Protein AF-0000000070118739 (afdb_homodimer)

pLDDT: mean 77.63, std 24.04, range [24.45, 97.81]

Secondary structure (DSSP, 8-state):
-HHHHHHHHHHHHHHHHHHHHHHHHHHHHHHHHHHHTTT-HHHHHHHHHHHHHHHHHTHHHHHH-S-HHHHHHHHHHHHHHH-----TT--------------SS-------HHHHHHHHTS-HHHHHHHIIIIIS---HHHHHHHHTS-HHHHHHHHHHHHHHHHHHHHS-----------GGGGHHHHT-/-HHHHHHHHHHHHHHHHHHHHHHHHHHHHHHHHHHHTTT-HHHHHHHHHHHHHHHHHTHHHHHH-S-HHHHHHHHHHHHHHH-----TT--------------SS-------HHHHHHHHTS-HHHHHHHIIIIIS---HHHHHHHHTS-HHHHHHHHHHHHHHHHHHHHS-----------TTGGGGGGG-

Solvent-accessible surface area (backbone atoms only — not comparable to full-atom values): 21564 Å² total; per-residue (Å²): 124,67,69,61,55,51,51,51,49,49,47,49,49,50,50,48,54,48,50,51,51,47,64,75,40,40,66,59,50,53,52,52,26,22,58,72,46,27,46,35,64,67,59,16,51,50,47,47,51,53,23,48,53,54,45,59,76,40,36,72,61,47,71,68,42,94,49,49,68,59,53,50,47,24,44,45,47,46,46,59,70,63,52,62,81,66,68,78,76,72,81,86,68,85,71,78,66,69,82,70,76,63,65,86,53,87,65,78,74,68,59,22,66,67,58,20,52,30,46,58,70,41,55,68,67,27,37,47,41,40,43,36,39,64,64,65,40,36,38,57,64,58,41,11,65,37,69,72,52,50,51,67,53,41,49,50,32,32,33,51,39,30,52,52,37,29,56,48,60,63,48,66,73,67,71,70,74,67,71,71,76,73,73,63,69,64,62,62,56,69,77,103,125,68,67,60,52,52,50,50,50,50,48,49,49,49,51,49,53,49,51,52,51,48,65,74,39,41,68,58,50,53,52,51,27,23,58,71,46,28,48,36,65,67,60,16,52,50,46,45,52,52,23,49,54,53,45,57,76,42,36,72,60,48,71,67,42,93,48,51,68,58,52,50,47,25,43,44,46,47,45,60,69,62,51,61,80,66,68,80,77,71,80,86,69,84,71,78,67,69,82,70,74,65,68,87,54,86,63,78,74,69,57,22,64,67,58,20,52,32,45,58,70,41,56,68,68,28,38,48,40,40,43,37,38,64,65,63,41,36,37,58,64,57,43,10,62,38,68,72,54,50,51,67,51,39,49,50,33,31,33,51,38,31,52,50,38,29,55,48,60,64,49,66,72,68,70,74,73,66,72,70,76,75,78,62,72,65,63,67,62,65,78,107

Nearest PDB structures (foldseek):
  5wuq-assembly1_A  TM=8.447E-01  e=1.577E-06  Bacillus subtilis subsp. subtilis str. 168
  5wur-assembly2_B  TM=8.063E-01  e=1.296E-06  Bacillus subtilis subsp. subtilis str. 168
  5uxx-assembly1_A  TM=7.121E-01  e=2.843E-05  Bartonella quintana str. Toulouse
  6dvb-assembly1_F  TM=4.326E-01  e=3.815E-05  Mycobacterium tuberculosis H37Rv
  6kop-assembly1_F  TM=4.238E-01  e=1.068E-04  Mycobacterium tuberculosis H37Rv

Structure (mmCIF, N/CA/C/O backbone):
data_AF-0000000070118739-model_v1
#
loop_
_entity.id
_entity.type
_entity.pdbx_description
1 polymer 'RNA polymerase sigma-70 factor (Sigma-E family)'
#
loop_
_atom_site.group_PDB
_atom_site.id
_atom_site.type_symbol
_atom_site.label_atom_id
_atom_site.label_alt_id
_atom_site.label_comp_id
_atom_site.label_asym_id
_atom_site.label_entity_id
_atom_site.label_seq_id
_atom_site.pdbx_PDB_ins_code
_atom_site.Cartn_x
_atom_site.Cartn_y
_atom_site.Cartn_z
_atom_site.occupancy
_atom_site.B_iso_or_equiv
_atom_site.auth_seq_id
_atom_site.auth_comp_id
_atom_site.auth_asym_id
_atom_site.auth_atom_id
_atom_site.pdbx_PDB_model_num
ATOM 1 N N . MET A 1 1 ? 38.781 -30.625 -21.578 1 43.38 1 MET A N 1
ATOM 2 C CA . MET A 1 1 ? 38.688 -30.078 -20.234 1 43.38 1 MET A CA 1
ATOM 3 C C . MET A 1 1 ? 38.219 -28.625 -20.25 1 43.38 1 MET A C 1
ATOM 5 O O . MET A 1 1 ? 38.219 -27.953 -19.219 1 43.38 1 MET A O 1
ATOM 9 N N . GLY A 1 2 ? 38.188 -27.953 -21.266 1 52.31 2 GLY A N 1
ATOM 10 C CA . GLY A 1 2 ? 37.906 -26.562 -21.562 1 52.31 2 GLY A CA 1
ATOM 11 C C . GLY A 1 2 ? 36.406 -26.25 -21.469 1 52.31 2 GLY A C 1
ATOM 12 O O . GLY A 1 2 ? 36.031 -25.094 -21.219 1 52.31 2 GLY A O 1
ATOM 13 N N . VAL A 1 3 ? 35.562 -27.141 -21.797 1 56.09 3 VAL A N 1
ATOM 14 C CA . VAL A 1 3 ? 34.125 -26.953 -21.844 1 56.09 3 VAL A CA 1
ATOM 15 C C . VAL A 1 3 ? 33.562 -26.875 -20.422 1 56.09 3 VAL A C 1
ATOM 17 O O . VAL A 1 3 ? 32.625 -26.156 -20.156 1 56.09 3 VAL A O 1
ATOM 20 N N . LYS A 1 4 ? 34.188 -27.594 -19.469 1 56.66 4 LYS A N 1
ATOM 21 C CA . LYS A 1 4 ? 33.75 -27.609 -18.078 1 56.66 4 LYS A CA 1
ATOM 22 C C . LYS A 1 4 ? 33.969 -26.266 -17.391 1 56.66 4 LYS A C 1
ATOM 24 O O . LYS A 1 4 ? 33.219 -25.859 -16.516 1 56.66 4 LYS A O 1
ATOM 29 N N . GLU A 1 5 ? 35.062 -25.672 -17.719 1 56.81 5 GLU A N 1
ATOM 30 C CA . GLU A 1 5 ? 35.406 -24.375 -17.141 1 56.81 5 GLU A CA 1
ATOM 31 C C . GLU A 1 5 ? 34.438 -23.297 -17.578 1 56.81 5 GLU A C 1
ATOM 33 O O . GLU A 1 5 ? 34.094 -22.406 -16.781 1 56.81 5 GLU A O 1
ATOM 38 N N . ASP A 1 6 ? 33.969 -23.438 -18.81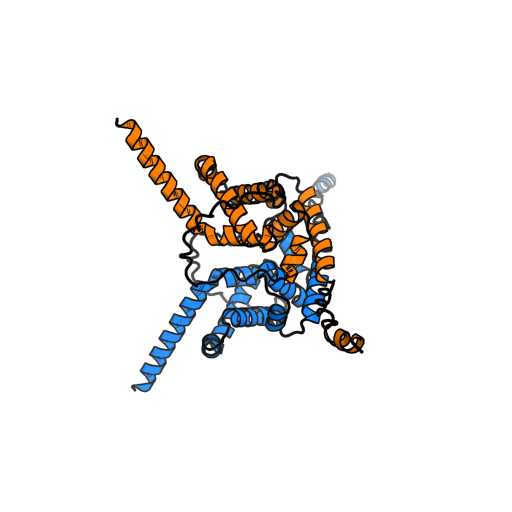2 1 59.59 6 ASP A N 1
ATOM 39 C CA . ASP A 1 6 ? 33.031 -22.484 -19.391 1 59.59 6 ASP A CA 1
ATOM 40 C C . ASP A 1 6 ? 31.672 -22.562 -18.688 1 59.59 6 ASP A C 1
ATOM 42 O O . ASP A 1 6 ? 31.047 -21.531 -18.422 1 59.59 6 ASP A O 1
ATOM 46 N N . SER A 1 7 ? 31.375 -23.781 -18.344 1 65.94 7 SER A N 1
ATOM 47 C CA . SER A 1 7 ? 30.094 -24 -17.672 1 65.94 7 SER A CA 1
ATOM 48 C C . SER A 1 7 ? 30.125 -23.422 -16.25 1 65.94 7 SER A C 1
ATOM 50 O O . SER A 1 7 ? 29.156 -22.812 -15.805 1 65.94 7 SER A O 1
ATOM 52 N N . SER A 1 8 ? 31.344 -23.578 -15.633 1 69.75 8 SER A N 1
ATOM 53 C CA . SER A 1 8 ? 31.5 -23.062 -14.273 1 69.75 8 SER A CA 1
ATOM 54 C C . SER A 1 8 ? 31.453 -21.547 -14.258 1 69.75 8 SER A C 1
ATOM 56 O O . SER A 1 8 ? 30.844 -20.938 -13.367 1 69.75 8 SER A O 1
ATOM 58 N N . SER A 1 9 ? 32.125 -21 -15.281 1 73.38 9 SER A N 1
ATOM 59 C CA . SER A 1 9 ? 32.125 -19.547 -15.375 1 73.38 9 SER A CA 1
ATOM 60 C 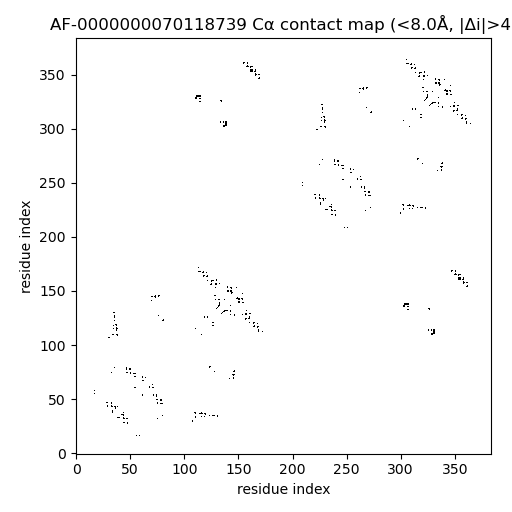C . SER A 1 9 ? 30.719 -18.984 -15.625 1 73.38 9 SER A C 1
ATOM 62 O O . SER A 1 9 ? 30.344 -17.969 -15.055 1 73.38 9 SER A O 1
ATOM 64 N N . ASP A 1 10 ? 30.062 -19.625 -16.484 1 74.94 10 ASP A N 1
ATOM 65 C CA . ASP A 1 10 ? 28.703 -19.203 -16.797 1 74.94 10 ASP A CA 1
ATOM 66 C C . ASP A 1 10 ? 27.797 -19.312 -15.57 1 74.94 10 ASP A C 1
ATOM 68 O O . ASP A 1 10 ? 26.969 -18.438 -15.32 1 74.94 10 ASP A O 1
ATOM 72 N N . ARG A 1 11 ? 28.031 -20.406 -14.898 1 80.69 11 ARG A N 1
ATOM 73 C CA . ARG A 1 11 ? 27.25 -20.594 -13.68 1 80.69 11 ARG A CA 1
ATOM 74 C C . ARG A 1 11 ? 27.594 -19.531 -12.641 1 80.69 11 ARG A C 1
ATOM 76 O O . ARG A 1 11 ? 26.703 -19.031 -11.953 1 80.69 11 ARG A O 1
ATOM 83 N N . SER A 1 12 ? 28.844 -19.25 -12.617 1 84.94 12 SER A N 1
ATOM 84 C CA . SER A 1 12 ? 29.297 -18.234 -11.68 1 84.94 12 SER A CA 1
ATOM 85 C C . SER A 1 12 ? 28.688 -16.875 -12.016 1 84.94 12 SER A C 1
ATOM 87 O O . SER A 1 12 ? 28.266 -16.141 -11.117 1 84.94 12 SER A O 1
ATOM 89 N N . GLU A 1 13 ? 28.656 -16.625 -13.281 1 88.69 13 GLU A N 1
ATOM 90 C CA . GLU A 1 13 ? 28.094 -15.352 -13.711 1 88.69 13 GLU A CA 1
ATOM 91 C C . GLU A 1 13 ? 26.594 -15.305 -13.461 1 88.69 13 GLU A C 1
ATOM 93 O O . GLU A 1 13 ? 26.062 -14.273 -13.047 1 88.69 13 GLU A O 1
ATOM 98 N N . ARG A 1 14 ? 26 -16.406 -13.789 1 88.88 14 ARG A N 1
ATOM 99 C CA . ARG A 1 14 ? 24.562 -16.516 -13.516 1 88.88 14 ARG A CA 1
ATOM 100 C C . ARG A 1 14 ? 24.266 -16.297 -12.039 1 88.88 14 ARG A C 1
ATOM 102 O O . ARG A 1 14 ? 23.359 -15.547 -11.688 1 88.88 14 ARG A O 1
ATOM 109 N N . ASP A 1 15 ? 25.047 -16.969 -11.195 1 92.81 15 ASP A N 1
ATOM 110 C CA . ASP A 1 15 ? 24.875 -16.844 -9.75 1 92.81 15 ASP A CA 1
ATOM 111 C C . ASP A 1 15 ? 25.078 -15.406 -9.289 1 92.81 15 ASP A C 1
ATOM 113 O O . ASP A 1 15 ? 24.328 -14.898 -8.453 1 92.81 15 ASP A O 1
ATOM 117 N N . GLU A 1 16 ? 26.016 -14.805 -9.836 1 92.88 16 GLU A N 1
ATOM 118 C CA . GLU A 1 16 ? 26.312 -13.422 -9.477 1 92.88 16 GLU A CA 1
ATOM 119 C C . GLU A 1 16 ? 25.188 -12.484 -9.898 1 92.88 16 GLU A C 1
ATOM 121 O O . GLU A 1 16 ? 24.781 -11.602 -9.133 1 92.88 16 GLU A O 1
ATOM 126 N N . GLN A 1 17 ? 24.766 -12.664 -11.094 1 93 17 GLN A N 1
ATOM 127 C CA . GLN A 1 17 ? 23.672 -11.844 -11.602 1 93 17 GLN A CA 1
ATOM 128 C C . GLN A 1 17 ? 22.406 -12.047 -10.781 1 93 17 GLN A C 1
ATOM 130 O O . GLN A 1 17 ? 21.688 -11.086 -10.5 1 93 17 GLN A O 1
ATOM 135 N N . PHE A 1 18 ? 22.203 -13.281 -10.461 1 94.44 18 PHE A N 1
ATOM 136 C CA . PHE A 1 18 ? 21.047 -13.594 -9.641 1 94.44 18 PHE A CA 1
ATOM 137 C C . PHE A 1 18 ? 21.156 -12.953 -8.258 1 94.44 18 PHE A C 1
ATOM 139 O O . PHE A 1 18 ? 20.203 -12.359 -7.762 1 94.44 18 PHE A O 1
ATOM 146 N N . HIS A 1 19 ? 22.281 -13.031 -7.652 1 93.69 19 HIS A N 1
ATOM 147 C CA . HIS A 1 19 ? 22.516 -12.445 -6.332 1 93.69 19 HIS A CA 1
ATOM 148 C C . HIS A 1 19 ? 22.312 -10.938 -6.352 1 93.69 19 HIS A C 1
ATOM 150 O O . HIS A 1 19 ? 21.75 -10.367 -5.418 1 93.69 19 HIS A O 1
ATOM 156 N N . GLU A 1 20 ? 22.812 -10.359 -7.387 1 93.56 20 GLU A N 1
ATOM 157 C CA . GLU A 1 20 ? 22.641 -8.914 -7.531 1 93.56 20 GLU A CA 1
ATOM 158 C C . GLU A 1 20 ? 21.172 -8.539 -7.668 1 93.56 20 GLU A C 1
ATOM 160 O O . GLU A 1 20 ? 20.719 -7.559 -7.074 1 93.56 20 GLU A O 1
ATOM 165 N N . PHE A 1 21 ? 20.5 -9.281 -8.445 1 93.31 21 PHE A N 1
ATOM 166 C CA . PHE A 1 21 ? 19.062 -9.062 -8.633 1 93.31 21 PHE A CA 1
ATOM 167 C C . PHE A 1 21 ? 18.328 -9.172 -7.305 1 93.31 21 PHE A C 1
ATOM 169 O O . PHE A 1 21 ? 17.5 -8.312 -6.977 1 93.31 21 PHE A O 1
ATOM 176 N N . VAL A 1 22 ? 18.609 -10.227 -6.555 1 93.75 22 VAL A N 1
ATOM 177 C CA . VAL A 1 22 ? 17.953 -10.477 -5.277 1 93.75 22 VAL A CA 1
ATOM 178 C C . VAL A 1 22 ? 18.266 -9.344 -4.305 1 93.75 22 VAL A C 1
ATOM 180 O O . VAL A 1 22 ? 17.375 -8.875 -3.59 1 93.75 22 VAL A O 1
ATOM 183 N N . ALA A 1 23 ? 19.453 -8.867 -4.285 1 93.38 23 ALA A N 1
ATOM 184 C CA . ALA A 1 23 ? 19.859 -7.766 -3.408 1 93.38 23 ALA A CA 1
ATOM 185 C C . ALA A 1 23 ? 19.062 -6.5 -3.723 1 93.38 23 ALA A C 1
ATOM 187 O O . ALA A 1 23 ? 18.609 -5.797 -2.812 1 93.38 23 ALA A O 1
ATOM 188 N N . ASP A 1 24 ? 18.859 -6.285 -4.977 1 91.12 24 ASP A N 1
ATOM 189 C CA . ASP A 1 24 ? 18.156 -5.09 -5.441 1 91.12 24 ASP A CA 1
ATOM 190 C C . ASP A 1 24 ? 16.672 -5.152 -5.098 1 91.12 24 ASP A C 1
ATOM 192 O O . ASP A 1 24 ? 16.031 -4.117 -4.91 1 91.12 24 ASP A O 1
ATOM 196 N N . ARG A 1 25 ? 16.156 -6.375 -4.992 1 92.81 25 ARG A N 1
ATOM 197 C CA . ARG A 1 25 ? 14.719 -6.531 -4.832 1 92.81 25 ARG A CA 1
ATOM 198 C C . ARG A 1 25 ? 14.375 -7.035 -3.432 1 92.81 25 ARG A C 1
ATOM 200 O O . ARG A 1 25 ? 13.219 -7.348 -3.145 1 92.81 25 ARG A O 1
ATOM 207 N N . ARG A 1 26 ? 15.266 -7.055 -2.619 1 91.56 26 ARG A N 1
ATOM 208 C CA . ARG A 1 26 ? 15.109 -7.688 -1.312 1 91.56 26 ARG A CA 1
ATOM 209 C C . ARG A 1 26 ? 13.969 -7.043 -0.526 1 91.56 26 ARG A C 1
ATOM 211 O O . ARG A 1 26 ? 13.117 -7.738 0.03 1 91.56 26 ARG A O 1
ATOM 218 N N . LYS A 1 27 ? 13.953 -5.754 -0.458 1 86.75 27 LYS A N 1
ATOM 219 C CA . LYS A 1 27 ? 12.93 -5.039 0.297 1 86.75 27 LYS A CA 1
ATOM 220 C C . LYS A 1 27 ? 11.531 -5.332 -0.254 1 86.75 27 LYS A C 1
ATOM 222 O O . LYS A 1 27 ? 10.609 -5.617 0.506 1 86.75 27 LYS A O 1
ATOM 227 N N . TRP A 1 28 ? 11.453 -5.297 -1.511 1 89.81 28 TRP A N 1
ATOM 228 C CA . TRP A 1 28 ? 10.18 -5.578 -2.162 1 89.81 28 TRP A CA 1
ATOM 229 C C . TRP A 1 28 ? 9.727 -7.004 -1.878 1 89.81 28 TRP A C 1
ATOM 231 O O . TRP A 1 28 ? 8.555 -7.238 -1.57 1 89.81 28 TRP A O 1
ATOM 241 N N . LEU A 1 29 ? 10.617 -7.965 -1.988 1 94.81 29 LEU A N 1
ATOM 242 C CA . LEU A 1 29 ? 10.328 -9.375 -1.752 1 94.81 29 LEU A CA 1
ATOM 243 C C . LEU A 1 29 ? 9.812 -9.586 -0.333 1 94.81 29 LEU A C 1
ATOM 245 O O . LEU A 1 29 ? 8.766 -10.211 -0.135 1 94.81 29 LEU A O 1
ATOM 249 N N . LEU A 1 30 ? 10.453 -9.016 0.582 1 93.25 30 LEU A N 1
ATOM 250 C CA . LEU A 1 30 ? 10.117 -9.234 1.983 1 93.25 30 LEU A CA 1
ATOM 251 C C . LEU A 1 30 ? 8.805 -8.539 2.342 1 93.25 30 LEU A C 1
ATOM 253 O O . LEU A 1 30 ? 7.969 -9.109 3.047 1 93.25 30 LEU A O 1
ATOM 257 N N . GLN A 1 31 ? 8.617 -7.359 1.844 1 91 31 GLN A N 1
ATOM 258 C CA . GLN A 1 31 ? 7.391 -6.621 2.129 1 91 31 GLN A CA 1
ATOM 259 C C . GLN A 1 31 ? 6.18 -7.309 1.504 1 91 31 GLN A C 1
ATOM 261 O O . GLN A 1 31 ? 5.137 -7.453 2.15 1 91 31 GLN A O 1
ATOM 266 N N . THR A 1 32 ? 6.348 -7.711 0.325 1 95.12 32 THR A N 1
ATOM 267 C CA . THR A 1 32 ? 5.258 -8.398 -0.364 1 95.12 32 THR A CA 1
ATOM 268 C C . THR A 1 32 ? 4.902 -9.695 0.346 1 95.12 32 THR A C 1
ATOM 270 O O . THR A 1 32 ? 3.727 -9.984 0.577 1 95.12 32 THR A O 1
ATOM 273 N N . ALA A 1 33 ? 5.922 -10.43 0.725 1 96.38 33 ALA A N 1
ATOM 274 C CA . ALA A 1 33 ? 5.691 -11.695 1.42 1 96.38 33 ALA A CA 1
ATOM 275 C C . ALA A 1 33 ? 5 -11.469 2.762 1 96.38 33 ALA A C 1
ATOM 277 O O . ALA A 1 33 ? 4.098 -12.211 3.141 1 96.38 33 ALA A O 1
ATOM 278 N N . ARG A 1 34 ? 5.383 -10.484 3.406 1 94.56 34 ARG A N 1
ATOM 279 C CA . ARG A 1 34 ? 4.777 -10.156 4.691 1 94.56 34 ARG A CA 1
ATOM 280 C C . ARG A 1 34 ? 3.293 -9.852 4.535 1 94.56 34 ARG A C 1
ATOM 282 O O . ARG A 1 34 ? 2.471 -10.32 5.324 1 94.56 34 ARG A O 1
ATOM 289 N N . LEU A 1 35 ? 2.963 -9.117 3.58 1 95 35 LEU A N 1
ATOM 290 C CA . LEU A 1 35 ? 1.567 -8.773 3.332 1 95 35 LEU A CA 1
ATOM 291 C C . LEU A 1 35 ? 0.77 -10.008 2.92 1 95 35 LEU A C 1
ATOM 293 O O . LEU A 1 35 ? -0.314 -10.258 3.453 1 95 35 LEU A O 1
ATOM 297 N N . LEU A 1 36 ? 1.343 -10.766 2.115 1 96.62 36 LEU A N 1
ATOM 298 C CA . LEU A 1 36 ? 0.651 -11.945 1.612 1 96.62 36 LEU A CA 1
ATOM 299 C C . LEU A 1 36 ? 0.417 -12.953 2.73 1 96.62 36 LEU A C 1
ATOM 301 O O . LEU A 1 36 ? -0.582 -13.68 2.721 1 96.62 36 LEU A O 1
ATOM 305 N N . THR A 1 37 ? 1.302 -12.969 3.697 1 95.81 37 THR A N 1
ATOM 306 C CA . THR A 1 37 ? 1.202 -13.93 4.789 1 95.81 37 THR A CA 1
ATOM 307 C C . THR A 1 37 ? 0.601 -13.273 6.031 1 95.81 37 THR A C 1
ATOM 309 O O . THR A 1 37 ? 0.763 -13.781 7.145 1 95.81 37 THR A O 1
ATOM 312 N N . ALA A 1 38 ? 0.036 -12.18 5.844 1 94.12 38 ALA A N 1
ATOM 313 C CA . ALA A 1 38 ? -0.667 -11.453 6.895 1 94.12 38 ALA A CA 1
ATOM 314 C C . ALA A 1 38 ? 0.261 -11.148 8.07 1 94.12 38 ALA A C 1
ATOM 316 O O . ALA A 1 38 ? -0.158 -11.195 9.227 1 94.12 38 ALA A O 1
ATOM 317 N N . GLY A 1 39 ? 1.568 -11.008 7.754 1 93.06 39 GLY A N 1
ATOM 318 C CA . GLY A 1 39 ? 2.492 -10.516 8.766 1 93.06 39 GLY A CA 1
ATOM 319 C C . GLY A 1 39 ? 3.266 -11.625 9.453 1 93.06 39 GLY A C 1
ATOM 320 O O . GLY A 1 39 ? 4.09 -11.359 10.328 1 93.06 39 GLY A O 1
ATOM 321 N N . ASP A 1 40 ? 3.078 -12.828 9.164 1 92.25 40 ASP A N 1
ATOM 322 C CA . ASP A 1 40 ? 3.828 -13.922 9.766 1 92.25 40 ASP A CA 1
ATOM 323 C C . ASP A 1 40 ? 5.266 -13.961 9.25 1 92.25 40 ASP A C 1
ATOM 325 O O . ASP A 1 40 ? 5.504 -14.281 8.086 1 92.25 40 ASP A O 1
ATOM 329 N N . PRO A 1 41 ? 6.195 -13.688 10.094 1 91.38 41 PRO A N 1
ATOM 330 C CA . PRO A 1 41 ? 7.574 -13.57 9.617 1 91.38 41 PRO A CA 1
ATOM 331 C C . PRO A 1 41 ? 8.141 -14.898 9.117 1 91.38 41 PRO A C 1
ATOM 333 O O . PRO A 1 41 ? 8.914 -14.922 8.156 1 91.38 41 PRO A O 1
ATOM 336 N N . HIS A 1 42 ? 7.758 -15.977 9.781 1 92.62 42 HIS A N 1
ATOM 337 C CA . HIS A 1 42 ? 8.273 -17.281 9.367 1 92.62 42 HIS A CA 1
ATOM 338 C C . HIS A 1 42 ? 7.695 -17.703 8.023 1 92.62 42 HIS A C 1
ATOM 340 O O . HIS A 1 42 ? 8.43 -18.141 7.133 1 92.62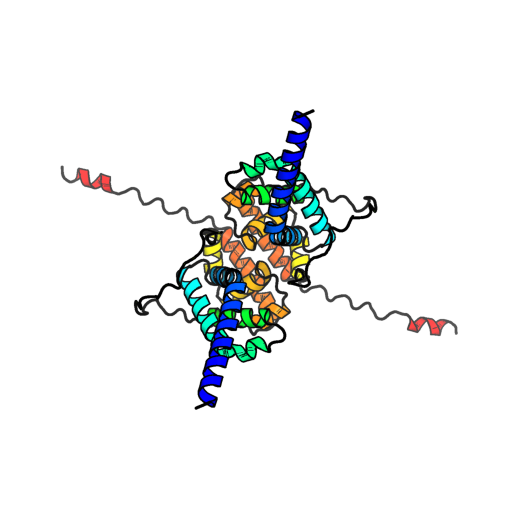 42 HIS A O 1
ATOM 346 N N . LEU A 1 43 ? 6.422 -17.531 7.895 1 93.62 43 LEU A N 1
ATOM 347 C CA . LEU A 1 43 ? 5.789 -17.859 6.625 1 93.62 43 LEU A CA 1
ATOM 348 C C . LEU A 1 43 ? 6.309 -16.953 5.508 1 93.62 43 LEU A C 1
ATOM 350 O O . LEU A 1 43 ? 6.461 -17.391 4.367 1 93.62 43 LEU A O 1
ATOM 354 N N . ALA A 1 44 ? 6.582 -15.695 5.836 1 95.19 44 ALA A N 1
ATOM 355 C CA . ALA A 1 44 ? 7.102 -14.75 4.852 1 95.19 44 ALA A CA 1
ATOM 356 C C . ALA A 1 44 ? 8.477 -15.18 4.348 1 95.19 44 ALA A C 1
ATOM 358 O O . ALA A 1 44 ? 8.742 -15.148 3.145 1 95.19 44 ALA A O 1
ATOM 359 N N . GLU A 1 45 ? 9.273 -15.562 5.266 1 94.06 45 GLU A N 1
ATOM 360 C CA . GLU A 1 45 ? 10.609 -16.031 4.898 1 94.06 45 GLU A CA 1
ATOM 361 C C . GLU A 1 45 ? 10.539 -17.281 4.043 1 94.06 45 GLU A C 1
ATOM 363 O O . GLU A 1 45 ? 11.25 -17.406 3.047 1 94.06 45 GLU A O 1
ATOM 368 N N . ASP A 1 46 ? 9.711 -18.156 4.43 1 94.81 46 ASP A N 1
ATOM 369 C CA . ASP A 1 46 ? 9.523 -19.375 3.658 1 94.81 46 ASP A CA 1
ATOM 370 C C . ASP A 1 46 ? 9.047 -19.062 2.242 1 94.81 46 ASP A C 1
ATOM 372 O O . ASP A 1 46 ? 9.516 -19.656 1.274 1 94.81 46 ASP A O 1
ATOM 376 N N . LEU A 1 47 ? 8.164 -18.172 2.189 1 96.38 47 LEU A N 1
ATOM 377 C CA . LEU A 1 47 ? 7.613 -17.797 0.894 1 96.38 47 LEU A CA 1
ATOM 378 C C . LEU A 1 47 ? 8.688 -17.172 0.005 1 96.38 47 LEU A C 1
ATOM 380 O O . LEU A 1 47 ? 8.781 -17.5 -1.182 1 96.38 47 LEU A O 1
ATOM 384 N N . VAL A 1 48 ? 9.5 -16.312 0.515 1 96.62 48 VAL A N 1
ATOM 385 C CA . VAL A 1 48 ? 10.57 -15.688 -0.246 1 96.62 48 VAL A CA 1
ATOM 386 C C . VAL A 1 48 ? 11.555 -16.75 -0.732 1 96.62 48 VAL A C 1
ATOM 388 O O . VAL A 1 48 ? 11.969 -16.734 -1.895 1 96.62 48 VAL A O 1
ATOM 391 N N . GLN A 1 49 ? 11.859 -17.562 0.133 1 96 49 GLN A N 1
ATOM 392 C CA . GLN A 1 49 ? 12.789 -18.625 -0.234 1 96 49 GLN A CA 1
ATOM 393 C C . GLN A 1 49 ? 12.227 -19.484 -1.362 1 96 49 GLN A C 1
ATOM 395 O O . GLN A 1 49 ? 12.922 -19.781 -2.334 1 96 49 GLN A O 1
ATOM 400 N N . THR A 1 50 ? 10.984 -19.922 -1.172 1 96 50 THR A N 1
ATOM 401 C CA . THR A 1 50 ? 10.32 -20.703 -2.207 1 96 50 THR A CA 1
ATOM 402 C C . THR A 1 50 ? 10.289 -19.953 -3.529 1 96 50 THR A C 1
ATOM 404 O O . THR A 1 50 ? 10.641 -20.5 -4.574 1 96 50 THR A O 1
ATOM 407 N N . ALA A 1 51 ? 9.922 -18.672 -3.518 1 96.56 51 ALA A N 1
ATOM 408 C CA . ALA A 1 51 ? 9.844 -17.844 -4.719 1 96.56 51 ALA A CA 1
ATOM 409 C C . ALA A 1 51 ? 11.211 -17.703 -5.379 1 96.56 51 ALA A C 1
ATOM 411 O O . ALA A 1 51 ? 11.328 -17.797 -6.605 1 96.56 51 ALA A O 1
ATOM 412 N N . LEU A 1 52 ? 12.203 -17.516 -4.59 1 96.94 52 LEU A N 1
ATOM 413 C CA . LEU A 1 52 ? 13.547 -17.328 -5.129 1 96.94 52 LEU A CA 1
ATOM 414 C C . LEU A 1 52 ? 14.094 -18.609 -5.727 1 96.94 52 LEU A C 1
ATOM 416 O O . LEU A 1 52 ? 14.789 -18.594 -6.742 1 96.94 52 LEU A O 1
ATOM 420 N N . THR A 1 53 ? 13.828 -19.688 -5.062 1 96.25 53 THR A N 1
ATOM 421 C CA . THR A 1 53 ? 14.227 -20.984 -5.617 1 96.25 53 THR A CA 1
ATOM 422 C C . THR A 1 53 ? 13.594 -21.188 -6.988 1 96.25 53 THR A C 1
ATOM 424 O O . THR A 1 53 ? 14.281 -21.562 -7.941 1 96.25 53 THR A O 1
ATOM 427 N N . LYS A 1 54 ? 12.352 -20.922 -7.094 1 95.75 54 LYS A N 1
ATOM 428 C CA . LYS A 1 54 ? 11.641 -21.078 -8.359 1 95.75 54 LYS A CA 1
ATOM 429 C C . LYS A 1 54 ? 12.172 -20.094 -9.406 1 95.75 54 LYS A C 1
ATOM 431 O O . LYS A 1 54 ? 12.312 -20.438 -10.578 1 95.75 54 LYS A O 1
ATOM 436 N N . LEU A 1 55 ? 12.398 -18.891 -8.961 1 95.75 55 LEU A N 1
ATOM 437 C CA . LEU A 1 55 ? 12.906 -17.859 -9.867 1 95.75 55 LEU A CA 1
ATOM 438 C C . LEU A 1 55 ? 14.281 -18.25 -10.398 1 95.75 55 LEU A C 1
ATOM 440 O O . LEU A 1 55 ? 14.578 -18.031 -11.578 1 95.75 55 LEU A O 1
ATOM 444 N N . TYR A 1 56 ? 15.07 -18.781 -9.547 1 95.38 56 TYR A N 1
ATOM 445 C CA . TYR A 1 56 ? 16.406 -19.188 -9.961 1 95.38 56 TYR A CA 1
ATOM 446 C C . TYR A 1 56 ? 16.328 -20.266 -11.039 1 95.38 56 TYR A C 1
ATOM 448 O O . TYR A 1 56 ? 17.094 -20.234 -12.008 1 95.38 56 TYR A O 1
ATOM 456 N N . VAL A 1 57 ? 15.469 -21.203 -10.898 1 94.75 57 VAL A N 1
ATOM 457 C CA . VAL A 1 57 ? 15.281 -22.281 -11.867 1 94.75 57 VAL A CA 1
ATOM 458 C C . VAL A 1 57 ? 14.859 -21.703 -13.211 1 94.75 57 VAL A C 1
ATOM 460 O O . VAL A 1 57 ? 15.32 -22.141 -14.266 1 94.75 57 VAL A O 1
ATOM 463 N N . SER A 1 58 ? 14.047 -20.703 -13.164 1 93.88 58 SER A N 1
ATOM 464 C CA . SER A 1 58 ? 13.539 -20.094 -14.391 1 93.88 58 SER A CA 1
ATOM 465 C C . SER A 1 58 ? 14.312 -18.828 -14.742 1 93.88 58 SER A C 1
ATOM 467 O O . SER A 1 58 ? 13.797 -17.953 -15.43 1 93.88 58 SER A O 1
ATOM 469 N N . TRP A 1 59 ? 15.445 -18.656 -14.281 1 93.31 59 TRP A N 1
ATOM 470 C CA . TRP A 1 59 ? 16.219 -17.406 -14.352 1 93.31 59 TRP A CA 1
ATOM 471 C C . TRP A 1 59 ? 16.453 -17 -15.797 1 93.31 59 TRP A C 1
ATOM 473 O O . TRP A 1 59 ? 16.359 -15.812 -16.125 1 93.31 59 TRP A O 1
ATOM 483 N N . ALA A 1 60 ? 16.766 -17.938 -16.641 1 91.12 60 ALA A N 1
ATOM 484 C CA . ALA A 1 60 ? 16.984 -17.641 -18.062 1 91.12 60 ALA A CA 1
ATOM 485 C C . ALA A 1 60 ? 15.742 -17.031 -18.703 1 91.12 60 ALA A C 1
ATOM 487 O O . ALA A 1 60 ? 15.828 -16.078 -19.453 1 91.12 60 ALA A O 1
ATOM 488 N N . ALA A 1 61 ? 14.609 -17.625 -18.375 1 91.44 61 ALA A N 1
ATOM 489 C CA . ALA A 1 61 ? 13.344 -17.109 -18.891 1 91.44 61 ALA A CA 1
ATOM 490 C C . ALA A 1 61 ? 13.047 -15.719 -18.312 1 91.44 61 ALA A C 1
ATOM 492 O O . ALA A 1 61 ? 12.57 -14.836 -19.031 1 91.44 61 ALA A O 1
ATOM 493 N N . PHE A 1 62 ? 13.328 -15.469 -17.062 1 91.12 62 PHE A N 1
ATOM 494 C CA . PHE A 1 62 ? 13.141 -14.195 -16.375 1 91.12 62 PHE A CA 1
ATOM 495 C C . PHE A 1 62 ? 13.961 -13.102 -17.047 1 91.12 62 PHE A C 1
ATOM 497 O O . PHE A 1 62 ? 13.453 -12 -17.281 1 91.12 62 PHE A O 1
ATOM 504 N N . ARG A 1 63 ? 15.117 -13.43 -17.438 1 89.69 63 ARG A N 1
ATOM 505 C CA . ARG A 1 63 ? 16.016 -12.438 -18.031 1 89.69 63 ARG A CA 1
ATOM 506 C C . ARG A 1 63 ? 15.555 -12.039 -19.422 1 89.69 63 ARG A C 1
ATOM 508 O O . ARG A 1 63 ? 15.875 -10.945 -19.906 1 89.69 63 ARG A O 1
ATOM 515 N N . ARG A 1 64 ? 14.859 -12.875 -20 1 89.69 64 ARG A N 1
ATOM 516 C CA . ARG A 1 64 ? 14.398 -12.609 -21.359 1 89.69 64 ARG A CA 1
ATOM 517 C C . ARG A 1 64 ? 13 -12.008 -21.344 1 89.69 64 ARG A C 1
ATOM 519 O O . ARG A 1 64 ? 12.484 -11.609 -22.406 1 89.69 64 ARG A O 1
ATOM 526 N N . ALA A 1 65 ? 12.445 -11.953 -20.188 1 89.75 65 ALA A N 1
ATOM 527 C CA . ALA A 1 65 ? 11.07 -11.469 -20.078 1 89.75 65 ALA A CA 1
ATOM 528 C C . ALA A 1 65 ? 10.977 -9.984 -20.422 1 89.75 65 ALA A C 1
ATOM 530 O O . ALA A 1 65 ? 11.859 -9.203 -20.062 1 89.75 65 ALA A O 1
ATOM 531 N N . ASP A 1 66 ? 9.961 -9.531 -21.078 1 89.75 66 ASP A N 1
ATOM 532 C CA . ASP A 1 66 ? 9.719 -8.133 -21.438 1 89.75 66 ASP A CA 1
ATOM 533 C C . ASP A 1 66 ? 9.422 -7.297 -20.188 1 89.75 66 ASP A C 1
ATOM 535 O O . ASP A 1 66 ? 9.711 -6.098 -20.156 1 89.75 66 ASP A O 1
ATOM 539 N N . ASN A 1 67 ? 8.82 -7.984 -19.219 1 90.62 67 ASN A N 1
ATOM 540 C CA . ASN A 1 67 ? 8.445 -7.332 -17.969 1 90.62 67 ASN A CA 1
ATOM 541 C C . ASN A 1 67 ? 8.945 -8.117 -16.75 1 90.62 67 ASN A C 1
ATOM 543 O O . ASN A 1 67 ? 8.172 -8.852 -16.125 1 90.62 67 ASN A O 1
ATOM 547 N N . PRO A 1 68 ? 10.18 -7.844 -16.312 1 89 68 PRO A N 1
ATOM 548 C CA . PRO A 1 68 ? 10.766 -8.609 -15.211 1 89 68 PRO A CA 1
ATOM 549 C C . PRO A 1 68 ? 10 -8.43 -13.898 1 89 68 PRO A C 1
ATOM 551 O O . PRO A 1 68 ? 9.891 -9.383 -13.117 1 89 68 PRO A O 1
ATOM 554 N N . ASP A 1 69 ? 9.492 -7.258 -13.664 1 88.62 69 ASP A N 1
ATOM 555 C CA . ASP A 1 69 ? 8.727 -7.031 -12.445 1 88.62 69 ASP A CA 1
ATOM 556 C C . ASP A 1 69 ? 7.445 -7.863 -12.438 1 88.62 69 ASP A C 1
ATOM 558 O O . ASP A 1 69 ? 7.07 -8.422 -11.406 1 88.62 69 ASP A O 1
ATOM 562 N N . GLY A 1 70 ? 6.789 -7.828 -13.555 1 92.75 70 GLY A N 1
ATOM 563 C CA . GLY A 1 70 ? 5.609 -8.664 -13.68 1 92.75 70 GLY A CA 1
ATOM 564 C C . GLY A 1 70 ? 5.902 -10.141 -13.492 1 92.75 70 GLY A C 1
ATOM 565 O O . GLY A 1 70 ? 5.113 -10.859 -12.875 1 92.75 70 GLY A O 1
ATOM 566 N N . TYR A 1 71 ? 6.988 -10.602 -14.078 1 93.75 71 TYR A N 1
ATOM 567 C CA . TYR A 1 71 ? 7.414 -11.992 -13.914 1 93.75 71 TYR A CA 1
ATOM 568 C C . TYR A 1 71 ? 7.648 -12.32 -12.453 1 93.75 71 TYR A C 1
ATOM 570 O O . TYR A 1 71 ? 7.172 -13.352 -11.953 1 93.75 71 TYR A O 1
ATOM 578 N N . LEU A 1 72 ? 8.32 -11.461 -11.742 1 94.31 72 LEU A N 1
ATOM 579 C CA . LEU A 1 72 ? 8.602 -11.648 -10.32 1 94.31 72 LEU A CA 1
ATOM 580 C C . LEU A 1 72 ? 7.312 -11.711 -9.516 1 94.31 72 LEU A C 1
ATOM 582 O O . LEU A 1 72 ? 7.168 -12.562 -8.625 1 94.31 72 LEU A O 1
ATOM 586 N N . ARG A 1 73 ? 6.418 -10.867 -9.781 1 94.62 73 ARG A N 1
ATOM 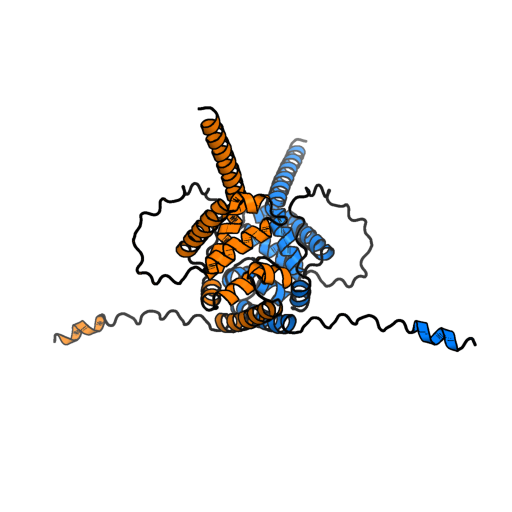587 C CA . ARG A 1 73 ? 5.129 -10.859 -9.094 1 94.62 73 ARG A CA 1
ATOM 588 C C . ARG A 1 73 ? 4.387 -12.172 -9.297 1 94.62 73 ARG A C 1
ATOM 590 O O . ARG A 1 73 ? 3.814 -12.719 -8.352 1 94.62 73 ARG A O 1
ATOM 597 N N . ARG A 1 74 ? 4.449 -12.625 -10.484 1 95 74 ARG A N 1
ATOM 598 C CA . ARG A 1 74 ? 3.777 -13.883 -10.789 1 95 74 ARG A CA 1
ATOM 599 C C . ARG A 1 74 ? 4.391 -15.039 -10.008 1 95 74 ARG A C 1
ATOM 601 O O . ARG A 1 74 ? 3.674 -15.867 -9.445 1 95 74 ARG A O 1
ATOM 608 N N . VAL A 1 75 ? 5.688 -15.062 -9.961 1 95.56 75 VAL A N 1
ATOM 609 C CA . VAL A 1 75 ? 6.375 -16.125 -9.234 1 95.56 75 VAL A CA 1
ATOM 610 C C . VAL A 1 75 ? 6.008 -16.062 -7.75 1 95.56 75 VAL A C 1
ATOM 612 O O . VAL A 1 75 ? 5.715 -17.078 -7.133 1 95.56 75 VAL A O 1
ATOM 615 N N . MET A 1 76 ? 5.992 -14.867 -7.18 1 96.25 76 MET A N 1
ATOM 616 C CA . MET A 1 76 ? 5.664 -14.664 -5.77 1 96.25 76 MET A CA 1
ATOM 617 C C . MET A 1 76 ? 4.23 -15.086 -5.477 1 96.25 76 MET A C 1
ATOM 619 O O . MET A 1 76 ? 3.979 -15.828 -4.523 1 96.25 76 MET A O 1
ATOM 623 N N . VAL A 1 77 ? 3.336 -14.672 -6.258 1 96.62 77 VAL A N 1
ATOM 624 C CA . VAL A 1 77 ? 1.916 -14.93 -6.039 1 96.62 77 VAL A CA 1
ATOM 625 C C . VAL A 1 77 ? 1.623 -16.406 -6.23 1 96.62 77 VAL A C 1
ATOM 627 O O . 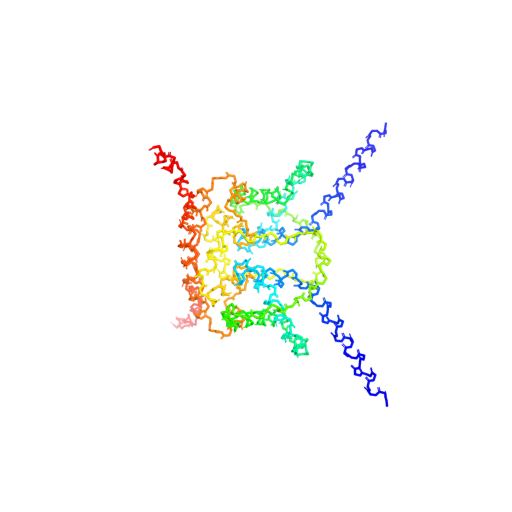VAL A 1 77 ? 0.869 -17.016 -5.461 1 96.62 77 VAL A O 1
ATOM 630 N N . ASN A 1 78 ? 2.189 -17.016 -7.227 1 95.12 78 ASN A N 1
ATOM 631 C CA . ASN A 1 78 ? 2.006 -18.438 -7.445 1 95.12 78 ASN A CA 1
ATOM 632 C C . ASN A 1 78 ? 2.537 -19.266 -6.273 1 95.12 78 ASN A C 1
ATOM 634 O O . ASN A 1 78 ? 1.894 -20.219 -5.836 1 95.12 78 ASN A O 1
ATOM 638 N N . ALA A 1 79 ? 3.699 -18.891 -5.859 1 96.12 79 ALA A N 1
ATOM 639 C CA . ALA A 1 79 ? 4.25 -19.594 -4.699 1 96.12 79 ALA A CA 1
ATOM 640 C C . ALA A 1 79 ? 3.33 -19.453 -3.492 1 96.12 79 ALA A C 1
ATOM 642 O O . ALA A 1 79 ? 3.146 -20.406 -2.734 1 96.12 79 ALA A O 1
ATOM 643 N N . PHE A 1 80 ? 2.803 -18.328 -3.275 1 96.94 80 PHE A N 1
ATOM 644 C CA . PHE A 1 80 ? 1.884 -18.062 -2.176 1 96.94 80 PHE A CA 1
ATOM 645 C C . PHE A 1 80 ? 0.616 -18.891 -2.316 1 96.94 80 PHE A C 1
ATOM 647 O O . PHE A 1 80 ? 0.17 -19.516 -1.354 1 96.94 80 PHE A O 1
ATOM 654 N N . LEU A 1 81 ? 0.063 -18.891 -3.469 1 95.75 81 LEU A N 1
ATOM 655 C CA . LEU A 1 81 ? -1.229 -19.531 -3.688 1 95.75 81 LEU A CA 1
ATOM 656 C C . LEU A 1 81 ? -1.09 -21.062 -3.662 1 95.75 81 LEU A C 1
ATOM 658 O O . LEU A 1 81 ? -2.031 -21.766 -3.293 1 95.75 81 LEU A O 1
ATOM 662 N N . ARG A 1 82 ? 0.027 -21.578 -4.094 1 91.25 82 ARG A N 1
ATOM 663 C CA . ARG A 1 82 ? 0.234 -23.016 -4.188 1 91.25 82 ARG A CA 1
ATOM 664 C C . ARG A 1 82 ? 0.698 -23.594 -2.852 1 91.25 82 ARG A C 1
ATOM 666 O O . ARG A 1 82 ? 0.655 -24.797 -2.643 1 91.25 82 ARG A O 1
ATOM 673 N N . GLU A 1 83 ? 1.24 -22.688 -2.107 1 79.38 83 GLU A N 1
ATOM 674 C CA . GLU A 1 83 ? 1.72 -23.188 -0.822 1 79.38 83 GLU A CA 1
ATOM 675 C C . GLU A 1 83 ? 0.587 -23.828 -0.019 1 79.38 83 GLU A C 1
ATOM 677 O O . GLU A 1 83 ? -0.496 -23.25 0.099 1 79.38 83 GLU A O 1
ATOM 682 N N . ARG A 1 84 ? 0.416 -25.078 -0.131 1 59.66 84 ARG A N 1
ATOM 683 C CA . ARG A 1 84 ? -0.558 -25.828 0.653 1 59.66 84 ARG A CA 1
ATOM 684 C C . ARG A 1 84 ? -0.349 -25.609 2.146 1 59.66 84 ARG A C 1
ATOM 686 O O . ARG A 1 84 ? 0.783 -25.438 2.602 1 59.66 84 ARG A O 1
ATOM 693 N N . ARG A 1 85 ? -1.356 -25 2.793 1 52.16 85 ARG A N 1
ATOM 694 C CA . ARG A 1 85 ? -1.277 -25.047 4.25 1 52.16 85 ARG A CA 1
ATOM 695 C C . ARG A 1 85 ? -0.525 -26.297 4.719 1 52.16 85 ARG A C 1
ATOM 697 O O . ARG A 1 85 ? -1.031 -27.406 4.609 1 52.16 85 ARG A O 1
ATOM 704 N N . ARG A 1 86 ? 0.64 -26.516 4.309 1 44.94 86 ARG A N 1
ATOM 705 C CA . ARG A 1 86 ? 1.162 -27.625 5.117 1 44.94 86 ARG A CA 1
ATOM 706 C C . ARG A 1 86 ? 0.662 -27.531 6.555 1 44.94 86 ARG A C 1
ATOM 708 O O . ARG A 1 86 ? 0.829 -26.5 7.211 1 44.94 86 ARG A O 1
ATOM 715 N N . SER A 1 87 ? -0.37 -28.016 6.949 1 40.47 87 SER A N 1
ATOM 716 C CA . SER A 1 87 ? -0.476 -28.438 8.344 1 40.47 87 SER A CA 1
ATOM 717 C C . SER A 1 87 ? 0.901 -28.656 8.961 1 40.47 87 SER A C 1
ATOM 719 O O . SER A 1 87 ? 1.822 -29.125 8.297 1 40.47 87 SER A O 1
ATOM 721 N N . TRP A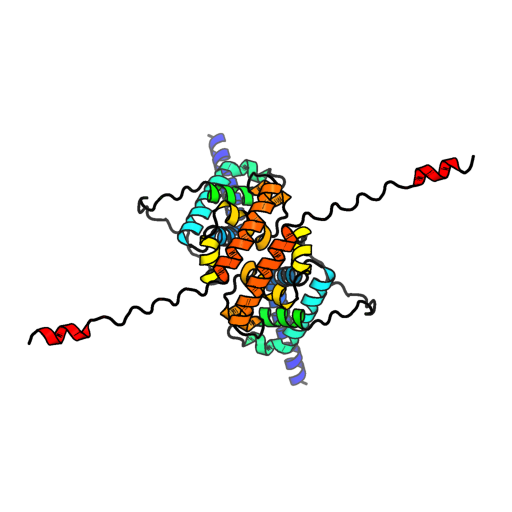 1 88 ? 1.292 -27.922 10.008 1 36.94 88 TRP A N 1
ATOM 722 C CA . TRP A 1 88 ? 2.408 -27.828 10.945 1 36.94 88 TRP A CA 1
ATOM 723 C C . TRP A 1 88 ? 3.109 -29.188 11.078 1 36.94 88 TRP A C 1
ATOM 725 O O . TRP A 1 88 ? 3.963 -29.359 11.953 1 36.94 88 TRP A O 1
ATOM 735 N N . TRP A 1 89 ? 2.748 -30.297 10.555 1 35.03 89 TRP A N 1
ATOM 736 C CA . TRP A 1 89 ? 3.631 -31.359 11.031 1 35.03 89 TRP A CA 1
ATOM 737 C C . TRP A 1 89 ? 5.043 -31.172 10.492 1 35.03 89 TRP A C 1
ATOM 739 O O . TRP A 1 89 ? 5.852 -32.094 10.523 1 35.03 89 TRP A O 1
ATOM 749 N N . ARG A 1 90 ? 5.281 -30.359 9.609 1 36.78 90 ARG A N 1
ATOM 750 C CA . ARG A 1 90 ? 6.617 -30.547 9.047 1 36.78 90 ARG A CA 1
ATOM 751 C C . ARG A 1 90 ? 7.691 -30.328 10.109 1 36.78 90 ARG A C 1
ATOM 753 O O . ARG A 1 90 ? 7.496 -29.562 11.055 1 36.78 90 ARG A O 1
ATOM 760 N N . PHE A 1 91 ? 9.016 -31.078 9.883 1 33.44 91 PHE A N 1
ATOM 761 C CA . PHE A 1 91 ? 10.328 -31.344 10.461 1 33.44 91 PHE A CA 1
ATOM 762 C C . PHE A 1 91 ? 11.094 -30.047 10.688 1 33.44 91 PHE A C 1
ATOM 764 O O . PHE A 1 91 ? 10.953 -29.094 9.914 1 33.44 91 PHE A O 1
ATOM 771 N N . GLU A 1 92 ? 11.703 -29.766 11.844 1 34.5 92 GLU A N 1
ATOM 772 C CA . GLU A 1 92 ? 12.75 -28.969 12.469 1 34.5 92 GLU A CA 1
ATOM 773 C C . GLU A 1 92 ? 13.953 -28.797 11.539 1 34.5 92 GLU A C 1
ATOM 775 O O . GLU A 1 92 ? 14.914 -29.562 11.609 1 34.5 92 GLU A O 1
ATOM 780 N N . ARG A 1 93 ? 13.906 -28.828 10.203 1 35.62 93 ARG A N 1
ATOM 781 C CA . ARG A 1 93 ? 15.297 -28.75 9.742 1 35.62 93 ARG A CA 1
ATOM 782 C C . ARG A 1 93 ? 15.906 -27.391 10.086 1 35.62 93 ARG A C 1
ATOM 784 O O . ARG A 1 93 ? 15.227 -26.375 10.055 1 35.62 93 ARG A O 1
ATOM 791 N N . PRO A 1 94 ? 17.234 -27.391 10.594 1 34.47 94 PRO A N 1
ATOM 792 C CA . PRO A 1 94 ? 18.062 -26.234 10.984 1 34.47 94 PRO A CA 1
ATOM 793 C C . PRO A 1 94 ? 18.203 -25.203 9.875 1 34.47 94 PRO A C 1
ATOM 795 O O . PRO A 1 94 ? 18.531 -25.547 8.734 1 34.47 94 PRO A O 1
ATOM 798 N N . SER A 1 95 ? 17.312 -24.266 9.805 1 36.94 95 SER A N 1
ATOM 799 C CA . SER A 1 95 ? 17.359 -23.141 8.883 1 36.94 95 SER A CA 1
ATOM 800 C C . SER A 1 95 ? 18.75 -22.5 8.867 1 36.94 95 SER A C 1
ATOM 802 O O . SER A 1 95 ? 19.281 -22.141 9.922 1 36.94 95 SER A O 1
ATOM 804 N N . ASP A 1 96 ? 19.594 -22.922 7.992 1 34.62 96 ASP A N 1
ATOM 805 C CA . ASP A 1 96 ? 20.781 -22.094 7.758 1 34.62 96 ASP A CA 1
ATOM 806 C C . ASP A 1 96 ? 20.375 -20.641 7.496 1 34.62 96 ASP A C 1
ATOM 808 O O . ASP A 1 96 ? 19.672 -20.344 6.527 1 34.62 96 ASP A O 1
ATOM 812 N N . ARG A 1 97 ? 20.297 -19.891 8.516 1 35.5 97 ARG A N 1
ATOM 813 C CA . ARG A 1 97 ? 20.047 -18.438 8.562 1 35.5 97 ARG A CA 1
ATOM 814 C C . ARG A 1 97 ? 20.844 -17.719 7.484 1 35.5 97 ARG A C 1
ATOM 816 O O . ARG A 1 97 ? 22.031 -17.969 7.312 1 35.5 97 ARG A O 1
ATOM 823 N N . LEU A 1 98 ? 20.078 -17.406 6.488 1 36.88 98 LEU A N 1
ATOM 824 C CA . LEU A 1 98 ? 20.75 -16.438 5.637 1 36.88 98 LEU A CA 1
ATOM 825 C C . LEU A 1 98 ? 21.469 -15.375 6.473 1 36.88 98 LEU A C 1
ATOM 827 O O . LEU A 1 98 ? 20.969 -14.969 7.523 1 36.88 98 LEU A O 1
ATOM 831 N N . PRO A 1 99 ? 22.797 -15.367 6.406 1 35.41 99 PRO A N 1
ATOM 832 C CA . PRO A 1 99 ? 23.531 -14.367 7.184 1 35.41 99 PRO A CA 1
ATOM 833 C C . PRO A 1 99 ? 22.828 -13.008 7.223 1 35.41 99 PRO A C 1
ATOM 835 O O . PRO A 1 99 ? 22.359 -12.523 6.188 1 35.41 99 PRO A O 1
ATOM 838 N N . ASP A 1 100 ? 22.109 -12.719 8.336 1 35.03 100 ASP A N 1
ATOM 839 C CA . ASP A 1 100 ? 21.406 -11.5 8.727 1 35.03 100 ASP A CA 1
ATOM 840 C C . ASP A 1 100 ? 22.344 -10.289 8.688 1 35.03 100 ASP A C 1
ATOM 842 O O . ASP A 1 100 ? 22.875 -9.875 9.719 1 35.03 100 ASP A O 1
ATOM 846 N N . ARG A 1 101 ? 23.328 -10.242 7.895 1 36.06 101 ARG A N 1
ATOM 847 C CA . ARG A 1 101 ? 23.906 -8.914 8.117 1 36.06 101 ARG A CA 1
ATOM 848 C C . ARG A 1 101 ? 22.859 -7.824 7.922 1 36.06 101 ARG A C 1
ATOM 850 O O . ARG A 1 101 ? 22.766 -7.234 6.844 1 36.06 101 ARG A O 1
ATOM 857 N N . ALA A 1 102 ? 21.672 -8.18 8.305 1 34.66 102 ALA A N 1
ATOM 858 C CA . ALA A 1 102 ? 20.688 -7.117 8.125 1 34.66 102 ALA A CA 1
ATOM 859 C C . ALA A 1 102 ? 21.141 -5.832 8.82 1 34.66 102 ALA A C 1
ATOM 861 O O . ALA A 1 102 ? 21.406 -5.832 10.023 1 34.66 102 ALA A O 1
ATOM 862 N N . ASP A 1 103 ? 21.891 -5.102 8.25 1 33.59 103 ASP A N 1
ATOM 863 C CA . ASP A 1 103 ? 22.125 -3.744 8.734 1 33.59 103 ASP A CA 1
ATOM 864 C C . ASP A 1 103 ? 20.891 -3.188 9.43 1 33.59 103 ASP A C 1
ATOM 866 O O . ASP A 1 103 ? 19.766 -3.514 9.047 1 33.59 103 ASP A O 1
ATOM 870 N N . ALA A 1 104 ? 21.016 -2.768 10.711 1 36.16 104 ALA A N 1
ATOM 871 C CA . ALA A 1 104 ? 20.141 -2.02 11.609 1 36.16 104 ALA A CA 1
ATOM 872 C C . ALA A 1 104 ? 19.203 -1.104 10.828 1 36.16 104 ALA A C 1
ATOM 874 O O . ALA A 1 104 ? 18.531 -0.244 11.406 1 36.16 104 ALA A O 1
ATOM 875 N N . GLN A 1 105 ? 19.406 -1.061 9.586 1 38.62 105 GLN A N 1
ATOM 876 C CA . GLN A 1 105 ? 18.484 -0.076 9.047 1 38.62 105 GLN A CA 1
ATOM 877 C C . GLN A 1 105 ? 17.031 -0.427 9.406 1 38.62 105 GLN A C 1
ATOM 879 O O . GLN A 1 105 ? 16.781 -1.478 10 1 38.62 105 GLN A O 1
ATOM 884 N N . SER A 1 106 ? 15.969 -0.048 8.508 1 39.72 106 SER A N 1
ATOM 885 C CA . SER A 1 106 ? 14.547 0.006 8.836 1 39.72 106 SER A CA 1
ATOM 886 C C . SER A 1 106 ? 14 -1.382 9.148 1 39.72 106 SER A C 1
ATOM 888 O O . SER A 1 106 ? 13.938 -2.246 8.273 1 39.72 106 SER A O 1
ATOM 890 N N . ALA A 1 107 ? 14.43 -2.012 10.219 1 41.22 107 ALA A N 1
ATOM 891 C CA . ALA A 1 107 ? 13.68 -3.178 10.688 1 41.22 107 ALA A CA 1
ATOM 892 C C . ALA A 1 107 ? 12.266 -3.191 10.102 1 41.22 107 ALA A C 1
ATOM 894 O O . ALA A 1 107 ? 11.617 -2.15 10.016 1 41.22 107 ALA A O 1
ATOM 895 N N . PRO A 1 108 ? 11.945 -4.164 9.297 1 47.75 108 PRO A N 1
ATOM 896 C CA . PRO A 1 108 ? 10.578 -4.234 8.766 1 47.75 108 PRO A CA 1
ATOM 897 C C . PRO A 1 108 ? 9.523 -3.857 9.797 1 47.75 108 PRO A C 1
ATOM 899 O O . PRO A 1 108 ? 9.516 -4.402 10.906 1 47.75 108 PRO A O 1
ATOM 902 N N . VAL A 1 109 ? 9.102 -2.682 9.945 1 55.38 109 VAL A N 1
ATOM 903 C CA . VAL A 1 109 ? 7.984 -2.311 10.797 1 55.38 109 VAL A CA 1
ATOM 904 C C . VAL A 1 109 ? 6.918 -3.404 10.758 1 55.38 109 VAL A C 1
ATOM 906 O O . VAL A 1 109 ? 6.492 -3.826 9.68 1 55.38 109 VAL A O 1
ATOM 909 N N . ASP A 1 110 ? 6.828 -4.199 11.859 1 72.62 110 ASP A N 1
ATOM 910 C CA . ASP A 1 110 ? 5.766 -5.188 12.031 1 72.62 110 ASP A CA 1
ATOM 911 C C . ASP A 1 110 ? 4.43 -4.648 11.516 1 72.62 110 ASP A C 1
ATOM 913 O O . ASP A 1 110 ? 4.141 -3.459 11.656 1 72.62 110 ASP A O 1
ATOM 917 N N . LEU A 1 111 ? 3.906 -5.512 10.656 1 82.19 111 LEU A N 1
ATOM 918 C CA . LEU A 1 111 ? 2.551 -5.188 10.234 1 82.19 111 LEU A CA 1
ATOM 919 C C . LEU A 1 111 ? 1.666 -4.863 11.43 1 82.19 111 LEU A C 1
ATOM 921 O O . LEU A 1 111 ? 1.736 -5.539 12.461 1 82.19 111 LEU A O 1
ATOM 925 N N . ASP A 1 112 ? 0.946 -3.812 11.344 1 86.19 112 ASP A N 1
ATOM 926 C CA . ASP A 1 112 ? -0.053 -3.51 12.367 1 86.19 112 ASP A CA 1
ATOM 927 C C . ASP A 1 112 ? -0.88 -4.746 12.711 1 86.19 112 ASP A C 1
ATOM 929 O O . ASP A 1 112 ? -1.415 -5.41 11.812 1 86.19 112 ASP A O 1
ATOM 933 N N . PRO A 1 113 ? -0.987 -5.043 13.992 1 86.88 113 PRO A N 1
ATOM 934 C CA . PRO A 1 113 ? -1.69 -6.266 14.383 1 86.88 113 PRO A CA 1
ATOM 935 C C . PRO A 1 113 ? -3.131 -6.305 13.883 1 86.88 113 PRO A C 1
ATOM 937 O O . PRO A 1 113 ? -3.637 -7.375 13.523 1 86.88 113 PRO A O 1
ATOM 940 N N . GLU A 1 114 ? -3.789 -5.18 13.875 1 87.75 114 GLU A N 1
ATOM 941 C CA . GLU A 1 114 ? -5.168 -5.148 13.391 1 87.75 114 GLU A CA 1
ATOM 942 C C . GLU A 1 114 ? -5.238 -5.445 11.898 1 87.75 114 GLU A C 1
ATOM 944 O O . GLU A 1 114 ? -6.102 -6.199 11.445 1 87.75 114 GLU A O 1
ATOM 949 N N . LEU A 1 115 ? -4.359 -4.832 11.211 1 89.56 115 LEU A N 1
ATOM 950 C CA . LEU A 1 115 ? -4.297 -5.113 9.773 1 89.56 115 LEU A CA 1
ATOM 951 C C . LEU A 1 115 ? -3.918 -6.566 9.523 1 89.56 115 LEU A C 1
ATOM 953 O O . LEU A 1 115 ? -4.473 -7.211 8.625 1 89.56 115 LEU A O 1
ATOM 957 N N . SER A 1 116 ? -2.953 -7.023 10.258 1 91.94 116 SER A N 1
ATOM 958 C CA . SER A 1 116 ? -2.529 -8.414 10.164 1 91.94 116 SER A CA 1
ATOM 959 C C . SER A 1 116 ? -3.709 -9.367 10.344 1 91.94 116 SER A C 1
ATOM 961 O O . SER A 1 116 ? -3.922 -10.258 9.523 1 91.94 116 SER A O 1
ATOM 963 N N . ARG A 1 117 ? -4.426 -9.117 11.328 1 91.5 117 ARG A N 1
ATOM 964 C CA . ARG A 1 117 ? -5.586 -9.945 11.617 1 91.5 117 ARG A CA 1
ATOM 965 C C . ARG A 1 117 ? -6.609 -9.867 10.492 1 91.5 117 ARG A C 1
ATOM 967 O O . ARG A 1 117 ? -7.145 -10.891 10.055 1 91.5 117 ARG A O 1
ATOM 974 N N . ALA A 1 118 ? -6.891 -8.695 10.031 1 92.44 118 ALA A N 1
ATOM 975 C CA . ALA A 1 118 ? -7.879 -8.492 8.977 1 92.44 118 ALA A CA 1
ATOM 976 C C . ALA A 1 118 ? -7.453 -9.195 7.691 1 92.44 118 ALA A C 1
ATOM 978 O O . ALA A 1 118 ? -8.258 -9.891 7.059 1 92.44 118 ALA A O 1
ATOM 979 N N . LEU A 1 119 ? -6.211 -9.047 7.316 1 94.25 119 LEU A N 1
ATOM 980 C CA . LEU A 1 119 ? -5.691 -9.719 6.125 1 94.25 119 LEU A CA 1
ATOM 981 C C . LEU A 1 119 ? -5.746 -11.234 6.285 1 94.25 119 LEU A C 1
ATOM 983 O O . LEU A 1 119 ? -6.016 -11.953 5.32 1 94.25 119 LEU A O 1
ATOM 987 N N . GLY A 1 120 ? -5.398 -11.656 7.488 1 94.5 120 GLY A N 1
ATOM 988 C CA . GLY A 1 120 ? -5.398 -13.086 7.77 1 94.5 120 GLY A CA 1
ATOM 989 C C . GLY A 1 120 ? -6.766 -13.719 7.609 1 94.5 120 GLY A C 1
ATOM 990 O O . GLY A 1 120 ? -6.871 -14.938 7.445 1 94.5 120 GLY A O 1
ATOM 991 N N . GLN A 1 121 ? -7.773 -12.961 7.652 1 94.19 121 GLN A N 1
ATOM 992 C CA . GLN A 1 121 ? -9.133 -13.469 7.539 1 94.19 121 GLN A CA 1
ATOM 993 C C . GLN A 1 121 ? -9.555 -13.602 6.074 1 94.19 121 GLN A C 1
ATOM 995 O O . GLN A 1 121 ? -10.562 -14.234 5.766 1 94.19 121 GLN A O 1
ATOM 1000 N N . LEU A 1 122 ? -8.805 -13.062 5.188 1 95.44 122 LEU A N 1
ATOM 1001 C CA . LEU A 1 122 ? -9.117 -13.141 3.768 1 95.44 122 LEU A CA 1
ATOM 1002 C C . LEU A 1 122 ? -8.648 -14.469 3.176 1 95.44 122 LEU A C 1
ATOM 1004 O O . LEU A 1 122 ? -7.543 -14.922 3.467 1 95.44 122 LEU A O 1
ATOM 1008 N N . PRO A 1 123 ? -9.539 -15.07 2.332 1 95.56 123 PRO A N 1
ATOM 1009 C CA . PRO A 1 123 ? -9 -16.156 1.51 1 95.56 123 PRO A CA 1
ATOM 1010 C C . PRO A 1 123 ? -7.766 -15.734 0.714 1 95.56 123 PRO A C 1
ATOM 1012 O O . PRO A 1 123 ? -7.633 -14.57 0.345 1 95.56 123 PRO A O 1
ATOM 1015 N N . ARG A 1 124 ? -6.941 -16.641 0.375 1 95.69 124 ARG A N 1
ATOM 1016 C CA . ARG A 1 124 ? -5.629 -16.375 -0.2 1 95.69 124 ARG A CA 1
ATOM 1017 C C . ARG A 1 124 ? -5.75 -15.586 -1.498 1 95.69 124 ARG A C 1
ATOM 1019 O O . ARG A 1 124 ? -4.984 -14.648 -1.733 1 95.69 124 ARG A O 1
ATOM 1026 N N . ARG A 1 125 ? -6.664 -15.945 -2.299 1 95.56 125 ARG A N 1
ATOM 1027 C CA . ARG A 1 125 ? -6.789 -15.258 -3.582 1 95.56 125 ARG A CA 1
ATOM 1028 C C . ARG A 1 125 ? -7.281 -13.828 -3.393 1 95.56 125 ARG A C 1
ATOM 1030 O O . ARG A 1 125 ? -6.836 -12.914 -4.094 1 95.56 125 ARG A O 1
ATOM 1037 N N . MET A 1 126 ? -8.195 -13.641 -2.482 1 96.06 126 MET A N 1
ATOM 1038 C CA . MET A 1 126 ? -8.672 -12.297 -2.172 1 96.06 126 MET A CA 1
ATOM 1039 C C . MET A 1 126 ? -7.539 -11.438 -1.608 1 96.06 126 MET A C 1
ATOM 1041 O O . MET A 1 126 ? -7.398 -10.273 -1.975 1 96.06 126 MET A O 1
ATOM 1045 N N . ARG A 1 127 ? -6.812 -12.039 -0.758 1 97.19 127 ARG A N 1
ATOM 1046 C CA . ARG A 1 127 ? -5.676 -11.352 -0.158 1 97.19 127 ARG A CA 1
ATOM 1047 C C . ARG A 1 127 ? -4.656 -10.945 -1.219 1 97.19 127 ARG A C 1
ATOM 1049 O O . ARG A 1 127 ? -4.195 -9.805 -1.241 1 97.19 127 ARG A O 1
ATOM 1056 N N . ALA A 1 128 ? -4.355 -11.859 -2.092 1 97.81 128 ALA A N 1
ATOM 1057 C CA . ALA A 1 128 ? -3.422 -11.555 -3.174 1 97.81 128 ALA A CA 1
ATOM 1058 C C . ALA A 1 128 ? -3.957 -10.438 -4.062 1 97.81 128 ALA A C 1
ATOM 1060 O O . ALA A 1 128 ? -3.223 -9.516 -4.418 1 97.81 128 ALA A O 1
ATOM 1061 N N . ALA A 1 129 ? -5.246 -10.508 -4.379 1 97 129 ALA A N 1
ATOM 1062 C CA . ALA A 1 129 ? -5.844 -9.516 -5.27 1 97 129 ALA A CA 1
ATOM 1063 C C . ALA A 1 129 ? -5.766 -8.117 -4.66 1 97 129 ALA A C 1
ATOM 1065 O O . ALA A 1 129 ? -5.352 -7.168 -5.328 1 97 129 ALA A O 1
ATOM 1066 N N . ILE A 1 130 ? -6.145 -8.008 -3.412 1 95.19 130 ILE A N 1
ATOM 1067 C CA . ILE A 1 130 ? -6.203 -6.691 -2.795 1 95.19 130 ILE A CA 1
ATOM 1068 C C . ILE A 1 130 ? -4.789 -6.148 -2.604 1 95.19 130 ILE A C 1
ATOM 1070 O O . ILE A 1 130 ? -4.559 -4.945 -2.725 1 95.19 130 ILE A O 1
ATOM 1074 N N . ILE A 1 131 ? -3.834 -6.965 -2.311 1 95.62 131 ILE A N 1
ATOM 1075 C CA . ILE A 1 131 ? -2.449 -6.539 -2.129 1 95.62 131 ILE A CA 1
ATOM 1076 C C . ILE A 1 131 ? -1.88 -6.051 -3.457 1 95.62 131 ILE A C 1
ATOM 1078 O O . ILE A 1 131 ? -1.251 -4.992 -3.52 1 95.62 131 ILE A O 1
ATOM 1082 N N . LEU A 1 132 ? -2.127 -6.715 -4.516 1 95.69 132 LEU A N 1
ATOM 1083 C CA . LEU A 1 132 ? -1.619 -6.328 -5.828 1 95.69 132 LEU A CA 1
ATOM 1084 C C . LEU A 1 132 ? -2.266 -5.027 -6.297 1 95.69 132 LEU A C 1
ATOM 1086 O O . LEU A 1 132 ? -1.586 -4.152 -6.836 1 95.69 132 LEU A O 1
ATOM 1090 N N . ARG A 1 133 ? -3.484 -4.859 -6.027 1 92.56 133 ARG A N 1
ATOM 1091 C CA . ARG A 1 133 ? -4.227 -3.699 -6.508 1 92.56 133 ARG A CA 1
ATOM 1092 C C . ARG A 1 133 ? -3.871 -2.453 -5.703 1 92.56 133 ARG A C 1
ATOM 1094 O O . ARG A 1 133 ? -3.623 -1.39 -6.277 1 92.56 133 ARG A O 1
ATOM 1101 N N . PHE A 1 134 ? -3.811 -2.629 -4.379 1 87.19 134 PHE A N 1
ATOM 1102 C CA . PHE A 1 134 ? -3.76 -1.447 -3.523 1 87.19 134 PHE A CA 1
ATOM 1103 C C . PHE A 1 134 ? -2.342 -1.2 -3.023 1 87.19 134 PHE A C 1
ATOM 1105 O O . PHE A 1 134 ? -1.91 -0.052 -2.91 1 87.19 134 PHE A O 1
ATOM 1112 N N . PHE A 1 135 ? -1.65 -2.211 -2.734 1 85.25 135 PHE A N 1
ATOM 1113 C CA . PHE A 1 135 ? -0.306 -2.031 -2.201 1 85.25 135 PHE A CA 1
ATOM 1114 C C . PHE A 1 135 ? 0.712 -1.91 -3.328 1 85.25 135 PHE A C 1
ATOM 1116 O O . PHE A 1 135 ? 1.649 -1.114 -3.244 1 85.25 135 PHE A O 1
ATOM 1123 N N . HIS A 1 136 ? 0.482 -2.621 -4.367 1 88.81 136 HIS A N 1
ATOM 1124 C CA . HIS A 1 136 ? 1.406 -2.568 -5.496 1 88.81 136 HIS A CA 1
ATOM 1125 C C . HIS A 1 136 ? 0.862 -1.685 -6.613 1 88.81 136 HIS A C 1
ATOM 1127 O O . HIS A 1 136 ? 1.529 -1.48 -7.629 1 88.81 136 HIS A O 1
ATOM 1133 N N . GLU A 1 137 ? -0.39 -1.236 -6.539 1 87.94 137 GLU A N 1
ATOM 1134 C CA . GLU A 1 137 ? -1.013 -0.259 -7.426 1 87.94 137 GLU A CA 1
ATOM 1135 C C . GLU A 1 137 ? -1.13 -0.799 -8.844 1 87.94 137 GLU A C 1
ATOM 1137 O O . GLU A 1 137 ? -0.958 -0.055 -9.812 1 87.94 137 GLU A O 1
ATOM 1142 N N . LEU A 1 138 ? -1.263 -2.074 -8.969 1 91.88 138 LEU A N 1
ATOM 1143 C CA . LEU A 1 138 ? -1.488 -2.662 -10.289 1 91.88 138 LEU A CA 1
ATOM 1144 C C . LEU A 1 138 ? -2.91 -2.391 -10.766 1 91.88 138 LEU A C 1
ATOM 1146 O O . LEU A 1 138 ? -3.84 -2.324 -9.961 1 91.88 138 LEU A O 1
ATOM 1150 N N . ASP A 1 139 ? -3.023 -2.266 -12.078 1 92 139 ASP A N 1
ATOM 1151 C CA . ASP A 1 139 ? -4.383 -2.174 -12.609 1 92 139 ASP A CA 1
ATOM 1152 C C . ASP A 1 139 ? -5.031 -3.553 -12.695 1 92 139 ASP A C 1
ATOM 1154 O O . ASP A 1 139 ? -4.41 -4.559 -12.352 1 92 139 ASP A O 1
ATOM 1158 N N . VAL A 1 140 ? -6.281 -3.549 -13.086 1 94.06 140 VAL A N 1
ATOM 1159 C CA . VAL A 1 140 ? -7.082 -4.766 -13.102 1 94.06 140 VAL A CA 1
ATOM 1160 C C . VAL A 1 140 ? -6.457 -5.785 -14.055 1 94.06 140 VAL A C 1
ATOM 1162 O O . VAL A 1 140 ? -6.34 -6.965 -13.719 1 94.06 140 VAL A O 1
ATOM 1165 N N . ALA A 1 141 ? -5.949 -5.336 -15.156 1 95 141 ALA A N 1
ATOM 1166 C CA . ALA A 1 141 ? -5.371 -6.234 -16.156 1 95 141 ALA A CA 1
ATOM 1167 C C . ALA A 1 141 ? -4.062 -6.836 -15.664 1 95 141 ALA A C 1
ATOM 1169 O O . ALA A 1 141 ? -3.828 -8.039 -15.812 1 95 141 ALA A O 1
ATOM 1170 N N . GLU A 1 142 ? -3.25 -6.039 -15.109 1 95.25 142 GLU A N 1
ATOM 1171 C CA . GLU A 1 142 ? -1.982 -6.512 -14.562 1 95.25 142 GLU A CA 1
ATOM 1172 C C . GLU A 1 142 ? -2.209 -7.504 -13.422 1 95.25 142 GLU A C 1
ATOM 1174 O O . GLU A 1 142 ? -1.491 -8.5 -13.312 1 95.25 142 GLU A O 1
ATOM 1179 N N . THR A 1 143 ? -3.141 -7.195 -12.578 1 96.69 143 THR A N 1
ATOM 1180 C CA . THR A 1 143 ? -3.467 -8.086 -11.469 1 96.69 143 THR A CA 1
ATOM 1181 C C . THR A 1 143 ? -3.979 -9.43 -11.984 1 96.69 143 THR A C 1
ATOM 1183 O O . THR A 1 143 ? -3.598 -10.484 -11.477 1 96.69 143 THR A O 1
ATOM 1186 N N . ALA A 1 144 ? -4.82 -9.367 -13 1 97.25 144 ALA A N 1
ATOM 1187 C CA . ALA A 1 144 ? -5.336 -10.586 -13.617 1 97.25 144 ALA A CA 1
ATOM 1188 C C . ALA A 1 144 ? -4.199 -11.453 -14.148 1 97.25 144 ALA A C 1
ATOM 1190 O O . ALA A 1 144 ? -4.191 -12.664 -13.945 1 97.25 144 ALA A O 1
ATOM 1191 N N . ALA A 1 145 ? -3.27 -10.812 -14.781 1 95.44 145 ALA A N 1
ATOM 1192 C CA . ALA A 1 145 ? -2.109 -11.523 -15.32 1 95.44 145 ALA A CA 1
ATOM 1193 C C . ALA A 1 145 ? -1.296 -12.164 -14.203 1 95.44 145 ALA A C 1
ATOM 1195 O O . ALA A 1 145 ? -0.864 -13.312 -14.328 1 95.44 145 ALA A O 1
ATOM 1196 N N . ALA A 1 146 ? -1.107 -11.5 -13.141 1 95.81 146 ALA A N 1
ATOM 1197 C CA . ALA A 1 146 ? -0.317 -12 -12.016 1 95.81 146 ALA A CA 1
ATOM 1198 C C . ALA A 1 146 ? -1.005 -13.18 -11.352 1 95.81 146 ALA A C 1
ATOM 1200 O O . ALA A 1 146 ? -0.343 -14.125 -10.906 1 95.81 146 ALA A O 1
ATOM 1201 N N . LEU A 1 147 ? -2.279 -13.133 -11.281 1 96.69 147 LEU A N 1
ATOM 1202 C CA . LEU A 1 147 ? -3.043 -14.148 -10.57 1 96.69 147 LEU A CA 1
ATOM 1203 C C . LEU A 1 147 ? -3.432 -15.289 -11.5 1 96.69 147 LEU A C 1
ATOM 1205 O O . LEU A 1 147 ? -3.893 -16.344 -11.055 1 96.69 147 LEU A O 1
ATOM 1209 N N . GLY A 1 148 ? -3.311 -15.125 -12.75 1 95.62 148 GLY A N 1
ATOM 1210 C CA . GLY A 1 148 ? -3.75 -16.125 -13.711 1 95.62 148 GLY A CA 1
ATOM 1211 C C . GLY A 1 148 ? -5.258 -16.297 -13.742 1 95.62 148 GLY A C 1
ATOM 1212 O O . GLY A 1 148 ? -5.754 -17.422 -13.734 1 95.62 148 GLY A O 1
ATOM 1213 N N . CYS A 1 149 ? -5.98 -15.148 -13.75 1 96.69 149 CYS A N 1
ATOM 1214 C CA . CYS A 1 149 ? -7.438 -15.188 -13.742 1 96.69 149 CYS A CA 1
ATOM 1215 C C . CYS A 1 149 ? -8.016 -14.062 -14.602 1 96.69 149 CYS A C 1
ATOM 1217 O O . CYS A 1 149 ? -7.27 -13.344 -15.266 1 96.69 149 CYS A O 1
ATOM 1219 N N . SER A 1 150 ? -9.312 -13.961 -14.672 1 97.19 150 SER A N 1
ATOM 1220 C CA . SER A 1 150 ? -9.969 -12.953 -15.5 1 97.19 150 SER A CA 1
ATOM 1221 C C . SER A 1 150 ? -10.039 -11.609 -14.781 1 97.19 150 SER A C 1
ATOM 1223 O O . SER A 1 150 ? -9.984 -11.555 -13.547 1 97.19 150 SER A O 1
ATOM 1225 N N . THR A 1 151 ? -10.211 -10.555 -15.594 1 95.62 151 THR A N 1
ATOM 1226 C CA . THR A 1 151 ? -10.398 -9.219 -15.031 1 95.62 151 THR A CA 1
ATOM 1227 C C . THR A 1 151 ? -11.656 -9.164 -14.172 1 95.62 151 THR A C 1
ATOM 1229 O O . THR A 1 151 ? -11.703 -8.461 -13.172 1 95.62 151 THR A O 1
ATOM 1232 N N . GLY A 1 152 ? -12.703 -9.859 -14.57 1 94.56 152 GLY A N 1
ATOM 1233 C CA . GLY A 1 152 ? -13.906 -9.945 -13.773 1 94.56 152 GLY A CA 1
ATOM 1234 C C . GLY A 1 152 ? -13.672 -10.547 -12.398 1 94.56 152 GLY A C 1
ATOM 1235 O O . GLY A 1 152 ? -14.211 -10.055 -11.398 1 94.56 152 GLY A O 1
ATOM 1236 N N . THR A 1 153 ? -12.844 -11.562 -12.367 1 95.69 153 THR A N 1
ATOM 1237 C CA . THR A 1 153 ? -12.5 -12.211 -11.109 1 95.69 153 THR A CA 1
ATOM 1238 C C . THR A 1 153 ? -11.727 -11.25 -10.203 1 95.69 153 THR A C 1
ATOM 1240 O O . THR A 1 153 ? -11.969 -11.195 -8.992 1 95.69 153 THR A O 1
ATOM 1243 N N . VAL A 1 154 ? -10.836 -10.523 -10.797 1 96.44 154 VAL A N 1
ATOM 1244 C CA . VAL A 1 154 ? -10.07 -9.555 -10.023 1 96.44 154 VAL A CA 1
ATOM 1245 C C . VAL A 1 154 ? -11.016 -8.539 -9.383 1 96.44 154 VAL A C 1
ATOM 1247 O O . VAL A 1 154 ? -10.906 -8.242 -8.195 1 96.44 154 VAL A O 1
ATOM 1250 N N . LYS A 1 155 ? -11.883 -8.039 -10.18 1 92.94 155 LYS A N 1
ATOM 1251 C CA . LYS A 1 155 ? -12.812 -7.027 -9.688 1 92.94 155 LYS A CA 1
ATOM 1252 C C . LYS A 1 155 ? -13.68 -7.582 -8.555 1 92.94 155 LYS A C 1
ATOM 1254 O O . LYS A 1 155 ? -13.828 -6.941 -7.512 1 92.94 155 LYS A O 1
ATOM 1259 N N . SER A 1 156 ? -14.164 -8.766 -8.781 1 94.19 156 SER A N 1
ATOM 1260 C CA . SER A 1 156 ? -15.016 -9.375 -7.766 1 94.19 156 SER A CA 1
ATOM 1261 C C . SER A 1 156 ? -14.227 -9.68 -6.496 1 94.19 156 SER A C 1
ATOM 1263 O O . SER A 1 156 ? -14.688 -9.406 -5.387 1 94.19 156 SER A O 1
ATOM 1265 N N . GLN A 1 157 ? -13.062 -10.242 -6.59 1 95 157 GLN A N 1
ATOM 1266 C CA . GLN A 1 157 ? -12.227 -10.578 -5.441 1 95 157 GLN A CA 1
ATOM 1267 C C . GLN A 1 157 ? -11.828 -9.32 -4.672 1 95 157 GLN A C 1
ATOM 1269 O O . GLN A 1 157 ? -11.805 -9.328 -3.438 1 95 157 GLN A O 1
ATOM 1274 N N . THR A 1 158 ? -11.508 -8.266 -5.402 1 94.38 158 THR A N 1
ATOM 1275 C CA . THR A 1 158 ? -11.117 -7.016 -4.758 1 94.38 158 THR A CA 1
ATOM 1276 C C . THR A 1 158 ? -12.297 -6.402 -4.004 1 94.38 158 THR A C 1
ATOM 1278 O O . THR A 1 158 ? -12.141 -5.965 -2.863 1 94.38 158 THR A O 1
ATOM 1281 N N . ALA A 1 159 ? -13.43 -6.359 -4.605 1 91.75 159 ALA A N 1
ATOM 1282 C CA . ALA A 1 159 ? -14.625 -5.82 -3.955 1 91.75 159 ALA A CA 1
ATOM 1283 C C . ALA A 1 159 ? -14.969 -6.613 -2.695 1 91.75 159 ALA A C 1
ATOM 1285 O O . ALA A 1 159 ? -15.234 -6.027 -1.642 1 91.75 159 ALA A O 1
ATOM 1286 N N . ARG A 1 160 ? -14.938 -7.895 -2.861 1 93.69 160 ARG A N 1
ATOM 1287 C CA . ARG A 1 160 ? -15.242 -8.758 -1.723 1 93.69 160 ARG A CA 1
ATOM 1288 C C . ARG A 1 160 ? -14.203 -8.594 -0.619 1 93.69 160 ARG A C 1
ATOM 1290 O O . ARG A 1 160 ? -14.539 -8.625 0.567 1 93.69 160 ARG A O 1
ATOM 1297 N N . ALA A 1 161 ? -12.984 -8.484 -0.982 1 95.31 161 ALA A N 1
ATOM 1298 C CA . ALA A 1 161 ? -11.922 -8.266 -0.006 1 95.31 161 ALA A CA 1
ATOM 1299 C C . ALA A 1 161 ? -12.148 -6.98 0.78 1 95.31 161 ALA A C 1
ATOM 1301 O O . ALA A 1 161 ? -11.969 -6.949 1.999 1 95.31 161 ALA A O 1
ATOM 1302 N N . LEU A 1 162 ? -12.547 -5.961 0.106 1 92.69 162 LEU A N 1
ATOM 1303 C CA . LEU A 1 162 ? -12.82 -4.688 0.764 1 92.69 162 LEU A CA 1
ATOM 1304 C C . LEU A 1 162 ? -13.961 -4.824 1.764 1 92.69 162 LEU A C 1
ATOM 1306 O O . LEU A 1 162 ? -13.898 -4.277 2.867 1 92.69 162 LEU A O 1
ATOM 1310 N N . ASP A 1 163 ? -14.938 -5.578 1.368 1 91.56 163 ASP A N 1
ATOM 1311 C CA . ASP A 1 163 ? -16.062 -5.816 2.27 1 91.56 163 ASP A CA 1
ATOM 1312 C C . ASP A 1 163 ? -15.609 -6.578 3.518 1 91.56 163 ASP A C 1
ATOM 1314 O O . ASP A 1 163 ? -15.953 -6.195 4.637 1 91.56 163 ASP A O 1
ATOM 1318 N N . LYS A 1 164 ? -14.859 -7.559 3.305 1 93.06 164 LYS A N 1
ATOM 1319 C CA . LYS A 1 164 ? -14.398 -8.367 4.426 1 93.06 164 LYS A CA 1
ATOM 1320 C C . LYS A 1 164 ? -13.453 -7.578 5.328 1 93.06 164 LYS A C 1
ATOM 1322 O O . LYS A 1 164 ? -13.484 -7.727 6.551 1 93.06 164 LYS A O 1
ATOM 1327 N N . LEU A 1 165 ? -12.625 -6.77 4.738 1 92.56 165 LEU A N 1
ATOM 1328 C CA . LEU A 1 165 ? -11.719 -5.938 5.523 1 92.56 165 LEU A CA 1
ATOM 1329 C C . LEU A 1 165 ? -12.5 -4.93 6.363 1 92.56 165 LEU A C 1
ATOM 1331 O O . LEU A 1 165 ? -12.156 -4.684 7.523 1 92.56 165 LEU A O 1
ATOM 1335 N N . ARG A 1 166 ? -13.508 -4.34 5.727 1 89.19 166 ARG A N 1
ATOM 1336 C CA . ARG A 1 166 ? -14.359 -3.408 6.461 1 89.19 166 ARG A CA 1
ATOM 1337 C C . ARG A 1 166 ? -14.945 -4.066 7.707 1 89.19 166 ARG A C 1
ATOM 1339 O O . ARG A 1 166 ? -14.898 -3.492 8.797 1 89.19 166 ARG A O 1
ATOM 1346 N N . VAL A 1 167 ? -15.414 -5.254 7.531 1 89.25 167 VAL A N 1
ATOM 1347 C CA . VAL A 1 167 ? -16.047 -5.988 8.625 1 89.25 167 VAL A CA 1
ATOM 1348 C C . VAL A 1 167 ? -15 -6.344 9.68 1 89.25 167 VAL A C 1
ATOM 1350 O O . VAL A 1 167 ? -15.227 -6.176 10.875 1 89.25 167 VAL A O 1
ATOM 1353 N N . ALA A 1 168 ? -13.891 -6.777 9.273 1 88.56 168 ALA A N 1
ATOM 1354 C CA . ALA A 1 168 ? -12.828 -7.227 10.18 1 88.56 168 ALA A CA 1
ATOM 1355 C C . ALA A 1 168 ? -12.266 -6.059 10.984 1 88.56 168 ALA A C 1
ATOM 1357 O O . ALA A 1 168 ? -11.844 -6.234 12.125 1 88.56 168 ALA A O 1
ATOM 1358 N N . LEU A 1 169 ? -12.25 -4.891 10.406 1 84.69 169 LEU A N 1
ATOM 1359 C CA . LEU A 1 169 ? -11.625 -3.748 11.062 1 84.69 169 LEU A CA 1
ATOM 1360 C C . LEU A 1 169 ? -12.641 -2.986 11.914 1 84.69 169 LEU A C 1
ATOM 1362 O O . LEU A 1 169 ? -12.266 -2.209 12.797 1 84.69 169 LEU A O 1
ATOM 1366 N N . ASP A 1 170 ? -13.914 -3.002 11.57 1 74.44 170 ASP A N 1
ATOM 1367 C CA . ASP A 1 170 ? -14.961 -2.398 12.383 1 74.44 170 ASP A CA 1
ATOM 1368 C C . ASP A 1 170 ? -15.086 -3.104 13.734 1 74.44 170 ASP A C 1
ATOM 1370 O O . ASP A 1 170 ? -15.547 -2.508 14.711 1 74.44 170 ASP A O 1
ATOM 1374 N N . GLN A 1 171 ? -14.867 -4.398 13.828 1 62.31 171 GLN A N 1
ATOM 1375 C CA . GLN A 1 171 ? -15.016 -5.145 15.07 1 62.31 171 GLN A CA 1
ATOM 1376 C C . GLN A 1 171 ? -13.867 -4.859 16.031 1 62.31 171 GLN A C 1
ATOM 1378 O O . GLN A 1 171 ? -12.695 -5.008 15.672 1 62.31 171 GLN A O 1
ATOM 1383 N N . PRO A 1 172 ? -14.125 -3.902 16.969 1 52.88 172 PRO A N 1
ATOM 1384 C CA . PRO A 1 172 ? -13.086 -3.736 18 1 52.88 172 PRO A CA 1
ATOM 1385 C C . PRO A 1 172 ? -12.43 -5.055 18.391 1 52.88 172 PRO A C 1
ATOM 1387 O O . PRO A 1 172 ? -13.062 -6.113 18.297 1 52.88 172 PRO A O 1
ATOM 1390 N N . ALA A 1 173 ? -11.117 -5.098 18.281 1 49.72 173 ALA A N 1
ATOM 1391 C CA . ALA A 1 173 ? -10.508 -6.305 18.828 1 49.72 173 ALA A CA 1
ATOM 1392 C C . ALA A 1 173 ? -11.281 -6.785 20.062 1 49.72 173 ALA A C 1
ATOM 1394 O O . ALA A 1 173 ? -11.805 -5.977 20.828 1 49.72 173 ALA A O 1
ATOM 1395 N N . ALA A 1 174 ? -11.852 -7.918 20.094 1 42.56 174 ALA A N 1
ATOM 1396 C CA . ALA A 1 174 ? -12.367 -8.43 21.359 1 42.56 174 ALA A CA 1
ATOM 1397 C C . ALA A 1 174 ? -11.492 -7.996 22.516 1 42.56 174 ALA A C 1
ATOM 1399 O O . ALA A 1 174 ? -10.266 -7.906 22.391 1 42.56 174 ALA A O 1
ATOM 1400 N N . PRO A 1 175 ? -12.016 -7.152 23.359 1 37.69 175 PRO A N 1
ATOM 1401 C CA . PRO A 1 175 ? -11.172 -6.902 24.531 1 37.69 175 PRO A CA 1
ATOM 1402 C C . PRO A 1 175 ? -10.289 -8.094 24.891 1 37.69 175 PRO A C 1
ATOM 1404 O O . PRO A 1 175 ? -10.711 -9.25 24.734 1 37.69 175 PRO A O 1
ATOM 1407 N N . ARG A 1 176 ? -9.078 -8.039 24.469 1 36.16 176 ARG A N 1
ATOM 1408 C CA . ARG A 1 176 ? -8.312 -9.102 25.109 1 36.16 176 ARG A CA 1
ATOM 1409 C C . ARG A 1 176 ? -8.945 -9.508 26.422 1 36.16 176 ARG A C 1
ATOM 1411 O O . ARG A 1 176 ? -9.211 -8.664 27.281 1 36.16 176 ARG A O 1
ATOM 1418 N N . ASN A 1 177 ? -9.68 -10.586 26.516 1 35.84 177 ASN A N 1
ATOM 1419 C CA . ASN A 1 177 ? -10.086 -11.141 27.797 1 35.84 177 ASN A CA 1
ATOM 1420 C C . ASN A 1 177 ? -9.078 -10.812 28.891 1 35.84 177 ASN A C 1
ATOM 1422 O O . ASN A 1 177 ? -7.91 -11.18 28.797 1 35.84 177 ASN A O 1
ATOM 1426 N N . THR A 1 178 ? -9.156 -9.633 29.469 1 37.62 178 THR A N 1
ATOM 1427 C CA . THR A 1 178 ? -8.492 -9.539 30.766 1 37.62 178 THR A CA 1
ATOM 1428 C C . THR A 1 178 ? -8.469 -10.898 31.469 1 37.62 178 THR A C 1
ATOM 1430 O O . THR A 1 178 ? -9.5 -11.562 31.578 1 37.62 178 THR A O 1
ATOM 1433 N N . PRO A 1 179 ? -7.336 -11.516 31.547 1 39.06 179 PRO A N 1
ATOM 1434 C CA . PRO A 1 179 ? -7.34 -12.812 32.219 1 39.06 179 PRO A CA 1
ATOM 1435 C C . PRO A 1 179 ? -8.344 -12.867 33.375 1 39.06 179 PRO A C 1
ATOM 1437 O O . PRO A 1 179 ? -8.617 -11.852 34.031 1 39.06 179 PRO A O 1
ATOM 1440 N N . ALA A 1 180 ? -9.289 -13.742 33.344 1 36.94 180 ALA A N 1
ATOM 1441 C CA . ALA A 1 180 ? -10.164 -14 34.469 1 36.94 180 ALA A CA 1
ATOM 1442 C C . ALA A 1 180 ? -9.43 -13.727 35.781 1 36.94 180 ALA A C 1
ATOM 1444 O O . ALA A 1 180 ? -8.234 -13.992 35.906 1 36.94 180 ALA A O 1
ATOM 1445 N N . PRO A 1 181 ? -9.859 -12.742 36.531 1 35.31 181 PRO A N 1
ATOM 1446 C CA . PRO A 1 181 ? -9.18 -12.586 37.812 1 35.31 181 PRO A CA 1
ATOM 1447 C C . PRO A 1 181 ? -8.719 -13.914 38.406 1 35.31 181 PRO A C 1
ATOM 1449 O O . PRO A 1 181 ? -9.352 -14.953 38.188 1 35.31 181 PRO A O 1
ATOM 1452 N N . ASN A 1 182 ? -7.508 -14.211 38.625 1 36.09 182 ASN A N 1
ATOM 1453 C CA . ASN A 1 182 ? -6.922 -15.375 39.25 1 36.09 182 ASN A CA 1
ATOM 1454 C C . ASN A 1 182 ? -7.785 -15.867 40.438 1 36.09 182 ASN A C 1
ATOM 1456 O O . ASN A 1 182 ? -8.117 -15.094 41.312 1 36.09 182 ASN A O 1
ATOM 1460 N N . ALA A 1 183 ? -8.688 -16.797 40.188 1 35.97 183 ALA A N 1
ATOM 1461 C CA . ALA A 1 183 ? -9.414 -17.531 41.219 1 35.97 183 ALA A CA 1
ATOM 1462 C C . ALA A 1 183 ? -8.508 -17.859 42.406 1 35.97 183 ALA A C 1
ATOM 1464 O O . ALA A 1 183 ? -8.758 -18.812 43.156 1 35.97 183 ALA A O 1
ATOM 1465 N N . ARG A 1 184 ? -7.344 -17.172 42.5 1 34.62 184 ARG A N 1
ATOM 1466 C CA . ARG A 1 184 ? -6.473 -17.547 43.594 1 34.62 184 ARG A CA 1
ATOM 1467 C C . ARG A 1 184 ? -7.176 -17.344 44.938 1 34.62 184 ARG A C 1
ATOM 1469 O O . ARG A 1 184 ? -6.68 -17.781 45.969 1 34.62 184 ARG A O 1
ATOM 1476 N N . PHE A 1 185 ? -8.141 -16.328 44.844 1 32.75 185 PHE A N 1
ATOM 1477 C CA . PHE A 1 185 ? -8.305 -16.031 46.25 1 32.75 185 PHE A CA 1
ATOM 1478 C C . PHE A 1 185 ? -9.086 -17.141 46.938 1 32.75 185 PHE A C 1
ATOM 1480 O O . PHE A 1 185 ? -9.32 -17.094 48.156 1 32.75 185 PHE A O 1
ATOM 1487 N N . LYS A 1 186 ? -9.844 -17.938 46.125 1 36.16 186 LYS A N 1
ATOM 1488 C CA . LYS A 1 186 ? -10.766 -18.734 46.906 1 36.16 186 LYS A CA 1
ATOM 1489 C C . LYS A 1 186 ? -10.031 -19.844 47.656 1 36.16 186 LYS A C 1
ATOM 1491 O O . LYS A 1 186 ? -10.656 -20.656 48.375 1 36.16 186 LYS A O 1
ATOM 1496 N N . GLU A 1 187 ? -8.805 -20.094 47.125 1 34.34 187 GLU A N 1
ATOM 1497 C CA . GLU A 1 187 ? -8.234 -21.281 47.75 1 34.34 187 GLU A CA 1
ATOM 1498 C C . GLU A 1 187 ? -7.957 -21.047 49.219 1 34.34 187 GLU A C 1
ATOM 1500 O O . GLU A 1 187 ? -7.582 -21.969 49.938 1 34.34 187 GLU A O 1
ATOM 1505 N N . GLN A 1 188 ? -7.891 -19.75 49.5 1 34.41 188 GLN A N 1
ATOM 1506 C CA . GLN A 1 188 ? -7.344 -19.688 50.844 1 34.41 188 GLN A CA 1
ATOM 1507 C C . GLN A 1 188 ? -8.352 -20.203 51.875 1 34.41 188 GLN A C 1
ATOM 1509 O O . GLN A 1 188 ? -8.016 -20.359 53.062 1 34.41 188 GLN A O 1
ATOM 1514 N N . GLU A 1 189 ? -9.641 -20.094 51.406 1 36.62 189 GLU A N 1
ATOM 1515 C CA . GLU A 1 189 ? -10.484 -20.234 52.594 1 36.62 189 GLU A CA 1
ATOM 1516 C C . GLU A 1 189 ? -10.562 -21.703 53.031 1 36.62 189 GLU A C 1
ATOM 1518 O O . GLU A 1 189 ? -11.016 -22 54.156 1 36.62 189 GLU A O 1
ATOM 1523 N N . LEU A 1 190 ? -10.469 -22.562 52 1 36 190 LEU A N 1
ATOM 1524 C CA . LEU A 1 190 ? -10.898 -23.875 52.438 1 36 190 LEU A CA 1
ATOM 1525 C C . LEU A 1 190 ? -9.953 -24.438 53.469 1 36 190 LEU A C 1
ATOM 1527 O O . LEU A 1 190 ? -10.203 -25.516 54.031 1 36 190 LEU A O 1
ATOM 1531 N N . ILE A 1 191 ? -8.734 -23.969 53.344 1 33.12 191 ILE A N 1
ATOM 1532 C CA . ILE A 1 191 ? -7.844 -24.672 54.25 1 33.12 191 ILE A CA 1
ATOM 1533 C C . ILE A 1 191 ? -8.102 -24.203 55.688 1 33.12 191 ILE A C 1
ATOM 1535 O O . ILE A 1 191 ? -7.539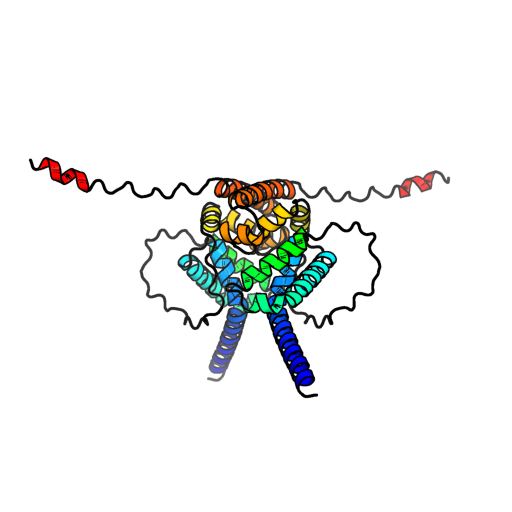 -24.75 56.625 1 33.12 191 ILE A O 1
ATOM 1539 N N . ARG A 1 192 ? -8.984 -23.234 55.844 1 25.38 192 ARG A N 1
ATOM 1540 C CA . ARG A 1 192 ? -9.156 -23.172 57.281 1 25.38 192 ARG A CA 1
ATOM 1541 C C . ARG A 1 192 ? -10.164 -24.203 57.781 1 25.38 192 ARG A C 1
ATOM 1543 O O . ARG A 1 192 ? -11.203 -24.406 57.156 1 25.38 192 ARG A O 1
ATOM 1550 N N . MET B 1 1 ? 33.031 40.625 11.891 1 43.91 1 MET B N 1
ATOM 1551 C CA . MET B 1 1 ? 32.812 40 10.578 1 43.91 1 MET B CA 1
ATOM 1552 C C . MET B 1 1 ? 32.781 38.469 10.68 1 43.91 1 MET B C 1
ATOM 1554 O O . MET B 1 1 ? 32.719 37.781 9.664 1 43.91 1 MET B O 1
ATOM 1558 N N . GLY B 1 2 ? 33.219 37.875 11.648 1 52.69 2 GLY B N 1
ATOM 1559 C CA . GLY B 1 2 ? 33.406 36.469 11.977 1 52.69 2 GLY B CA 1
ATOM 1560 C C . GLY B 1 2 ? 32.094 35.75 12.25 1 52.69 2 GLY B C 1
ATOM 1561 O O . GLY B 1 2 ? 32 34.531 12.055 1 52.69 2 GLY B O 1
ATOM 1562 N N . VAL B 1 3 ? 31.156 36.375 12.805 1 55.91 3 VAL B N 1
ATOM 1563 C CA . VAL B 1 3 ? 29.875 35.812 13.203 1 55.91 3 VAL B CA 1
ATOM 1564 C C . VAL B 1 3 ? 29.031 35.531 11.969 1 55.91 3 VAL B C 1
ATOM 1566 O O . VAL B 1 3 ? 28.281 34.531 11.93 1 55.91 3 VAL B O 1
ATOM 1569 N N . LYS B 1 4 ? 29.156 36.344 10.922 1 57.03 4 LYS B N 1
ATOM 1570 C CA . LYS B 1 4 ? 28.375 36.156 9.695 1 57.03 4 LYS B CA 1
ATOM 1571 C C . LYS B 1 4 ? 28.797 34.906 8.938 1 57.03 4 LYS B C 1
ATOM 1573 O O . LYS B 1 4 ? 27.984 34.281 8.266 1 57.03 4 LYS B O 1
ATOM 1578 N N . GLU B 1 5 ? 30.062 34.656 8.93 1 57.06 5 GLU B N 1
ATOM 1579 C CA . GLU B 1 5 ? 30.609 33.5 8.25 1 57.06 5 GLU B CA 1
ATOM 1580 C C . GLU B 1 5 ? 30.109 32.188 8.875 1 57.06 5 GLU B C 1
ATOM 1582 O O . GLU B 1 5 ? 29.844 31.219 8.164 1 57.06 5 GLU B O 1
ATOM 1587 N N . ASP B 1 6 ? 29.984 32.219 10.188 1 59.69 6 ASP B N 1
ATOM 1588 C CA . ASP B 1 6 ? 29.531 31.078 10.945 1 59.69 6 ASP B CA 1
ATOM 1589 C C . ASP B 1 6 ? 28.062 30.734 10.625 1 59.69 6 ASP B C 1
ATOM 1591 O O . ASP B 1 6 ? 27.703 29.578 10.477 1 59.69 6 ASP B O 1
ATOM 1595 N N . SER B 1 7 ? 27.359 31.828 10.438 1 65.75 7 SER B N 1
ATOM 1596 C CA . SER B 1 7 ? 25.953 31.656 10.117 1 65.75 7 SER B CA 1
ATOM 1597 C C . SER B 1 7 ? 25.766 31.062 8.719 1 65.75 7 SER B C 1
ATOM 1599 O O . SER B 1 7 ? 24.938 30.188 8.516 1 65.75 7 SER B O 1
ATOM 1601 N N . SER B 1 8 ? 26.703 31.531 7.82 1 69.75 8 SER B N 1
ATOM 1602 C CA . SER B 1 8 ? 26.641 31.031 6.453 1 69.75 8 SER B CA 1
ATOM 1603 C C . SER B 1 8 ? 27.016 29.562 6.383 1 69.75 8 SER B C 1
ATOM 1605 O O . SER B 1 8 ? 26.391 28.781 5.656 1 69.75 8 SER B O 1
ATOM 1607 N N . SER B 1 9 ? 28.047 29.25 7.156 1 73.69 9 SER B N 1
ATOM 1608 C CA . SER B 1 9 ? 28.484 27.859 7.191 1 73.69 9 SER B CA 1
ATOM 1609 C C . SER B 1 9 ? 27.406 26.953 7.773 1 73.69 9 SER B C 1
ATOM 1611 O O . SER B 1 9 ? 27.172 25.859 7.27 1 73.69 9 SER B O 1
ATOM 1613 N N . ASP B 1 10 ? 26.844 27.406 8.805 1 75.19 10 ASP B N 1
ATOM 1614 C CA . ASP B 1 10 ? 25.781 26.641 9.438 1 75.19 10 ASP B CA 1
ATOM 1615 C C . ASP B 1 10 ? 24.594 26.469 8.492 1 75.19 10 ASP B C 1
ATOM 1617 O O . ASP B 1 10 ? 24 25.391 8.43 1 75.19 10 ASP B O 1
ATOM 1621 N N . ARG B 1 11 ? 24.328 27.547 7.82 1 80.88 11 ARG B N 1
ATOM 1622 C CA . ARG B 1 11 ? 23.25 27.484 6.848 1 80.88 11 ARG B CA 1
ATOM 1623 C C . ARG B 1 11 ? 23.578 26.516 5.723 1 80.88 11 ARG B C 1
ATOM 1625 O O . ARG B 1 11 ? 22.719 25.766 5.262 1 80.88 11 ARG B O 1
ATOM 1632 N N . SER B 1 12 ? 24.828 26.578 5.371 1 84.88 12 SER B N 1
ATOM 1633 C CA . SER B 1 12 ? 25.281 25.688 4.305 1 84.88 12 SER B CA 1
ATOM 1634 C C . SER B 1 12 ? 25.172 24.234 4.727 1 84.88 12 SER B C 1
ATOM 1636 O O . SER B 1 12 ? 24.75 23.375 3.945 1 84.88 12 SER B O 1
ATOM 1638 N N . GLU B 1 13 ? 25.516 24.047 5.941 1 88.31 13 GLU B N 1
ATOM 1639 C CA . GLU B 1 13 ? 25.453 22.672 6.453 1 88.31 13 GLU B CA 1
ATOM 1640 C C . GLU B 1 13 ? 24.016 22.203 6.598 1 88.31 13 GLU B C 1
ATOM 1642 O O . GLU B 1 13 ? 23.688 21.062 6.297 1 88.31 13 GLU B O 1
ATOM 1647 N N . ARG B 1 14 ? 23.266 23.109 7.121 1 89.06 14 ARG B N 1
ATOM 1648 C CA . ARG B 1 14 ? 21.844 22.812 7.23 1 89.06 14 ARG B CA 1
ATOM 1649 C C . ARG B 1 14 ? 21.25 22.469 5.867 1 89.06 14 ARG B C 1
ATOM 1651 O O . ARG B 1 14 ? 20.5 21.5 5.73 1 89.06 14 ARG B O 1
ATOM 1658 N N . ASP B 1 15 ? 21.562 23.297 4.875 1 92.75 15 ASP B N 1
ATOM 1659 C CA . ASP B 1 15 ? 21.062 23.078 3.521 1 92.75 15 ASP B CA 1
ATOM 1660 C C . ASP B 1 15 ? 21.531 21.734 2.969 1 92.75 15 ASP B C 1
ATOM 1662 O O . ASP B 1 15 ? 20.75 21.016 2.332 1 92.75 15 ASP B O 1
ATOM 1666 N N . GLU B 1 16 ? 22.703 21.422 3.236 1 92.81 16 GLU B N 1
ATOM 1667 C CA . GLU B 1 16 ? 23.266 20.172 2.756 1 92.81 16 GLU B CA 1
ATOM 1668 C C . GLU B 1 16 ? 22.578 18.969 3.422 1 92.81 16 GLU B C 1
ATOM 1670 O O . GLU B 1 16 ? 22.234 18 2.754 1 92.81 16 GLU B O 1
ATOM 1675 N N . GLN B 1 17 ? 22.438 19.078 4.707 1 93.06 17 GLN B N 1
ATOM 1676 C CA . GLN B 1 17 ? 21.781 18.016 5.445 1 93.06 17 GLN B CA 1
ATOM 1677 C C . GLN B 1 17 ? 20.328 17.844 4.992 1 93.06 17 GLN B C 1
ATOM 1679 O O . GLN B 1 17 ? 19.844 16.719 4.863 1 93.06 17 GLN B O 1
ATOM 1684 N N . PHE B 1 18 ? 19.719 18.938 4.793 1 94.38 18 PHE B N 1
ATOM 1685 C CA . PHE B 1 18 ? 18.344 18.906 4.309 1 94.38 18 PHE B CA 1
ATOM 1686 C C . PHE B 1 18 ? 18.266 18.266 2.926 1 94.38 18 PHE B C 1
ATOM 1688 O O . PHE B 1 18 ? 17.422 17.422 2.672 1 94.38 18 PHE B O 1
ATOM 1695 N N . HIS B 1 19 ? 19.156 18.625 2.033 1 93.75 19 HIS B N 1
ATOM 1696 C CA . HIS B 1 19 ? 19.188 18.078 0.681 1 93.75 19 HIS B CA 1
ATOM 1697 C C . HIS B 1 19 ? 19.422 16.578 0.698 1 93.75 19 HIS B C 1
ATOM 1699 O O . HIS B 1 19 ? 18.797 15.836 -0.076 1 93.75 19 HIS B O 1
ATOM 1705 N N . GLU B 1 20 ? 20.297 16.203 1.533 1 93.56 20 GLU B N 1
ATOM 1706 C CA . GLU B 1 20 ? 20.562 14.773 1.662 1 93.56 20 GLU B CA 1
ATOM 1707 C C . GLU B 1 20 ? 19.328 14.016 2.16 1 93.56 20 GLU B C 1
ATOM 1709 O O . GLU B 1 20 ? 19.031 12.93 1.666 1 93.56 20 GLU B O 1
ATOM 1714 N N . PHE B 1 21 ? 18.703 14.586 3.115 1 93.25 21 PHE B N 1
ATOM 1715 C CA . PHE B 1 21 ? 17.484 13.992 3.654 1 93.25 21 PHE B CA 1
ATOM 1716 C C . PHE B 1 21 ? 16.438 13.852 2.566 1 93.25 21 PHE B C 1
ATOM 1718 O O . PHE B 1 21 ? 15.812 12.789 2.426 1 93.25 21 PHE B O 1
ATOM 1725 N N . VAL B 1 22 ? 16.234 14.906 1.796 1 93.75 22 VAL B N 1
ATOM 1726 C CA . VAL B 1 22 ? 15.219 14.922 0.743 1 93.75 22 VAL B CA 1
ATOM 1727 C C . VAL B 1 22 ? 15.562 13.875 -0.316 1 93.75 22 VAL B C 1
ATOM 1729 O O . VAL B 1 22 ? 14.68 13.156 -0.793 1 93.75 22 VAL B O 1
ATOM 1732 N N . ALA B 1 23 ? 16.781 13.75 -0.658 1 93.25 23 ALA B N 1
ATOM 1733 C CA . ALA B 1 23 ? 17.219 12.766 -1.646 1 93.25 23 ALA B CA 1
ATOM 1734 C C . ALA B 1 23 ? 16.922 11.344 -1.185 1 93.25 23 ALA B C 1
ATOM 1736 O O . ALA B 1 23 ? 16.453 10.516 -1.973 1 93.25 23 ALA B O 1
ATOM 1737 N N . ASP B 1 24 ? 17.094 11.133 0.075 1 91.19 24 ASP B N 1
ATOM 1738 C CA . ASP B 1 24 ? 16.891 9.812 0.66 1 91.19 24 ASP B CA 1
ATOM 1739 C C . ASP B 1 24 ? 15.414 9.453 0.71 1 91.19 24 ASP B C 1
ATOM 1741 O O . ASP B 1 24 ? 15.047 8.281 0.663 1 91.19 24 ASP B O 1
ATOM 1745 N N . ARG B 1 25 ? 14.57 10.492 0.772 1 92.88 25 ARG B N 1
ATOM 1746 C CA . ARG B 1 25 ? 13.148 10.25 0.992 1 92.88 25 ARG B CA 1
ATOM 1747 C C . ARG B 1 25 ? 12.336 10.594 -0.253 1 92.88 25 ARG B C 1
ATOM 1749 O O . ARG B 1 25 ? 11.102 10.57 -0.222 1 92.88 25 ARG B O 1
ATOM 1756 N N . ARG B 1 26 ? 12.953 10.812 -1.269 1 91.5 26 ARG B N 1
ATOM 1757 C CA . ARG B 1 26 ? 12.305 11.328 -2.469 1 91.5 26 ARG B CA 1
ATOM 1758 C C . ARG B 1 26 ? 11.219 10.367 -2.957 1 91.5 26 ARG B C 1
ATOM 1760 O O . ARG B 1 26 ? 10.094 10.789 -3.248 1 91.5 26 ARG B O 1
ATOM 1767 N N . LYS B 1 27 ? 11.531 9.117 -3.049 1 86.69 27 LYS B N 1
ATOM 1768 C CA . LYS B 1 27 ? 10.578 8.133 -3.539 1 86.69 27 LYS B CA 1
ATOM 1769 C C . LYS B 1 27 ? 9.344 8.055 -2.639 1 86.69 27 LYS B C 1
ATOM 1771 O O . LYS B 1 27 ? 8.211 8.055 -3.125 1 86.69 27 LYS B O 1
ATOM 1776 N N . TRP B 1 28 ? 9.609 8.062 -1.407 1 89.69 28 TRP B N 1
ATOM 1777 C CA . TRP B 1 28 ? 8.516 8.016 -0.443 1 89.69 28 TRP B CA 1
ATOM 1778 C C . TRP B 1 28 ? 7.641 9.25 -0.555 1 89.69 28 TRP B C 1
ATOM 1780 O O . TRP B 1 28 ? 6.41 9.156 -0.545 1 89.69 28 TRP B O 1
ATOM 1790 N N . LEU B 1 29 ? 8.234 10.414 -0.645 1 94.81 29 LEU B N 1
ATOM 1791 C CA . LEU B 1 29 ? 7.52 11.688 -0.748 1 94.81 29 LEU B CA 1
ATOM 1792 C C . LEU B 1 29 ? 6.617 11.703 -1.977 1 94.81 29 LEU B C 1
ATOM 1794 O O . LEU B 1 29 ? 5.426 12.016 -1.875 1 94.81 29 LEU B O 1
ATOM 1798 N N . LEU B 1 30 ? 7.129 11.281 -3.047 1 93.25 30 LEU B N 1
ATOM 1799 C CA . LEU B 1 30 ? 6.395 11.352 -4.305 1 93.25 30 LEU B CA 1
ATOM 1800 C C . LEU B 1 30 ? 5.277 10.312 -4.344 1 93.25 30 LEU B C 1
ATOM 1802 O O . LEU B 1 30 ? 4.168 10.609 -4.789 1 93.25 30 LEU B O 1
ATOM 1806 N N . GLN B 1 31 ? 5.543 9.156 -3.85 1 91 31 GLN B N 1
ATOM 1807 C CA . GLN B 1 31 ? 4.531 8.102 -3.836 1 91 31 GLN B CA 1
ATOM 1808 C C . GLN B 1 31 ? 3.381 8.461 -2.898 1 91 31 GLN B C 1
ATOM 1810 O O . GLN B 1 31 ? 2.211 8.297 -3.252 1 91 31 GLN B O 1
ATOM 1815 N N . THR B 1 32 ? 3.74 8.945 -1.789 1 95.06 32 THR B N 1
ATOM 1816 C CA . THR B 1 32 ? 2.719 9.328 -0.822 1 95.06 32 THR B CA 1
ATOM 1817 C C . THR B 1 32 ? 1.859 10.469 -1.369 1 95.06 32 THR B C 1
ATOM 1819 O O . THR B 1 32 ? 0.63 10.422 -1.28 1 95.06 32 THR B O 1
ATOM 1822 N N . ALA B 1 33 ? 2.518 11.422 -1.967 1 96.38 33 ALA B N 1
ATOM 1823 C CA . ALA B 1 33 ? 1.787 12.555 -2.531 1 96.38 33 ALA B CA 1
ATOM 1824 C C . ALA B 1 33 ? 0.862 12.102 -3.658 1 96.38 33 ALA B C 1
ATOM 1826 O O . ALA B 1 33 ? -0.275 12.57 -3.76 1 96.38 33 ALA B O 1
ATOM 1827 N N . ARG B 1 34 ? 1.305 11.234 -4.422 1 94.56 34 ARG B N 1
ATOM 1828 C CA . ARG B 1 34 ? 0.502 10.711 -5.523 1 94.56 34 ARG B CA 1
ATOM 1829 C C . ARG B 1 34 ? -0.755 10.023 -5.004 1 94.56 34 ARG B C 1
ATOM 1831 O O . ARG B 1 34 ? -1.849 10.234 -5.531 1 94.56 34 ARG B O 1
ATOM 1838 N N . LEU B 1 35 ? -0.62 9.266 -4.016 1 95 35 LEU B N 1
ATOM 1839 C CA . LEU B 1 35 ? -1.761 8.57 -3.43 1 95 35 LEU B CA 1
ATOM 1840 C C . LEU B 1 35 ? -2.727 9.562 -2.785 1 95 35 LEU B C 1
ATOM 1842 O O . LEU B 1 35 ? -3.936 9.492 -3.016 1 95 35 LEU B O 1
ATOM 1846 N N . LEU B 1 36 ? -2.18 10.469 -2.133 1 96.62 36 LEU B N 1
ATOM 1847 C CA . LEU B 1 36 ? -3.012 11.438 -1.428 1 96.62 36 LEU B CA 1
ATOM 1848 C C . LEU B 1 36 ? -3.787 12.305 -2.412 1 96.62 36 LEU B C 1
ATOM 1850 O O . LEU B 1 36 ? -4.906 12.734 -2.123 1 96.62 36 LEU B O 1
ATOM 1854 N N . THR B 1 37 ? -3.213 12.523 -3.57 1 95.88 37 THR B N 1
ATOM 1855 C CA . THR B 1 37 ? -3.844 13.383 -4.562 1 95.88 37 THR B CA 1
ATOM 1856 C C . THR B 1 37 ? -4.551 12.555 -5.629 1 95.88 37 THR B C 1
ATOM 1858 O O . THR B 1 37 ? -4.824 13.047 -6.727 1 95.88 37 THR B O 1
ATOM 1861 N N . ALA B 1 38 ? -4.734 11.344 -5.352 1 94.12 38 ALA B N 1
ATOM 1862 C CA . ALA B 1 38 ? -5.461 10.414 -6.211 1 94.12 38 ALA B CA 1
ATOM 1863 C C . ALA B 1 38 ? -4.824 10.336 -7.594 1 94.12 38 ALA B C 1
ATOM 1865 O O . ALA B 1 38 ? -5.523 10.234 -8.602 1 94.12 38 ALA B O 1
ATOM 1866 N N . GLY B 1 39 ? -3.486 10.562 -7.629 1 93.06 39 GLY B N 1
ATOM 1867 C CA . GLY B 1 39 ? -2.756 10.305 -8.859 1 93.06 39 GLY B CA 1
ATOM 1868 C C . GLY B 1 39 ? -2.514 11.555 -9.68 1 93.06 39 GLY B C 1
ATOM 1869 O O . GLY B 1 39 ? -1.903 11.492 -10.75 1 93.06 39 GLY B O 1
ATOM 1870 N N . ASP B 1 40 ? -2.938 12.68 -9.305 1 92.19 40 ASP B N 1
ATOM 1871 C CA . ASP B 1 40 ? -2.691 13.914 -10.039 1 92.19 40 ASP B CA 1
ATOM 1872 C C . ASP B 1 40 ? -1.233 14.352 -9.906 1 92.19 40 ASP B C 1
ATOM 1874 O O . ASP B 1 40 ? -0.8 14.758 -8.828 1 92.19 40 ASP B O 1
ATOM 1878 N N . PRO B 1 41 ? -0.504 14.312 -10.984 1 91.38 41 PRO B N 1
ATOM 1879 C CA . PRO B 1 41 ? 0.931 14.586 -10.875 1 91.38 41 PRO B CA 1
ATOM 1880 C C . PRO B 1 41 ? 1.231 16.031 -10.492 1 91.38 41 PRO B C 1
ATOM 1882 O O . PRO B 1 41 ? 2.186 16.297 -9.758 1 91.38 41 PRO B O 1
ATOM 1885 N N . HIS B 1 42 ? 0.404 16.953 -10.977 1 92.69 42 HIS B N 1
ATOM 1886 C CA . HIS B 1 42 ? 0.637 18.359 -10.664 1 92.69 42 HIS B CA 1
ATOM 1887 C C . HIS B 1 42 ? 0.33 18.656 -9.203 1 92.69 42 HIS B C 1
ATOM 1889 O O . HIS B 1 42 ? 1.121 19.297 -8.516 1 92.69 42 HIS B O 1
ATOM 1895 N N . LEU B 1 43 ? -0.772 18.125 -8.766 1 93.62 43 LEU B N 1
ATOM 1896 C CA . LEU B 1 43 ? -1.123 18.328 -7.359 1 93.62 43 LEU B CA 1
ATOM 1897 C C . LEU B 1 43 ? -0.115 17.625 -6.449 1 93.62 43 LEU B C 1
ATOM 1899 O O . LEU B 1 43 ? 0.199 18.125 -5.367 1 93.62 43 LEU B O 1
ATOM 1903 N N . ALA B 1 44 ? 0.39 16.484 -6.887 1 95.25 44 ALA B N 1
ATOM 1904 C CA . ALA B 1 44 ? 1.379 15.742 -6.102 1 95.25 44 ALA B CA 1
ATOM 1905 C C . ALA B 1 44 ? 2.67 16.547 -5.957 1 95.25 44 ALA B C 1
ATOM 1907 O O . ALA B 1 44 ? 3.232 16.641 -4.863 1 95.25 44 ALA B O 1
ATOM 1908 N N . GLU B 1 45 ? 3.074 17.109 -7.031 1 94 45 GLU B N 1
ATOM 1909 C CA . GLU B 1 45 ? 4.285 17.922 -7.004 1 94 45 GLU B CA 1
ATOM 1910 C C . GLU B 1 45 ? 4.105 19.141 -6.113 1 94 45 GLU B C 1
ATOM 1912 O O . GLU B 1 45 ? 4.992 19.484 -5.324 1 94 45 GLU B O 1
ATOM 1917 N N . ASP B 1 46 ? 2.996 19.75 -6.25 1 94.75 46 ASP B N 1
ATOM 1918 C CA . ASP B 1 46 ? 2.684 20.906 -5.41 1 94.75 46 ASP B CA 1
ATOM 1919 C C . ASP B 1 46 ? 2.689 20.516 -3.932 1 94.75 46 ASP B C 1
ATOM 1921 O O . ASP B 1 46 ? 3.217 21.266 -3.098 1 94.75 46 ASP B O 1
ATOM 1925 N N . LEU B 1 47 ? 2.135 19.422 -3.684 1 96.38 47 LEU B N 1
ATOM 1926 C CA . LEU B 1 47 ? 2.057 18.953 -2.305 1 96.38 47 LEU B CA 1
ATOM 1927 C C . LEU B 1 47 ? 3.449 18.688 -1.744 1 96.38 47 LEU B C 1
ATOM 1929 O O . LEU B 1 47 ? 3.75 19.062 -0.609 1 96.38 47 LEU B O 1
ATOM 1933 N N . VAL B 1 48 ? 4.297 18.047 -2.477 1 96.62 48 VAL B N 1
ATOM 1934 C CA . VAL B 1 48 ? 5.66 17.766 -2.039 1 96.62 48 VAL B CA 1
ATOM 1935 C C . VAL B 1 48 ? 6.406 19.062 -1.784 1 96.62 48 VAL B C 1
ATOM 1937 O O . VAL B 1 48 ? 7.09 19.203 -0.767 1 96.62 48 VAL B O 1
ATOM 1940 N N . GLN B 1 49 ? 6.254 19.906 -2.66 1 95.94 49 GLN B N 1
ATOM 1941 C CA . GLN B 1 49 ? 6.926 21.188 -2.508 1 95.94 49 GLN B CA 1
ATOM 1942 C C . GLN B 1 49 ? 6.465 21.906 -1.243 1 95.94 49 GLN B C 1
ATOM 1944 O O . GLN B 1 49 ? 7.285 22.422 -0.477 1 95.94 49 GLN B O 1
ATOM 1949 N N . THR B 1 50 ? 5.141 21.984 -1.096 1 96 50 THR B N 1
ATOM 1950 C CA . THR B 1 50 ? 4.578 22.594 0.102 1 96 50 THR B CA 1
ATOM 1951 C C . THR B 1 50 ? 5.098 21.906 1.359 1 96 50 THR B C 1
ATOM 1953 O O . THR B 1 50 ? 5.535 22.562 2.303 1 96 50 THR B O 1
ATOM 1956 N N . ALA B 1 51 ? 5.098 20.578 1.396 1 96.62 51 ALA B N 1
ATOM 1957 C CA . ALA B 1 51 ? 5.555 19.812 2.547 1 96.62 51 ALA B CA 1
ATOM 1958 C C . ALA B 1 51 ? 7.031 20.062 2.828 1 96.62 51 ALA B C 1
ATOM 1960 O O . ALA B 1 51 ? 7.43 20.234 3.984 1 96.62 51 ALA B O 1
ATOM 1961 N N . LEU B 1 52 ? 7.801 20.125 1.797 1 96.88 52 LEU B N 1
ATOM 1962 C CA . LEU B 1 52 ? 9.242 20.312 1.965 1 96.88 52 LEU B CA 1
ATOM 1963 C C . LEU B 1 52 ? 9.547 21.719 2.449 1 96.88 52 LEU B C 1
ATOM 1965 O O . LEU B 1 52 ? 10.461 21.922 3.25 1 96.88 52 LEU B O 1
ATOM 1969 N N . THR B 1 53 ? 8.844 22.672 1.919 1 96.19 53 THR B N 1
ATOM 1970 C CA . THR B 1 53 ? 9 24.031 2.398 1 96.19 53 THR B CA 1
ATOM 1971 C C . THR B 1 53 ? 8.711 24.125 3.895 1 96.19 53 THR B C 1
ATOM 1973 O O . THR B 1 53 ? 9.492 24.703 4.652 1 96.19 53 THR B O 1
ATOM 1976 N N . LYS B 1 54 ? 7.66 23.531 4.305 1 95.75 54 LYS B N 1
ATOM 1977 C CA . LYS B 1 54 ? 7.289 23.531 5.715 1 95.75 54 LYS B CA 1
ATOM 1978 C C . LYS B 1 54 ? 8.305 22.766 6.555 1 95.75 54 LYS B C 1
ATOM 1980 O O . LYS B 1 54 ? 8.648 23.188 7.664 1 95.75 54 LYS B O 1
ATOM 1985 N N . LEU B 1 55 ? 8.719 21.641 6.023 1 95.81 55 LEU B N 1
ATOM 1986 C CA . LEU B 1 55 ? 9.703 20.828 6.734 1 95.81 55 LEU B CA 1
ATOM 1987 C C . LEU B 1 55 ? 11.008 21.594 6.914 1 95.81 55 LEU B C 1
ATOM 1989 O O . LEU B 1 55 ? 11.648 21.5 7.965 1 95.81 55 LEU B O 1
ATOM 1993 N N . TYR B 1 56 ? 11.383 22.297 5.91 1 95.44 56 TYR B N 1
ATOM 1994 C CA . TYR B 1 56 ? 12.617 23.062 5.988 1 95.44 56 TYR B CA 1
ATOM 1995 C C . TYR B 1 56 ? 12.539 24.109 7.09 1 95.44 56 TYR B C 1
ATOM 1997 O O . TYR B 1 56 ? 13.508 24.328 7.824 1 95.44 56 TYR B O 1
ATOM 2005 N N . VAL B 1 57 ? 11.453 24.781 7.184 1 94.75 57 VAL B N 1
ATOM 2006 C CA . VAL B 1 57 ? 11.242 25.797 8.211 1 94.75 57 VAL B CA 1
ATOM 2007 C C . VAL B 1 57 ? 11.352 25.172 9.594 1 94.75 57 VAL B C 1
ATOM 2009 O O . VAL B 1 57 ? 11.93 25.766 10.508 1 94.75 57 VAL B O 1
ATOM 2012 N N . SER B 1 58 ? 10.844 23.984 9.719 1 94.06 58 SER B N 1
ATOM 2013 C CA . SER B 1 58 ? 10.852 23.312 11.008 1 94.06 58 SER B CA 1
ATOM 2014 C C . SER B 1 58 ? 12 22.312 11.102 1 94.06 58 SER B C 1
ATOM 2016 O O . SER B 1 58 ? 11.938 21.359 11.875 1 94.06 58 SER B O 1
ATOM 2018 N N . TRP B 1 59 ? 12.977 22.422 10.375 1 93.44 59 TRP B N 1
ATOM 2019 C CA . TRP B 1 59 ? 14.047 21.453 10.195 1 93.44 59 TRP B CA 1
ATOM 2020 C C . TRP B 1 59 ? 14.742 21.172 11.523 1 93.44 59 TRP B C 1
ATOM 2022 O O . TRP B 1 59 ? 15.07 20.016 11.828 1 93.44 59 TRP B O 1
ATOM 2032 N N . ALA B 1 60 ? 15 22.188 12.289 1 91.25 60 ALA B N 1
ATOM 2033 C CA . ALA B 1 60 ? 15.656 22.016 13.586 1 91.25 60 ALA B CA 1
ATOM 2034 C C . ALA B 1 60 ? 14.82 21.125 14.508 1 91.25 60 ALA B C 1
ATOM 2036 O O . ALA B 1 60 ? 15.359 20.25 15.188 1 91.25 60 ALA B O 1
ATOM 2037 N N . ALA B 1 61 ? 13.531 21.375 14.5 1 91.75 61 ALA B N 1
ATOM 2038 C CA . ALA B 1 61 ? 12.617 20.547 15.305 1 91.75 61 ALA B CA 1
ATOM 2039 C C . ALA B 1 61 ? 12.578 19.125 14.781 1 91.75 61 ALA B C 1
ATOM 2041 O O . ALA B 1 61 ? 12.547 18.172 15.562 1 91.75 61 ALA B O 1
ATOM 2042 N N . PHE B 1 62 ? 12.586 18.906 13.484 1 91.44 62 PHE B N 1
ATOM 2043 C CA . PHE B 1 62 ? 12.578 17.609 12.836 1 91.44 62 PHE B CA 1
ATOM 2044 C C . PHE B 1 62 ? 13.805 16.797 13.234 1 91.44 62 PHE B C 1
ATOM 2046 O O . PHE B 1 62 ? 13.688 15.609 13.555 1 91.44 62 PHE B O 1
ATOM 2053 N N . ARG B 1 63 ? 14.883 17.453 13.336 1 89.75 63 ARG B N 1
ATOM 2054 C CA . ARG B 1 63 ? 16.125 16.766 13.633 1 89.75 63 ARG B CA 1
ATOM 2055 C C . ARG B 1 63 ? 16.172 16.297 15.086 1 89.75 63 ARG B C 1
ATOM 2057 O O . ARG B 1 63 ? 16.875 15.352 15.43 1 89.75 63 ARG B O 1
ATOM 2064 N N . ARG B 1 64 ? 15.453 16.938 15.844 1 89.81 64 ARG B N 1
ATOM 2065 C CA . ARG B 1 64 ? 15.445 16.609 17.266 1 89.81 64 ARG B CA 1
ATOM 2066 C C . ARG B 1 64 ? 14.305 15.656 17.594 1 89.81 64 ARG B C 1
ATOM 2068 O O . ARG B 1 64 ? 14.203 15.18 18.734 1 89.81 64 ARG B O 1
ATOM 2075 N N . ALA B 1 65 ? 13.5 15.414 16.609 1 89.81 65 ALA B N 1
ATOM 2076 C CA . ALA B 1 65 ? 12.328 14.578 16.844 1 89.81 65 ALA B CA 1
ATOM 2077 C C . ALA B 1 65 ? 12.734 13.141 17.156 1 89.81 65 ALA B C 1
ATOM 2079 O O . ALA B 1 65 ? 13.664 12.609 16.547 1 89.81 65 ALA B O 1
ATOM 2080 N N . ASP B 1 66 ? 12.086 12.453 18.031 1 89.62 66 ASP B N 1
ATOM 2081 C CA . ASP B 1 66 ? 12.32 11.062 18.391 1 89.62 66 ASP B CA 1
ATOM 2082 C C . ASP B 1 66 ? 11.961 10.125 17.234 1 89.62 66 ASP B C 1
ATOM 2084 O O . ASP B 1 66 ? 12.539 9.047 17.094 1 89.62 66 ASP B O 1
ATOM 2088 N N . ASN B 1 67 ? 10.969 10.586 16.469 1 90.69 67 ASN B N 1
ATOM 2089 C CA . ASN B 1 67 ? 10.477 9.805 15.328 1 90.69 67 ASN B CA 1
ATOM 2090 C C . ASN B 1 67 ? 10.414 10.648 14.055 1 90.69 67 ASN B C 1
ATOM 2092 O O . ASN B 1 67 ? 9.344 11.125 13.68 1 90.69 67 ASN B O 1
ATOM 2096 N N . PRO B 1 68 ? 11.531 10.711 13.312 1 89.06 68 PRO B N 1
ATOM 2097 C CA . PRO B 1 68 ? 11.594 11.555 12.125 1 89.06 68 PRO B CA 1
ATOM 2098 C C . PRO B 1 68 ? 10.594 11.141 11.047 1 89.06 68 PRO B C 1
ATOM 2100 O O . PRO B 1 68 ? 10.031 11.992 10.352 1 89.06 68 PRO B O 1
ATOM 2103 N N . ASP B 1 69 ? 10.375 9.859 10.898 1 88.75 69 ASP B N 1
ATOM 2104 C CA . ASP B 1 69 ? 9.414 9.391 9.914 1 88.75 69 ASP B CA 1
ATOM 2105 C C . ASP B 1 69 ? 7.996 9.844 10.266 1 88.75 69 ASP B C 1
ATOM 2107 O O . ASP B 1 69 ? 7.23 10.242 9.383 1 88.75 69 ASP B O 1
ATOM 2111 N N . GLY B 1 70 ? 7.68 9.68 11.516 1 92.88 70 GLY B N 1
ATOM 2112 C CA . GLY B 1 70 ? 6.391 10.172 11.977 1 92.88 70 GLY B CA 1
ATOM 2113 C C . GLY B 1 70 ? 6.215 11.664 11.766 1 92.88 70 GLY B C 1
ATOM 2114 O O . GLY B 1 70 ? 5.129 12.117 11.391 1 92.88 70 GLY B O 1
ATOM 2115 N N . TYR B 1 71 ? 7.254 12.414 12.062 1 93.88 71 TYR B N 1
ATOM 2116 C CA . TYR B 1 71 ? 7.23 13.852 11.852 1 93.88 71 TYR B CA 1
ATOM 2117 C C . TYR B 1 71 ? 6.98 14.188 10.383 1 93.88 71 TYR B C 1
ATOM 2119 O O . TYR B 1 71 ? 6.137 15.023 10.062 1 93.88 71 TYR B O 1
ATOM 2127 N N . LEU B 1 72 ? 7.656 13.508 9.5 1 94.38 72 LEU B N 1
ATOM 2128 C CA . LEU B 1 72 ? 7.508 13.711 8.062 1 94.38 72 LEU B CA 1
ATOM 2129 C C . LEU B 1 72 ? 6.086 13.398 7.617 1 94.38 72 LEU B C 1
ATOM 2131 O O . LEU B 1 72 ? 5.5 14.141 6.824 1 94.38 72 LEU B O 1
ATOM 2135 N N . ARG B 1 73 ? 5.547 12.344 8.078 1 94.69 73 ARG B N 1
ATOM 2136 C CA . ARG B 1 73 ? 4.18 11.961 7.738 1 94.69 73 ARG B CA 1
ATOM 2137 C C . ARG B 1 73 ? 3.186 13.031 8.172 1 94.69 73 ARG B C 1
ATOM 2139 O O . ARG B 1 73 ? 2.266 13.375 7.426 1 94.69 73 ARG B O 1
ATOM 2146 N N . ARG B 1 74 ? 3.434 13.539 9.312 1 95.06 74 ARG B N 1
ATOM 2147 C CA . ARG B 1 74 ? 2.547 14.578 9.82 1 95.06 74 ARG B CA 1
ATOM 2148 C C . ARG B 1 74 ? 2.607 15.828 8.953 1 95.06 74 ARG B C 1
ATOM 2150 O O . ARG B 1 74 ? 1.572 16.406 8.625 1 95.06 74 ARG B O 1
ATOM 2157 N N . VAL B 1 75 ? 3.789 16.188 8.586 1 95.62 75 VAL B N 1
ATOM 2158 C CA . VAL B 1 75 ? 3.955 17.375 7.746 1 95.62 75 VAL B CA 1
ATOM 2159 C C . VAL B 1 75 ? 3.252 17.156 6.406 1 95.62 75 VAL B C 1
ATOM 2161 O O . VAL B 1 75 ? 2.541 18.047 5.926 1 95.62 75 VAL B O 1
ATOM 2164 N N . MET B 1 76 ? 3.412 15.984 5.801 1 96.31 76 MET B N 1
ATOM 2165 C CA . MET B 1 76 ? 2.803 15.648 4.516 1 96.31 76 MET B CA 1
ATOM 2166 C C . MET B 1 76 ? 1.28 15.664 4.617 1 96.31 76 MET B C 1
ATOM 2168 O O . MET B 1 76 ? 0.604 16.266 3.787 1 96.31 76 MET B O 1
ATOM 2172 N N . VAL B 1 77 ? 0.763 15.055 5.586 1 96.69 77 VAL B N 1
ATOM 2173 C CA . VAL B 1 77 ? -0.68 14.906 5.746 1 96.69 77 VAL B CA 1
ATOM 2174 C C . VAL B 1 77 ? -1.305 16.266 6.066 1 96.69 77 VAL B C 1
ATOM 2176 O O . VAL B 1 77 ? -2.363 16.609 5.535 1 96.69 77 VAL B O 1
ATOM 2179 N N . ASN B 1 78 ? -0.683 17.031 6.898 1 95.19 78 ASN B N 1
ATOM 2180 C CA . ASN B 1 78 ? -1.185 18.359 7.207 1 95.19 78 ASN B CA 1
ATOM 2181 C C . ASN B 1 78 ? -1.213 19.25 5.973 1 95.19 78 ASN B C 1
ATOM 2183 O O . ASN B 1 78 ? -2.18 19.984 5.75 1 95.19 78 ASN B O 1
ATOM 2187 N N . ALA B 1 79 ? -0.133 19.188 5.266 1 96.19 79 ALA B N 1
ATOM 2188 C CA . ALA B 1 79 ? -0.105 19.969 4.031 1 96.19 79 ALA B CA 1
ATOM 2189 C C . ALA B 1 79 ? -1.237 19.547 3.096 1 96.19 79 ALA B C 1
ATOM 2191 O O . ALA B 1 79 ? -1.859 20.406 2.449 1 96.19 79 ALA B O 1
ATOM 2192 N N . PHE B 1 80 ? -1.498 18.312 2.975 1 96.94 80 PHE B N 1
ATOM 2193 C CA . PHE B 1 80 ? -2.561 17.766 2.137 1 96.94 80 PHE B CA 1
ATOM 2194 C C . PHE B 1 80 ? -3.928 18.234 2.629 1 96.94 80 PHE B C 1
ATOM 2196 O O . PHE B 1 80 ? -4.758 18.688 1.838 1 96.94 80 PHE B O 1
ATOM 2203 N N . LEU B 1 81 ? -4.133 18.141 3.887 1 95.75 81 LEU B N 1
ATOM 2204 C CA . LEU B 1 81 ? -5.449 18.422 4.457 1 95.75 81 LEU B CA 1
ATOM 2205 C C . LEU B 1 81 ? -5.734 19.922 4.453 1 95.75 81 LEU B C 1
ATOM 2207 O O . LEU B 1 81 ? -6.895 20.328 4.359 1 95.75 81 LEU B O 1
ATOM 2211 N N . ARG B 1 82 ? -4.727 20.719 4.594 1 91.19 82 ARG B N 1
ATOM 2212 C CA . ARG B 1 82 ? -4.898 22.172 4.68 1 91.19 82 ARG B CA 1
ATOM 2213 C C . ARG B 1 82 ? -4.969 22.797 3.293 1 91.19 82 ARG B C 1
ATOM 2215 O O . ARG B 1 82 ? -5.406 23.938 3.143 1 91.19 82 ARG B O 1
ATOM 2222 N N . GLU B 1 83 ? -4.418 22.047 2.4 1 79.38 83 GLU B N 1
ATOM 2223 C CA . GLU B 1 83 ? -4.434 22.609 1.053 1 79.38 83 GLU B CA 1
ATOM 2224 C C . GLU B 1 83 ? -5.863 22.875 0.583 1 79.38 83 GLU B C 1
ATOM 2226 O O . GLU B 1 83 ? -6.734 22.016 0.726 1 79.38 83 GLU B O 1
ATOM 2231 N N . ARG B 1 84 ? -6.352 24.016 0.81 1 59.53 84 ARG B N 1
ATOM 2232 C CA . ARG B 1 84 ? -7.66 24.438 0.329 1 59.53 84 ARG B CA 1
ATOM 2233 C C . ARG B 1 84 ? -7.793 24.219 -1.174 1 59.53 84 ARG B C 1
ATOM 2235 O O . ARG B 1 84 ? -6.812 24.328 -1.912 1 59.53 84 ARG B O 1
ATOM 2242 N N . ARG B 1 85 ? -8.734 23.312 -1.546 1 51.88 85 ARG B N 1
ATOM 2243 C CA . ARG B 1 85 ? -9.031 23.328 -2.973 1 51.88 85 ARG B CA 1
ATOM 2244 C C . ARG B 1 85 ? -8.789 24.719 -3.57 1 51.88 85 ARG B C 1
ATOM 2246 O O . ARG B 1 85 ? -9.539 25.656 -3.293 1 51.88 85 ARG B O 1
ATOM 2253 N N . ARG B 1 86 ? -7.676 25.266 -3.471 1 44.78 86 ARG B N 1
ATOM 2254 C CA . ARG B 1 86 ? -7.707 26.438 -4.348 1 44.78 86 ARG B CA 1
ATOM 2255 C C . ARG B 1 86 ? -8.516 26.156 -5.609 1 44.78 86 ARG B C 1
ATOM 2257 O O . ARG B 1 86 ? -8.227 25.203 -6.332 1 44.78 86 ARG B O 1
ATOM 2264 N N . SER B 1 87 ? -9.719 26.297 -5.715 1 40.22 87 SER B N 1
ATOM 2265 C CA . SER B 1 87 ? -10.289 26.609 -7.016 1 40.22 87 SER B CA 1
ATOM 2266 C C . SER B 1 87 ? -9.234 27.188 -7.957 1 40.22 87 SER B C 1
ATOM 2268 O O . SER B 1 87 ? -8.344 27.922 -7.523 1 40.22 87 SER B O 1
ATOM 2270 N N . TRP B 1 88 ? -8.969 26.562 -9.109 1 36.88 88 TRP B N 1
ATOM 2271 C CA . TRP B 1 88 ? -8.172 26.781 -10.312 1 36.88 88 TRP B CA 1
ATOM 2272 C C . TRP B 1 88 ? -7.914 28.266 -10.539 1 36.88 88 TRP B C 1
ATOM 2274 O O . TRP B 1 88 ? -7.387 28.656 -11.586 1 36.88 88 TRP B O 1
ATOM 2284 N N . TRP B 1 89 ? -8.43 29.25 -9.891 1 34.78 89 TRP B N 1
ATOM 2285 C CA . TRP B 1 89 ? -8.039 30.516 -10.516 1 34.78 89 TRP B CA 1
ATOM 2286 C C . TRP B 1 89 ? -6.547 30.766 -10.328 1 34.78 89 TRP B C 1
ATOM 2288 O O . TRP B 1 89 ? -6.074 31.891 -10.523 1 34.78 89 TRP B O 1
ATOM 2298 N N . ARG B 1 90 ? -5.895 30.094 -9.547 1 36.88 90 ARG B N 1
ATOM 2299 C CA . ARG B 1 90 ? -4.578 30.688 -9.328 1 36.88 90 ARG B CA 1
ATOM 2300 C C . ARG B 1 90 ? -3.77 30.719 -10.617 1 36.88 90 ARG B C 1
ATOM 2302 O O . ARG B 1 90 ? -3.984 29.891 -11.508 1 36.88 90 ARG B O 1
ATOM 2309 N N . PHE B 1 91 ? -2.65 31.766 -10.695 1 33.28 91 PHE B N 1
ATOM 2310 C CA . PHE B 1 91 ? -1.647 32.344 -11.578 1 33.28 91 PHE B CA 1
ATOM 2311 C C . PHE B 1 91 ? -0.659 31.297 -12.047 1 33.28 91 PHE B C 1
ATOM 2313 O O . PHE B 1 91 ? -0.337 30.359 -11.305 1 33.28 91 PHE B O 1
ATOM 2320 N N . GLU B 1 92 ? -0.333 31.125 -13.32 1 34.56 92 GLU B N 1
ATOM 2321 C CA . GLU B 1 92 ? 0.694 30.609 -14.219 1 34.56 92 GLU B CA 1
ATOM 2322 C C . GLU B 1 92 ? 2.09 30.812 -13.641 1 34.56 92 GLU B C 1
ATOM 2324 O O . GLU B 1 92 ? 2.75 31.812 -13.922 1 34.56 92 GLU B O 1
ATOM 2329 N N . ARG B 1 93 ? 2.396 30.875 -12.328 1 35.69 93 ARG B N 1
ATOM 2330 C CA . ARG B 1 93 ? 3.818 31.188 -12.25 1 35.69 93 ARG B CA 1
ATOM 2331 C C . ARG B 1 93 ? 4.664 30.031 -12.805 1 35.69 93 ARG B C 1
ATOM 2333 O O . ARG B 1 93 ? 4.297 28.875 -12.68 1 35.69 93 ARG B O 1
ATOM 2340 N N . PRO B 1 94 ? 5.77 30.359 -13.633 1 34.47 94 PRO B N 1
ATOM 2341 C CA . PRO B 1 94 ? 6.742 29.484 -14.281 1 34.47 94 PRO B CA 1
ATOM 2342 C C . PRO B 1 94 ? 7.422 28.531 -13.305 1 34.47 94 PRO B C 1
ATOM 2344 O O . PRO B 1 94 ? 7.918 28.969 -12.258 1 34.47 94 PRO B O 1
ATOM 2347 N N . SER B 1 95 ? 6.855 27.391 -13.07 1 37.09 95 SER B N 1
ATOM 2348 C CA . SER B 1 95 ? 7.414 26.328 -12.25 1 37.09 95 SER B CA 1
ATOM 2349 C C . SER B 1 95 ? 8.883 26.078 -12.586 1 37.09 95 SER B C 1
ATOM 2351 O O . SER B 1 95 ? 9.227 25.859 -13.75 1 37.09 95 SER B O 1
ATOM 2353 N N . ASP B 1 96 ? 9.789 26.703 -11.922 1 34.66 96 ASP B N 1
ATOM 2354 C CA . ASP B 1 96 ? 11.164 26.234 -12.016 1 34.66 96 ASP B CA 1
ATOM 2355 C C . ASP B 1 96 ? 11.242 24.734 -11.75 1 34.66 96 ASP B C 1
ATOM 2357 O O . ASP B 1 96 ? 10.898 24.266 -10.664 1 34.66 96 ASP B O 1
ATOM 2361 N N . ARG B 1 97 ? 11.117 23.969 -12.758 1 35.78 97 ARG B N 1
ATOM 2362 C CA . ARG B 1 97 ? 11.258 22.516 -12.836 1 35.78 97 ARG B CA 1
ATOM 2363 C C . ARG B 1 97 ? 12.445 22.031 -12.008 1 35.78 97 ARG B C 1
ATOM 2365 O O . ARG B 1 97 ? 13.539 22.594 -12.094 1 35.78 97 ARG B O 1
ATOM 2372 N N . LEU B 1 98 ? 12.047 21.516 -10.852 1 37.44 98 LEU B N 1
ATOM 2373 C CA . LEU B 1 98 ? 13.141 20.781 -10.227 1 37.44 98 LEU B CA 1
ATOM 2374 C C . LEU B 1 98 ? 13.906 19.969 -11.258 1 37.44 98 LEU B C 1
ATOM 2376 O O . LEU B 1 98 ? 13.312 19.453 -12.211 1 37.44 98 LEU B O 1
ATOM 2380 N N . PRO B 1 99 ? 15.164 20.281 -11.477 1 35.69 99 PRO B N 1
ATOM 2381 C CA . PRO B 1 99 ? 15.945 19.531 -12.461 1 35.69 99 PRO B CA 1
ATOM 2382 C C . PRO B 1 99 ? 15.617 18.031 -12.469 1 35.69 99 PRO B C 1
ATOM 2384 O O . PRO B 1 99 ? 15.492 17.422 -11.406 1 35.69 99 PRO B O 1
ATOM 2387 N N . ASP B 1 100 ? 14.82 17.562 -13.461 1 35.28 100 ASP B N 1
ATOM 2388 C CA . ASP B 1 100 ? 14.422 16.219 -13.828 1 35.28 100 ASP B CA 1
ATOM 2389 C C . ASP B 1 100 ? 15.633 15.305 -13.969 1 35.28 100 ASP B C 1
ATOM 2391 O O . ASP B 1 100 ? 15.859 14.711 -15.031 1 35.28 100 ASP B O 1
ATOM 2395 N N . ARG B 1 101 ? 16.734 15.602 -13.391 1 36.78 101 ARG B N 1
ATOM 2396 C CA . ARG B 1 101 ? 17.656 14.539 -13.781 1 36.78 101 ARG B CA 1
ATOM 2397 C C . ARG B 1 101 ? 17.109 13.172 -13.375 1 36.78 101 ARG B C 1
ATOM 2399 O O . ARG B 1 101 ? 17.672 12.516 -12.492 1 36.78 101 ARG B O 1
ATOM 2406 N N . ALA B 1 102 ? 15.859 13.195 -13.094 1 35.12 102 ALA B N 1
ATOM 2407 C CA . ALA B 1 102 ? 15.477 11.875 -12.602 1 35.12 102 ALA B CA 1
ATOM 2408 C C . ALA B 1 102 ? 15.828 10.789 -13.617 1 35.12 102 ALA B C 1
ATOM 2410 O O . ALA B 1 102 ? 15.484 10.891 -14.797 1 35.12 102 ALA B O 1
ATOM 2411 N N . ASP B 1 103 ? 16.875 10.172 -13.5 1 33.91 103 ASP B N 1
ATOM 2412 C CA . ASP B 1 103 ? 17.266 8.953 -14.188 1 33.91 103 ASP B CA 1
ATOM 2413 C C . ASP B 1 103 ? 16.047 8.102 -14.547 1 33.91 103 ASP B C 1
ATOM 2415 O O . ASP B 1 103 ? 15.039 8.133 -13.844 1 33.91 103 ASP B O 1
ATOM 2419 N N . ALA B 1 104 ? 15.922 7.699 -15.844 1 36.19 104 ALA B N 1
ATOM 2420 C CA . ALA B 1 104 ? 15.055 6.746 -16.531 1 36.19 104 ALA B CA 1
ATOM 2421 C C . ALA B 1 104 ? 14.625 5.621 -15.594 1 36.19 104 ALA B C 1
ATOM 2423 O O . ALA B 1 104 ? 14 4.648 -16.031 1 36.19 104 ALA B O 1
ATOM 2424 N N . GLN B 1 105 ? 15.203 5.605 -14.484 1 38.78 105 GLN B N 1
ATOM 2425 C CA . GLN B 1 105 ? 14.766 4.391 -13.805 1 38.78 105 GLN B CA 1
ATOM 2426 C C . GLN B 1 105 ? 13.242 4.344 -13.695 1 38.78 105 GLN B C 1
ATOM 2428 O O . GLN B 1 105 ? 12.555 5.293 -14.086 1 38.78 105 GLN B O 1
ATOM 2433 N N . SER B 1 106 ? 12.633 3.818 -12.508 1 39.72 106 SER B N 1
ATOM 2434 C CA . SER B 1 106 ? 11.242 3.379 -12.398 1 39.72 106 SER B CA 1
ATOM 2435 C C . SER B 1 106 ? 10.281 4.559 -12.523 1 39.72 106 SER B C 1
ATOM 2437 O O . SER B 1 106 ? 10.234 5.418 -11.641 1 39.72 106 SER B O 1
ATOM 2439 N N . ALA B 1 107 ? 10.219 5.223 -13.648 1 41.47 107 ALA B N 1
ATOM 2440 C CA . ALA B 1 107 ? 9.094 6.133 -13.852 1 41.47 107 ALA B CA 1
ATOM 2441 C C . ALA B 1 107 ? 7.938 5.785 -12.922 1 41.47 107 ALA B C 1
ATOM 2443 O O . ALA B 1 107 ? 7.637 4.605 -12.703 1 41.47 107 ALA B O 1
ATOM 2444 N N . PRO B 1 108 ? 7.602 6.664 -12.016 1 47.88 108 PRO B N 1
ATOM 2445 C CA . PRO B 1 108 ? 6.457 6.387 -11.148 1 47.88 108 PRO B CA 1
ATOM 2446 C C . PRO B 1 108 ? 5.309 5.707 -11.891 1 47.88 108 PRO B C 1
ATOM 2448 O O . PRO B 1 108 ? 4.863 6.199 -12.93 1 47.88 108 PRO B O 1
ATOM 2451 N N . VAL B 1 109 ? 5.191 4.457 -11.969 1 55.25 109 VAL B N 1
ATOM 2452 C CA . VAL B 1 109 ? 4.023 3.775 -12.516 1 55.25 109 VAL B CA 1
ATOM 2453 C C . VAL B 1 109 ? 2.756 4.551 -12.164 1 55.25 109 VAL B C 1
ATOM 2455 O O . VAL B 1 109 ? 2.527 4.883 -11 1 55.25 109 VAL B O 1
ATOM 2458 N N . ASP B 1 110 ? 2.195 5.258 -13.18 1 72.19 110 ASP B N 1
ATOM 2459 C CA . ASP B 1 110 ? 0.906 5.926 -13.023 1 72.19 110 ASP B CA 1
ATOM 2460 C C . ASP B 1 110 ? -0.062 5.066 -12.211 1 72.19 110 ASP B C 1
ATOM 2462 O O . ASP B 1 110 ? -0.047 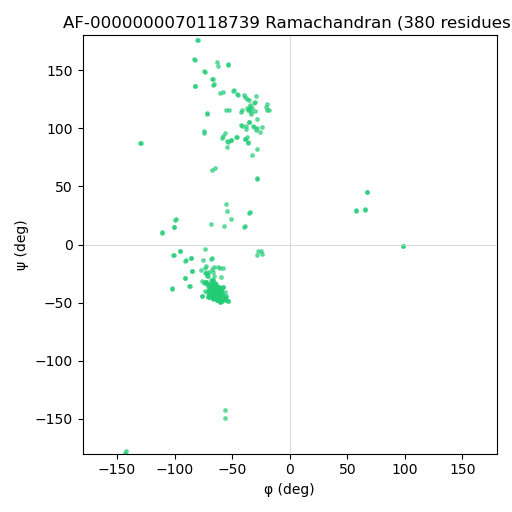3.84 -12.312 1 72.19 110 ASP B O 1
ATOM 2466 N N . LEU B 1 111 ? -0.573 5.789 -11.227 1 81.94 111 LEU B N 1
ATOM 2467 C CA . LEU B 1 111 ? -1.635 5.129 -10.477 1 81.94 111 LEU B CA 1
ATOM 2468 C C . LEU B 1 111 ? -2.68 4.539 -11.414 1 81.94 111 LEU B C 1
ATOM 2470 O O . LEU B 1 111 ? -3.061 5.176 -12.398 1 81.94 111 LEU B O 1
ATOM 2474 N N . ASP B 1 112 ? -3.047 3.328 -11.188 1 86.06 112 ASP B N 1
ATOM 2475 C CA . ASP B 1 112 ? -4.156 2.732 -11.922 1 86.06 112 ASP B CA 1
ATOM 2476 C C . ASP B 1 112 ? -5.344 3.691 -12 1 86.06 112 ASP B C 1
ATOM 2478 O O . ASP B 1 112 ? -5.789 4.219 -10.977 1 86.06 112 ASP B O 1
ATOM 2482 N N . PRO B 1 113 ? -5.852 3.908 -13.203 1 86.75 113 PRO B N 1
ATOM 2483 C CA . PRO B 1 113 ? -6.93 4.887 -13.359 1 86.75 113 PRO B CA 1
ATOM 2484 C C . PRO B 1 113 ? -8.148 4.555 -12.508 1 86.75 113 PRO B C 1
ATOM 2486 O O . PRO B 1 113 ? -8.812 5.461 -11.992 1 86.75 113 PRO B O 1
ATOM 2489 N N . GLU B 1 114 ? -8.453 3.301 -12.367 1 87.69 114 GLU B N 1
ATOM 2490 C CA . GLU B 1 114 ? -9.609 2.918 -11.555 1 87.69 114 GLU B CA 1
ATOM 2491 C C . GLU B 1 114 ? -9.367 3.232 -10.078 1 87.69 114 GLU B C 1
ATOM 2493 O O . GLU B 1 114 ? -10.258 3.74 -9.398 1 87.69 114 GLU B O 1
ATOM 2498 N N . LEU B 1 115 ? -8.219 2.916 -9.664 1 89.69 115 LEU B N 1
ATOM 2499 C CA . LEU B 1 115 ? -7.867 3.242 -8.289 1 89.69 115 LEU B CA 1
ATOM 2500 C C . LEU B 1 115 ? -7.832 4.75 -8.078 1 89.69 115 LEU B C 1
ATOM 2502 O O . LEU B 1 115 ? -8.289 5.25 -7.047 1 89.69 115 LEU B O 1
ATOM 2506 N N . SER B 1 116 ? -7.246 5.426 -9.031 1 91.94 116 SER B N 1
ATOM 2507 C CA . SER B 1 116 ? -7.199 6.883 -8.992 1 91.94 116 SER B CA 1
ATOM 2508 C C . SER B 1 116 ? -8.594 7.477 -8.828 1 91.94 116 SER B C 1
ATOM 2510 O O . SER B 1 116 ? -8.82 8.305 -7.945 1 91.94 116 SER B O 1
ATOM 2512 N N . ARG B 1 117 ? -9.453 7.02 -9.602 1 91.5 117 ARG B N 1
ATOM 2513 C CA . ARG B 1 117 ? -10.828 7.5 -9.555 1 91.5 117 ARG B CA 1
ATOM 2514 C C . ARG B 1 117 ? -11.469 7.188 -8.203 1 91.5 117 ARG B C 1
ATOM 2516 O O . ARG B 1 117 ? -12.125 8.047 -7.613 1 91.5 117 ARG B O 1
ATOM 2523 N N . ALA B 1 118 ? -11.305 5.992 -7.742 1 92.31 118 ALA B N 1
ATOM 2524 C CA . ALA B 1 118 ? -11.898 5.574 -6.477 1 92.31 118 ALA B CA 1
ATOM 2525 C C . ALA B 1 118 ? -11.352 6.402 -5.316 1 92.31 118 ALA B C 1
ATOM 2527 O O . ALA B 1 118 ? -12.125 6.879 -4.473 1 92.31 118 ALA B O 1
ATOM 2528 N N . LEU B 1 119 ? -10.062 6.617 -5.281 1 94.25 119 LEU B N 1
ATOM 2529 C CA . LEU B 1 119 ? -9.453 7.434 -4.238 1 94.25 119 LEU B CA 1
ATOM 2530 C C . LEU B 1 119 ? -9.945 8.875 -4.324 1 94.25 119 LEU B C 1
ATOM 2532 O O . LEU B 1 119 ? -10.141 9.531 -3.295 1 94.25 119 LEU B O 1
ATOM 2536 N N . GLY B 1 120 ? -10.062 9.328 -5.559 1 94.56 120 GLY B N 1
ATOM 2537 C CA . GLY B 1 120 ? -10.516 10.688 -5.777 1 94.56 120 GLY B CA 1
ATOM 2538 C C . GLY B 1 120 ? -11.922 10.945 -5.254 1 94.56 120 GLY B C 1
ATOM 2539 O O . GLY B 1 120 ? -12.305 12.086 -5.02 1 94.56 120 GLY B O 1
ATOM 2540 N N . GLN B 1 121 ? -12.656 9.938 -5.062 1 94.31 121 GLN B N 1
ATOM 2541 C CA . GLN B 1 121 ? -14.031 10.062 -4.586 1 94.31 121 GLN B CA 1
ATOM 2542 C C . GLN B 1 121 ? -14.078 10.133 -3.061 1 94.31 121 GLN B C 1
ATOM 2544 O O . GLN B 1 121 ? -15.109 10.469 -2.482 1 94.31 121 GLN B O 1
ATOM 2549 N N . LEU B 1 122 ? -13.008 9.844 -2.426 1 95.44 122 LEU B N 1
ATOM 2550 C CA . LEU B 1 122 ? -12.961 9.883 -0.968 1 95.44 122 LEU B CA 1
ATOM 2551 C C . LEU B 1 122 ? -12.727 11.305 -0.468 1 95.44 122 LEU B C 1
ATOM 2553 O O . LEU B 1 122 ? -11.898 12.031 -1.017 1 95.44 122 LEU B O 1
ATOM 2557 N N . PRO B 1 123 ? -13.5 11.695 0.602 1 95.62 123 PRO B N 1
ATOM 2558 C CA . PRO B 1 123 ? -13.078 12.914 1.295 1 95.62 123 PRO B CA 1
ATOM 2559 C C . PRO B 1 123 ? -11.609 12.859 1.733 1 95.62 123 PRO B C 1
ATOM 2561 O O . PRO B 1 123 ? -11.086 11.781 2.014 1 95.62 123 PRO B O 1
ATOM 2564 N N . ARG B 1 124 ? -11.016 13.953 1.882 1 95.69 124 ARG B N 1
ATOM 2565 C CA . ARG B 1 124 ? -9.57 14.07 2.092 1 95.69 124 ARG B CA 1
ATOM 2566 C C . ARG B 1 124 ? -9.141 13.32 3.35 1 95.69 124 ARG B C 1
ATOM 2568 O O . ARG B 1 124 ? -8.117 12.633 3.35 1 95.69 124 ARG B O 1
ATOM 2575 N N . ARG B 1 125 ? -9.883 13.453 4.375 1 95.56 125 ARG B N 1
ATOM 2576 C CA . ARG B 1 125 ? -9.492 12.805 5.621 1 95.56 125 ARG B CA 1
ATOM 2577 C C . ARG B 1 125 ? -9.609 11.289 5.508 1 95.56 125 ARG B C 1
ATOM 2579 O O . ARG B 1 125 ? -8.766 10.555 6.039 1 95.56 125 ARG B O 1
ATOM 2586 N N . MET B 1 126 ? -10.641 10.836 4.855 1 96.06 126 MET B N 1
ATOM 2587 C CA . MET B 1 126 ? -10.797 9.398 4.629 1 96.06 126 MET B CA 1
ATOM 2588 C C . MET B 1 126 ? -9.664 8.859 3.766 1 96.06 126 MET B C 1
ATOM 2590 O O . MET B 1 126 ? -9.125 7.785 4.043 1 96.06 126 MET B O 1
ATOM 2594 N N . ARG B 1 127 ? -9.367 9.609 2.785 1 97.19 127 ARG B N 1
ATOM 2595 C CA . ARG B 1 127 ? -8.281 9.227 1.889 1 97.19 127 ARG B CA 1
ATOM 2596 C C . ARG B 1 127 ? -6.957 9.148 2.637 1 97.19 127 ARG B C 1
ATOM 2598 O O . ARG B 1 127 ? -6.215 8.172 2.5 1 97.19 127 ARG B O 1
ATOM 2605 N N . ALA B 1 128 ? -6.695 10.141 3.43 1 97.81 128 ALA B N 1
ATOM 2606 C CA . ALA B 1 128 ? -5.469 10.141 4.223 1 97.81 128 ALA B CA 1
ATOM 2607 C C . ALA B 1 128 ? -5.438 8.953 5.184 1 97.81 128 ALA B C 1
ATOM 2609 O O . ALA B 1 128 ? -4.414 8.273 5.309 1 97.81 128 ALA B O 1
ATOM 2610 N N . ALA B 1 129 ? -6.562 8.688 5.828 1 96.94 129 ALA B N 1
ATOM 2611 C CA . ALA B 1 129 ? -6.625 7.602 6.805 1 96.94 129 ALA B CA 1
ATOM 2612 C C . ALA B 1 129 ? -6.336 6.254 6.152 1 96.94 129 ALA B C 1
ATOM 2614 O O . ALA B 1 129 ? -5.523 5.473 6.656 1 96.94 129 ALA B O 1
ATOM 2615 N N . ILE B 1 130 ? -6.98 6.008 5.035 1 95.12 130 ILE B N 1
ATOM 2616 C CA . ILE B 1 130 ? -6.84 4.699 4.41 1 95.12 130 ILE B CA 1
ATOM 2617 C C . ILE B 1 130 ? -5.43 4.547 3.842 1 95.12 130 ILE B C 1
ATOM 2619 O O . ILE B 1 130 ? -4.859 3.453 3.863 1 95.12 130 ILE B O 1
ATOM 2623 N N . ILE B 1 131 ? -4.84 5.57 3.342 1 95.75 131 ILE B N 1
ATOM 2624 C CA . ILE B 1 131 ? -3.49 5.52 2.793 1 95.75 131 ILE B CA 1
ATOM 2625 C C . ILE B 1 131 ? -2.486 5.25 3.912 1 95.75 131 ILE B C 1
ATOM 2627 O O . ILE B 1 131 ? -1.604 4.402 3.773 1 95.75 131 ILE B O 1
ATOM 2631 N N . LEU B 1 132 ? -2.615 5.879 5.027 1 95.69 132 LEU B N 1
ATOM 2632 C CA . LEU B 1 132 ? -1.702 5.688 6.148 1 95.69 132 LEU B CA 1
ATOM 2633 C C . LEU B 1 132 ? -1.835 4.281 6.723 1 95.69 132 LEU B C 1
ATOM 2635 O O . LEU B 1 132 ? -0.831 3.637 7.035 1 95.69 132 LEU B O 1
ATOM 2639 N N . ARG B 1 133 ? -2.988 3.785 6.766 1 92.56 133 ARG B N 1
ATOM 2640 C CA . ARG B 1 133 ? -3.246 2.486 7.379 1 92.56 133 ARG B CA 1
ATOM 2641 C C . ARG B 1 133 ? -2.791 1.351 6.469 1 92.56 133 ARG B C 1
ATOM 2643 O O . ARG B 1 133 ? -2.133 0.412 6.922 1 92.56 133 ARG B O 1
ATOM 2650 N N . PHE B 1 134 ? -3.117 1.493 5.172 1 87.19 134 PHE B N 1
ATOM 2651 C CA . PHE B 1 134 ? -2.975 0.339 4.293 1 87.19 134 PHE B CA 1
ATOM 2652 C C . PHE B 1 134 ? -1.718 0.462 3.438 1 87.19 134 PHE B C 1
ATOM 2654 O O . PHE B 1 134 ? -1.037 -0.532 3.178 1 87.19 134 PHE B O 1
ATOM 2661 N N . PHE B 1 135 ? -1.423 1.607 3.012 1 85.56 135 PHE B N 1
ATOM 2662 C CA . PHE B 1 135 ? -0.26 1.767 2.146 1 85.56 135 PHE B CA 1
ATOM 2663 C C . PHE B 1 135 ? 1.007 1.96 2.973 1 85.56 135 PHE B C 1
ATOM 2665 O O . PHE B 1 135 ? 2.064 1.427 2.631 1 85.56 135 PHE B O 1
ATOM 2672 N N . HIS B 1 136 ? 0.877 2.631 4.059 1 88.94 136 HIS B N 1
ATOM 2673 C CA . HIS B 1 136 ? 2.037 2.867 4.906 1 88.94 136 HIS B CA 1
ATOM 2674 C C . HIS B 1 136 ? 2.055 1.911 6.094 1 88.94 136 HIS B C 1
ATOM 2676 O O . HIS B 1 136 ? 2.992 1.926 6.895 1 88.94 136 HIS B O 1
ATOM 2682 N N . GLU B 1 137 ? 0.987 1.134 6.328 1 88.12 137 GLU B N 1
ATOM 2683 C CA . GLU B 1 137 ? 0.896 0.056 7.309 1 88.12 137 GLU B CA 1
ATOM 2684 C C . GLU B 1 137 ? 1.009 0.593 8.734 1 88.12 137 GLU B C 1
ATOM 2686 O O . GLU B 1 137 ? 1.616 -0.044 9.594 1 88.12 137 GLU B O 1
ATOM 2691 N N . LEU B 1 138 ? 0.57 1.786 8.93 1 91.94 138 LEU B N 1
ATOM 2692 C CA . LEU B 1 138 ? 0.544 2.34 10.281 1 91.94 138 LEU B CA 1
ATOM 2693 C C . LEU B 1 138 ? -0.583 1.723 11.094 1 91.94 138 LEU B C 1
ATOM 2695 O O . LEU B 1 138 ? -1.637 1.382 10.555 1 91.94 138 LEU B O 1
ATOM 2699 N N . ASP B 1 139 ? -0.319 1.632 12.406 1 92 139 ASP B N 1
ATOM 2700 C CA . ASP B 1 139 ? -1.422 1.199 13.258 1 92 139 ASP B CA 1
ATOM 2701 C C . ASP B 1 139 ? -2.371 2.357 13.555 1 92 139 ASP B C 1
ATOM 2703 O O . ASP B 1 139 ? -2.154 3.48 13.094 1 92 139 ASP B O 1
ATOM 2707 N N . VAL B 1 140 ? -3.434 2.027 14.258 1 94.06 140 VAL B N 1
ATOM 2708 C CA . VAL B 1 140 ? -4.5 2.988 14.516 1 94.06 140 VAL B CA 1
ATOM 2709 C C . VAL B 1 140 ? -3.945 4.172 15.312 1 94.06 140 VAL B C 1
ATOM 2711 O O . VAL B 1 140 ? -4.238 5.328 15 1 94.06 140 VAL B O 1
ATOM 2714 N N . ALA B 1 141 ? -3.068 3.908 16.219 1 95.06 141 ALA B N 1
ATOM 2715 C CA . ALA B 1 141 ? -2.514 4.961 17.078 1 95.06 141 ALA B CA 1
ATOM 2716 C C . ALA B 1 141 ? -1.586 5.875 16.281 1 95.06 141 ALA B C 1
ATOM 2718 O O . ALA B 1 141 ? -1.65 7.098 16.406 1 95.06 141 ALA B O 1
ATOM 2719 N N . GLU B 1 142 ? -0.759 5.293 15.508 1 95.38 142 GLU B N 1
ATOM 2720 C CA . GLU B 1 142 ? 0.151 6.07 14.672 1 95.38 142 GLU B CA 1
ATOM 2721 C C . GLU B 1 142 ? -0.616 6.926 13.664 1 95.38 142 GLU B C 1
ATOM 2723 O O . GLU B 1 142 ? -0.246 8.07 13.406 1 95.38 142 GLU B O 1
ATOM 2728 N N . THR B 1 143 ? -1.622 6.352 13.078 1 96.75 143 THR B N 1
ATOM 2729 C CA . THR B 1 143 ? -2.449 7.082 12.125 1 96.75 143 THR B CA 1
ATOM 2730 C C . THR B 1 143 ? -3.148 8.258 12.805 1 96.75 143 THR B C 1
ATOM 2732 O O . THR B 1 143 ? -3.209 9.352 12.25 1 96.75 143 THR B O 1
ATOM 2735 N N . ALA B 1 144 ? -3.652 8.016 14 1 97.19 144 ALA B N 1
ATOM 2736 C CA . ALA B 1 144 ? -4.297 9.07 14.766 1 97.19 144 ALA B CA 1
ATOM 2737 C C . ALA B 1 144 ? -3.338 10.227 15.023 1 97.19 144 ALA B C 1
ATOM 2739 O O . ALA B 1 144 ? -3.707 11.398 14.875 1 97.19 144 ALA B O 1
ATOM 2740 N N . ALA B 1 145 ? -2.145 9.883 15.367 1 95.44 145 ALA B N 1
ATOM 2741 C CA . ALA B 1 145 ? -1.119 10.891 15.617 1 95.44 145 ALA B CA 1
ATOM 2742 C C . ALA B 1 145 ? -0.821 11.688 14.352 1 95.44 145 ALA B C 1
ATOM 2744 O O . ALA B 1 145 ? -0.699 12.914 14.398 1 95.44 145 ALA B O 1
ATOM 2745 N N . ALA B 1 146 ? -0.732 11.055 13.25 1 95.88 146 ALA B N 1
ATOM 2746 C CA . ALA B 1 146 ? -0.42 11.703 11.984 1 95.88 146 ALA B CA 1
ATOM 2747 C C . ALA B 1 146 ? -1.549 12.641 11.555 1 95.88 146 ALA B C 1
ATOM 2749 O O . ALA B 1 146 ? -1.298 13.711 10.992 1 95.88 146 ALA B O 1
ATOM 2750 N N . LEU B 1 147 ? -2.736 12.266 11.812 1 96.62 147 LEU B N 1
ATOM 2751 C CA . LEU B 1 147 ? -3.9 13.016 11.359 1 96.62 147 LEU B CA 1
ATOM 2752 C C . LEU B 1 147 ? -4.324 14.039 12.406 1 96.62 147 LEU B C 1
ATOM 2754 O O . LEU B 1 147 ? -5.152 14.914 12.125 1 96.62 147 LEU B O 1
ATOM 2758 N N . GLY B 1 148 ? -3.846 13.945 13.57 1 95.75 148 GLY B N 1
ATOM 2759 C CA . GLY B 1 148 ? -4.273 14.82 14.648 1 95.75 148 GLY B CA 1
ATOM 2760 C C . GLY B 1 148 ? -5.711 14.594 15.07 1 95.75 148 GLY B C 1
ATOM 2761 O O . GLY B 1 148 ? -6.477 15.547 15.234 1 95.75 148 GLY B O 1
ATOM 2762 N N . CYS B 1 149 ? -6.074 13.312 15.211 1 96.75 149 CYS B N 1
ATOM 2763 C CA . CYS B 1 149 ? -7.441 12.961 15.586 1 96.75 149 CYS B CA 1
ATOM 2764 C C . CYS B 1 149 ? -7.457 11.758 16.531 1 96.75 149 CYS B C 1
ATOM 2766 O O . CYS B 1 149 ? -6.402 11.289 16.953 1 96.75 149 CYS B O 1
ATOM 2768 N N . SER B 1 150 ? -8.617 11.297 16.922 1 97.25 150 SER B N 1
ATOM 2769 C CA . SER B 1 150 ? -8.742 10.188 17.844 1 97.25 150 SER B CA 1
ATOM 2770 C C . SER B 1 150 ? -8.633 8.844 17.125 1 97.25 150 SER B C 1
ATOM 2772 O O . SER B 1 150 ? -8.883 8.766 15.922 1 97.25 150 SER B O 1
ATOM 2774 N N . THR B 1 151 ? -8.312 7.805 17.922 1 95.75 151 THR B N 1
ATOM 2775 C CA . THR B 1 151 ? -8.273 6.453 17.391 1 95.75 151 THR B CA 1
ATOM 2776 C C . THR B 1 151 ? -9.648 6.027 16.875 1 95.75 151 THR B C 1
ATOM 2778 O O . THR B 1 151 ? -9.75 5.293 15.898 1 95.75 151 THR B O 1
ATOM 2781 N N . GLY B 1 152 ? -10.695 6.445 17.562 1 94.69 152 GLY B N 1
ATOM 2782 C CA . GLY B 1 152 ? -12.047 6.18 17.094 1 94.69 152 GLY B CA 1
ATOM 2783 C C . GLY B 1 152 ? -12.344 6.77 15.727 1 94.69 152 GLY B C 1
ATOM 2784 O O . GLY B 1 152 ? -12.961 6.117 14.891 1 94.69 152 GLY B O 1
ATOM 2785 N N . THR B 1 153 ? -11.844 7.965 15.523 1 95.81 153 THR B N 1
ATOM 2786 C CA . THR B 1 153 ? -12.023 8.633 14.234 1 95.81 153 THR B CA 1
ATOM 2787 C C . THR B 1 153 ? -11.281 7.883 13.133 1 95.81 153 THR B C 1
ATOM 2789 O O . THR B 1 153 ? -11.797 7.715 12.023 1 95.81 153 THR B O 1
ATOM 2792 N N . VAL B 1 154 ? -10.117 7.438 13.453 1 96.5 154 VAL B N 1
ATOM 2793 C CA . VAL B 1 154 ? -9.344 6.676 12.477 1 96.5 154 VAL B CA 1
ATOM 2794 C C . VAL B 1 154 ? -10.117 5.422 12.07 1 96.5 154 VAL B C 1
ATOM 2796 O O . VAL B 1 154 ? -10.242 5.117 10.883 1 96.5 154 VAL B O 1
ATOM 2799 N N . LYS B 1 155 ? -10.586 4.738 13.047 1 93.06 155 LYS B N 1
ATOM 2800 C CA . LYS B 1 155 ? -11.305 3.496 12.773 1 93.06 155 LYS B CA 1
ATOM 2801 C C . LYS B 1 155 ? -12.547 3.754 11.922 1 93.06 155 LYS B C 1
ATOM 2803 O O . LYS B 1 155 ? -12.781 3.061 10.93 1 93.06 155 LYS B O 1
ATOM 2808 N N . SER B 1 156 ? -13.25 4.773 12.312 1 94.25 156 SER B N 1
ATOM 2809 C CA . SER B 1 156 ? -14.461 5.102 11.57 1 94.25 156 SER B CA 1
ATOM 2810 C C . SER B 1 156 ? -14.141 5.562 10.156 1 94.25 156 SER B C 1
ATOM 2812 O O . SER B 1 156 ? -14.781 5.125 9.195 1 94.25 156 SER B O 1
ATOM 2814 N N . GLN B 1 157 ? -13.188 6.426 9.961 1 95.12 157 GLN B N 1
ATOM 2815 C CA . GLN B 1 157 ? -12.797 6.926 8.648 1 95.12 157 GLN B CA 1
ATOM 2816 C C . GLN B 1 157 ? -12.289 5.793 7.762 1 95.12 157 GLN B C 1
ATOM 2818 O O . GLN B 1 157 ? -12.586 5.754 6.566 1 95.12 157 GLN B O 1
ATOM 2823 N N . THR B 1 158 ? -11.516 4.883 8.336 1 94.5 158 THR B N 1
ATOM 2824 C CA . THR B 1 158 ? -10.984 3.758 7.574 1 94.5 158 THR B CA 1
ATOM 2825 C C . THR B 1 158 ? -12.109 2.826 7.125 1 94.5 158 THR B C 1
ATOM 2827 O O . THR B 1 158 ? -12.141 2.4 5.969 1 94.5 158 THR B O 1
ATOM 2830 N N . ALA B 1 159 ? -12.992 2.506 8.008 1 91.88 159 ALA B N 1
ATOM 2831 C CA . ALA B 1 159 ? -14.125 1.646 7.664 1 91.88 159 ALA B CA 1
ATOM 2832 C C . ALA B 1 159 ? -14.984 2.273 6.566 1 91.88 159 ALA B C 1
ATOM 2834 O O . ALA B 1 159 ? -15.344 1.604 5.594 1 91.88 159 ALA B O 1
ATOM 2835 N N . ARG B 1 160 ? -15.25 3.518 6.758 1 93.81 160 ARG B N 1
ATOM 2836 C CA . ARG B 1 160 ? -16.062 4.223 5.766 1 93.81 160 ARG B CA 1
ATOM 2837 C C . ARG B 1 160 ? -15.336 4.305 4.426 1 93.81 160 ARG B C 1
ATOM 2839 O O . ARG B 1 160 ? -15.953 4.203 3.367 1 93.81 160 ARG B O 1
ATOM 2846 N N . ALA B 1 161 ? -14.086 4.535 4.457 1 95.31 161 ALA B N 1
ATOM 2847 C CA . ALA B 1 161 ? -13.289 4.578 3.232 1 95.31 161 ALA B CA 1
ATOM 2848 C C . ALA B 1 161 ? -13.359 3.246 2.488 1 95.31 161 ALA B C 1
ATOM 2850 O O . ALA B 1 161 ? -13.492 3.221 1.263 1 95.31 161 ALA B O 1
ATOM 2851 N N . LEU B 1 162 ? -13.281 2.17 3.205 1 92.75 162 LEU B N 1
ATOM 2852 C CA . LEU B 1 162 ? -13.359 0.847 2.596 1 92.75 162 LEU B CA 1
ATOM 2853 C C . LEU B 1 162 ? -14.711 0.632 1.929 1 92.75 162 LEU B C 1
ATOM 2855 O O . LEU B 1 162 ? -14.789 0.082 0.828 1 92.75 162 LEU B O 1
ATOM 2859 N N . ASP B 1 163 ? -15.719 1.126 2.586 1 91.5 163 ASP B N 1
ATOM 2860 C CA . ASP B 1 163 ? -17.062 1.026 2.012 1 91.5 163 ASP B CA 1
ATOM 2861 C C . ASP B 1 163 ? -17.156 1.836 0.722 1 91.5 163 ASP B C 1
ATOM 2863 O O . ASP B 1 163 ? -17.672 1.34 -0.287 1 91.5 163 ASP B O 1
ATOM 2867 N N . LYS B 1 164 ? -16.672 2.977 0.769 1 93.12 164 LYS B N 1
ATOM 2868 C CA . LYS B 1 164 ? -16.75 3.842 -0.405 1 93.12 164 LYS B CA 1
ATOM 2869 C C . LYS B 1 164 ? -15.898 3.301 -1.545 1 93.12 164 LYS B C 1
ATOM 2871 O O . LYS B 1 164 ? -16.281 3.393 -2.713 1 93.12 164 LYS B O 1
ATOM 2876 N N . LEU B 1 165 ? -14.758 2.771 -1.222 1 92.56 165 LEU B N 1
ATOM 2877 C CA . LEU B 1 165 ? -13.898 2.182 -2.24 1 92.56 165 LEU B CA 1
ATOM 2878 C C . LEU B 1 165 ? -14.57 0.976 -2.889 1 92.56 165 LEU B C 1
ATOM 2880 O O . LEU B 1 165 ? -14.484 0.791 -4.105 1 92.56 165 LEU B O 1
ATOM 2884 N N . ARG B 1 166 ? -15.18 0.152 -2.037 1 89 166 ARG B N 1
ATOM 2885 C CA . ARG B 1 166 ? -15.906 -0.996 -2.564 1 89 166 ARG B CA 1
ATOM 2886 C C . ARG B 1 166 ? -16.953 -0.559 -3.592 1 89 166 ARG B C 1
ATOM 2888 O O . ARG B 1 166 ? -17.031 -1.133 -4.68 1 89 166 ARG B O 1
ATOM 2895 N N . VAL B 1 167 ? -17.656 0.471 -3.273 1 89.06 167 VAL B N 1
ATOM 2896 C CA . VAL B 1 167 ? -18.719 0.971 -4.141 1 89.06 167 VAL B CA 1
ATOM 2897 C C . VAL B 1 167 ? -18.109 1.562 -5.414 1 89.06 167 VAL B C 1
ATOM 2899 O O . VAL B 1 167 ? -18.594 1.296 -6.52 1 89.06 167 VAL B O 1
ATOM 2902 N N . ALA B 1 168 ? -17.094 2.277 -5.285 1 88.44 168 ALA B N 1
ATOM 2903 C CA . ALA B 1 168 ? -16.453 2.961 -6.41 1 88.44 168 ALA B CA 1
ATOM 2904 C C . ALA B 1 168 ? -15.828 1.962 -7.379 1 88.44 168 ALA B C 1
ATOM 2906 O O . ALA B 1 168 ? -15.773 2.207 -8.586 1 88.44 168 ALA B O 1
ATOM 2907 N N . LEU B 1 169 ? -15.359 0.867 -6.875 1 84.56 169 LEU B N 1
ATOM 2908 C CA . LEU B 1 169 ? -14.641 -0.088 -7.711 1 84.56 169 LEU B CA 1
ATOM 2909 C C . LEU B 1 169 ? -15.594 -1.121 -8.305 1 84.56 169 LEU B C 1
ATOM 2911 O O . LEU B 1 169 ? -15.258 -1.796 -9.281 1 84.56 169 LEU B O 1
ATOM 2915 N N . ASP B 1 170 ? -16.688 -1.438 -7.652 1 74.25 170 ASP B N 1
ATOM 2916 C CA . ASP B 1 170 ? -17.703 -2.318 -8.203 1 74.25 170 ASP B CA 1
ATOM 2917 C C . ASP B 1 170 ? -18.359 -1.701 -9.438 1 74.25 170 ASP B C 1
ATOM 2919 O O . ASP B 1 170 ? -18.875 -2.418 -10.297 1 74.25 170 ASP B O 1
ATOM 2923 N N . GLN B 1 171 ? -18.516 -0.394 -9.539 1 62.47 171 GLN B N 1
ATOM 2924 C CA . GLN B 1 171 ? -19.188 0.256 -10.664 1 62.47 171 GLN B CA 1
ATOM 2925 C C . GLN B 1 171 ? -18.297 0.252 -11.906 1 62.47 171 GLN B C 1
ATOM 2927 O O . GLN B 1 171 ? -17.156 0.703 -11.859 1 62.47 171 GLN B O 1
ATOM 2932 N N . PRO B 1 172 ? -18.516 -0.715 -12.812 1 52.62 172 PRO B N 1
ATOM 2933 C CA . PRO B 1 172 ? -17.781 -0.641 -14.078 1 52.62 172 PRO B CA 1
ATOM 2934 C C . PRO B 1 172 ? -17.609 0.793 -14.57 1 52.62 172 PRO B C 1
ATOM 2936 O O . PRO B 1 172 ? -18.422 1.663 -14.266 1 52.62 172 PRO B O 1
ATOM 2939 N N . ALA B 1 173 ? -16.359 1.146 -14.812 1 48.47 173 ALA B N 1
ATOM 2940 C CA . ALA B 1 173 ? -16.266 2.455 -15.453 1 48.47 173 ALA B CA 1
ATOM 2941 C C . ALA B 1 173 ? -17.406 2.654 -16.453 1 48.47 173 ALA B C 1
ATOM 2943 O O . ALA B 1 173 ? -17.859 1.697 -17.094 1 48.47 173 ALA B O 1
ATOM 2944 N N . ALA B 1 174 ? -18.312 3.596 -16.312 1 42.91 174 ALA B N 1
ATOM 2945 C CA . ALA B 1 174 ? -19.234 3.881 -17.406 1 42.91 174 ALA B CA 1
ATOM 2946 C C . ALA B 1 174 ? -18.562 3.682 -18.766 1 42.91 174 ALA B C 1
ATOM 2948 O O . ALA B 1 174 ? -17.391 4.004 -18.938 1 42.91 174 ALA B O 1
ATOM 2949 N N . PRO B 1 175 ? -18.984 2.738 -19.516 1 40.38 175 PRO B N 1
ATOM 2950 C CA . PRO B 1 175 ? -18.406 2.678 -20.859 1 40.38 175 PRO B CA 1
ATOM 2951 C C . PRO B 1 175 ? -17.969 4.047 -21.375 1 40.38 175 PRO B C 1
ATOM 2953 O O . PRO B 1 175 ? -18.578 5.062 -21.047 1 40.38 175 PRO B O 1
ATOM 2956 N N . ARG B 1 176 ? -16.719 4.316 -21.297 1 36.03 176 ARG B N 1
ATOM 2957 C CA . ARG B 1 176 ? -16.438 5.535 -22.047 1 36.03 176 ARG B CA 1
ATOM 2958 C C . ARG B 1 176 ? -17.453 5.75 -23.156 1 36.03 176 ARG B C 1
ATOM 2960 O O . ARG B 1 176 ? -17.656 4.879 -24 1 36.03 176 ARG B O 1
ATOM 2967 N N . ASN B 1 177 ? -18.453 6.512 -22.984 1 37.88 177 ASN B N 1
ATOM 2968 C CA . ASN B 1 177 ? -19.312 6.934 -24.078 1 37.88 177 ASN B CA 1
ATOM 2969 C C . ASN B 1 177 ? -18.516 7.074 -25.375 1 37.88 177 ASN B C 1
ATOM 2971 O O . ASN B 1 177 ? -17.625 7.918 -25.484 1 37.88 177 ASN B O 1
ATOM 2975 N N . THR B 1 178 ? -18.188 5.988 -26.031 1 37.16 178 THR B N 1
ATOM 2976 C CA . THR B 1 178 ? -17.812 6.184 -27.422 1 37.16 178 THR B CA 1
ATOM 2977 C C . THR B 1 178 ? -18.562 7.371 -28.016 1 37.16 178 THR B C 1
ATOM 2979 O O . THR B 1 178 ? -19.797 7.438 -27.953 1 37.16 178 THR B O 1
ATOM 2982 N N . PRO B 1 179 ? -17.922 8.492 -28.125 1 38.06 179 PRO B N 1
ATOM 2983 C CA . PRO B 1 179 ? -18.688 9.602 -28.703 1 38.06 179 PRO B CA 1
ATOM 2984 C C . PRO B 1 179 ? -19.641 9.148 -29.797 1 38.06 179 PRO B C 1
ATOM 2986 O O . PRO B 1 179 ? -19.328 8.211 -30.547 1 38.06 179 PRO B O 1
ATOM 2989 N N . ALA B 1 180 ? -20.922 9.281 -29.625 1 37.56 180 ALA B N 1
ATOM 2990 C CA . ALA B 1 180 ? -21.875 9.023 -30.719 1 37.56 180 ALA B CA 1
ATOM 2991 C C . ALA B 1 180 ? -21.266 9.359 -32.062 1 37.56 180 ALA B C 1
ATOM 2993 O O . ALA B 1 180 ? -20.438 10.273 -32.188 1 37.56 180 ALA B O 1
ATOM 2994 N N . PRO B 1 181 ? -21.188 8.445 -32.938 1 36.91 181 PRO B N 1
ATOM 2995 C CA . PRO B 1 181 ? -20.672 8.812 -34.25 1 36.91 181 PRO B CA 1
ATOM 2996 C C . PRO B 1 181 ? -21.078 10.219 -34.688 1 36.91 181 PRO B C 1
ATOM 2998 O O . PRO B 1 181 ? -22.141 10.703 -34.281 1 36.91 181 PRO B O 1
ATOM 3001 N N . ASN B 1 182 ? -20.25 11.156 -34.875 1 37.5 182 ASN B N 1
ATOM 3002 C CA . ASN B 1 182 ? -20.438 12.516 -35.375 1 37.5 182 ASN B CA 1
ATOM 3003 C C . ASN B 1 182 ? -21.562 12.602 -36.375 1 37.5 182 ASN B C 1
ATOM 3005 O O . ASN B 1 182 ? -21.609 11.828 -37.344 1 37.5 182 ASN B O 1
ATOM 3009 N N . ALA B 1 183 ? -22.781 13.086 -36.031 1 39.84 183 ALA B N 1
ATOM 3010 C CA . ALA B 1 183 ? -23.938 13.453 -36.844 1 39.84 183 ALA B CA 1
ATOM 3011 C C . ALA B 1 183 ? -23.5 14.172 -38.125 1 39.84 183 ALA B C 1
ATOM 3013 O O . ALA B 1 183 ? -24.234 15.008 -38.656 1 39.84 183 ALA B O 1
ATOM 3014 N N . ARG B 1 184 ? -22.219 14.086 -38.469 1 32.5 184 ARG B N 1
ATOM 3015 C CA . ARG B 1 184 ? -21.797 14.867 -39.625 1 32.5 184 ARG B CA 1
ATOM 3016 C C . ARG B 1 184 ? -22.625 14.531 -40.844 1 32.5 184 ARG B C 1
ATOM 3018 O O . ARG B 1 184 ? -22.656 15.297 -41.812 1 32.5 184 ARG B O 1
ATOM 3025 N N . PHE B 1 185 ? -22.891 13.133 -40.969 1 33.75 185 PHE B N 1
ATOM 3026 C CA . PHE B 1 185 ? -23.016 12.969 -42.406 1 33.75 185 PHE B CA 1
ATOM 3027 C C . PHE B 1 185 ? -24.328 13.555 -42.906 1 33.75 185 PHE B C 1
ATOM 3029 O O . PHE B 1 185 ? -24.578 13.586 -44.125 1 33.75 185 PHE B O 1
ATOM 3036 N N . LYS B 1 186 ? -25.312 13.617 -41.938 1 36.91 186 LYS B N 1
ATOM 3037 C CA . LYS B 1 186 ? -26.578 13.734 -42.656 1 36.91 186 LYS B CA 1
ATOM 3038 C C . LYS B 1 186 ? -26.75 15.148 -43.219 1 36.91 186 LYS B C 1
ATOM 3040 O O . LYS B 1 186 ? -27.828 15.492 -43.688 1 36.91 186 LYS B O 1
ATOM 3045 N N . GLU B 1 187 ? -25.859 16.016 -42.688 1 33.62 187 GLU B N 1
ATOM 3046 C CA . GLU B 1 187 ? -26.219 17.375 -43.062 1 33.62 187 GLU B CA 1
ATOM 3047 C C . GLU B 1 187 ? -26.266 17.547 -44.562 1 33.62 187 GLU B C 1
ATOM 3049 O O . GLU B 1 187 ? -26.594 18.609 -45.094 1 33.62 187 GLU B O 1
ATOM 3054 N N . GLN B 1 188 ? -25.578 16.609 -45.25 1 34.69 188 GLN B N 1
ATOM 3055 C CA . GLN B 1 188 ? -25.453 17.031 -46.625 1 34.69 188 GLN B CA 1
ATOM 3056 C C . GLN B 1 188 ? -26.812 17.031 -47.344 1 34.69 188 GLN B C 1
ATOM 3058 O O . GLN B 1 188 ? -26.922 17.453 -48.5 1 34.69 188 GLN B O 1
ATOM 3063 N N . GLU B 1 189 ? -27.734 16.219 -46.719 1 37.06 189 GLU B N 1
ATOM 3064 C CA . GLU B 1 189 ? -28.797 16.016 -47.719 1 37.06 189 GLU B CA 1
ATOM 3065 C C . GLU B 1 189 ? -29.688 17.25 -47.812 1 37.06 189 GLU B C 1
ATOM 3067 O O . GLU B 1 189 ? -30.547 17.328 -48.719 1 37.06 189 GLU B O 1
ATOM 3072 N N . LEU B 1 190 ? -29.641 18.047 -46.688 1 36.84 190 LEU B N 1
ATOM 3073 C CA . LEU B 1 190 ? -30.781 18.969 -46.719 1 36.84 190 LEU B CA 1
ATOM 3074 C C . LEU B 1 190 ? -30.641 19.953 -47.875 1 36.84 190 LEU B C 1
ATOM 3076 O O . LEU B 1 190 ? -31.484 20.828 -48.062 1 36.84 190 LEU B O 1
ATOM 3080 N N . ILE B 1 191 ? -29.391 20.125 -48.281 1 33.38 191 ILE B N 1
ATOM 3081 C CA . ILE B 1 191 ? -29.344 21.219 -49.25 1 33.38 191 ILE B CA 1
ATOM 3082 C C . ILE B 1 191 ? -30.047 20.797 -50.531 1 33.38 191 ILE B C 1
ATOM 3084 O O . ILE B 1 191 ? -30.047 21.547 -51.531 1 33.38 191 ILE B O 1
ATOM 3088 N N . ARG B 1 192 ? -30.875 19.75 -50.531 1 24.45 192 ARG B N 1
ATOM 3089 C CA . ARG B 1 192 ? -31.672 19.812 -51.75 1 24.45 192 ARG B CA 1
ATOM 3090 C C . ARG B 1 192 ? -32.844 20.75 -51.594 1 24.45 192 ARG B C 1
ATOM 3092 O O . ARG B 1 192 ? -33.5 20.75 -50.531 1 24.45 192 ARG B O 1
#

Radius of gyration: 26.22 Å; Cα contacts (8 Å, |Δi|>4): 307; chains: 2; bounding box: 70×71×109 Å

Foldseek 3Di:
DVVVVVVVVVVVVLVVVLVVVCVVCVVVLQVLLCQLQLQDNVSSVVLSVQLSVVCSVCVVVLVVDPDNVLVSLLSSLVSSLPPPPPPPPDDPDDPPPPPCPVPPPPPPPGDDPLSSQLLNVADSLLSQLQCCCPVVVDDLVSSCSSNVHDSVVSVVSPVVSVVSSVVSNVPPDPPPPPPDPPPVVVVVPVVD/DVVVVVVVVVVVVLVVVLVVVCVVCVVVLQVLLCQLQLQDNVSSVVLSVQLSVVCSVCVVVLVVDPDNVLVSLLSSLVSSLPPPPPPPPDDPDDPPPPPCPVPPPPPPPGDDPLSSQLLNVADSLLSQLQCCCPVVVDDLVSSCSSNVHDSVVSVVSPVVSVVSSVVSNVPPDPPPPPPDPPPPPPVVPVVD

Organism: Actinoplanes teichomyceticus (NCBI:txid1867)

InterPro domains:
  IPR007627 RNA polymerase sigma-70 region 2 [PF04542] (24-90)
  IPR013249 RNA polymerase sigma factor 70, region 4 type 2 [PF08281] (114-165)
  IPR013324 RNA polymerase sigma factor, region 3/4-like [SSF88659] (114-169)
  IPR013325 RNA polymerase sigma factor, region 2 [SSF88946] (15-102)
  IPR014284 RNA polymerase sigma-70-like domain [TIGR02937] (18-169)
  IPR014325 RNA polymerase sigma-E factor, actinobacteria [TIGR02983] (12-171)
  IPR036388 Winged helix-like DNA-binding domain superfamily [G3DSA:1.10.10.10] (87-172)
  IPR039425 RNA polymerase sigma-70-like [PTHR43133] (13-171)

Sequence (384 aa):
MGVKEDSSSDRSERDEQFHEFVADRRKWLLQTARLLTAGDPHLAEDLVQTALTKLYVSWAAFRRADNPDGYLRRVMVNAFLRERRRSWWRFERPSDRLPDRADAQSAPVDLDPELSRALGQLPRRMRAAIILRFFHELDVAETAAALGCSTGTVKSQTARALDKLRVALDQPAAPRNTPAPNARFKEQELIRMGVKEDSSSDRSERDEQFHEFVADRRKWLLQTARLLTAGDPHLAEDLVQTALTKLYVSWAAFRRADNPDGYLRRVMVNAFLRERRRSWWRFERPSDRLPDRADAQSAPVDLDPELSRALGQLPRRMRAAIILRFFHELDVAETAAALGCSTGTVKSQTARALDKLRVALDQPAAPRNTPAPNARFKEQELIR